Protein AF-A0A944C3Y8-F1 (afdb_monomer_lite)

Secondary structure (DSSP, 8-state):
---GGG-BGGGG-----GGGB-SS--SSGGGSEEEEEETTEEEEEEGGGHHHHSPTT-EEEEE-EEE---EEEEE-TTS-EEEEEEEEEEES-SHHHHHH-BSEEEEEEEEETGGG-SSS-EEEEEEETTEEEEEEEEEEEEETTEEEEEEEES-TTSBHHHHHHHHPBPP--GGG-S---TTHHHHTS-TT--EEEESS--GGGGG--HHHHHHHHHHT-EEEEEEEE--GGGGPPP-SSBGGGPPPPPEEEEEEHHHHHHHHHTTT-EEEESHHHHHHHHHHHHHHHHHHH-TT--GGG-EE-TTGGG---SSPPPPPHHHHHHHHHHHHHHTT-SEEEEEE-PPP-TT---SSEEEEEEE---TT-HHHHHHHHHHTTHHHHHHHHHHHTT--BSTTS-EEEEEPPP-EEEEE-TT--EEEEEEHHHHHTT----EEEEEEEEE-TTSPEEEEEPPTT-SSSTT-EE-SEEEEPPTT--HHHHHHHHHHHHH---S--PEEEEEEEEE-SS-EEEEEEEEEE-SSPP---TTSS-EEEE-HHHHHHHTTTT-B-HHHHHHHHHHHTT--

Radius of gyration: 27.76 Å; chains: 1; bounding box: 70×54×82 Å

pLDDT: mean 90.46, std 9.23, range [38.78, 98.75]

Foldseek 3Di:
DQQLQFDFLVVLDDDDDLVLADLAFDPQLQQFKAWEAAANDTDIDTNLCVLVVDAAPFEEEEAQADAFLQWFWFADPVRDIKIKGFFAWDVVRDPVCQQQFFFKTKGFTAIPPVVVPPDDKTWDWFAFPNDTKIKIWHFDAHDDPGTIIMIGIDDRVDGNSSVRVRGGHQDDACSSVDGGDPCCSPQQEAPNHDHYAASHYLLLRSSDDPSSVVSNVVSNHHYDYKHKHHGPQVNDFDPDRGPSPDFFDKIKIKDFLVVLVSCLVNQLAHEYRHPRSQQVSQLLLVLLVVCVVPVPQDLANAEADASVQPDDDPPAFRDASSNSSVSSSVSCVVVVHRMRIYMYRYQQAAVGDRRYYQKYKYFADHRSHSRLRNVCNNAPPCSVVSVVVCVVVSWRGDRNTHIYIHGHDQQKFFQADLVRDGPGIDGPSCQQRQVQREGEKEFEWEAEPVRFTKWFAQDQSDPPLHRATEGQFIGGAGDVRDRVRGVQVRQCQAFVDDDWDKAWQDWDWDDDSGHIYTYTYIYTYDPDGTDGDPNTPGMDTHDPVRCVVCQPVSRHDPVRSVVCCVRPVPPD

Sequence (572 aa):
MKSPQHIRIADYAYPLPDERIAKYPLAQRDRSKLLVYRQGKISEDAFFHLPDYVAKGELMVFNNTRVIRARLHFRKTTGALIEIFCLEPLEPADYQLNFAATGSVAWTCLVGNLKKWKEGELSQTVNVGGRQLTLTARREGVHATGHVIRFGWNDSTISFSEVLEAIGELPIPPYLNRATEEADLTTYQTVYSKVKGSVAAPTAGLHFTPEVLQALDEKGVERNEVTLHVGAGTFRPVKSEEIGGHAMHSEWISVNRTTLERLLAHGGRCVAVGTTSVRTLESLYYLGIIVHRTPETAPEELHVPQWMPYEEEDSTPEPAATEALQWLLNYMLAHEMDVLHADTQIIIAPGYNYHIVRAIVTNFHQPQSTLLLLVSALVGEDWRRIYDYALSHDFRFLSYGDSSFLEPSPELLPLVDEDGNVIGSATRRECHSGSKLLHPVVHLHVFNPAGELYLQRRPLWKDIQPGKWDTAVGGHVDFGEEILSALLRETREELGLTDFEPEFMQKYVFESEREKELVHVFRIVTTKTPHPTDELDGGRFFSEEEIRQRLQTNFFTPNFEQEWKRLFGANS

Structure (mmCIF, N/CA/C/O backbone):
data_AF-A0A944C3Y8-F1
#
_entry.id   AF-A0A944C3Y8-F1
#
loop_
_atom_site.group_PDB
_atom_site.id
_atom_site.type_symbol
_atom_site.label_atom_id
_atom_site.label_alt_id
_atom_site.label_comp_id
_atom_site.label_asym_id
_atom_site.label_entity_id
_atom_site.label_seq_id
_atom_site.pdbx_PDB_ins_code
_atom_site.Cartn_x
_atom_site.Cartn_y
_atom_site.Cartn_z
_atom_site.occupancy
_atom_site.B_iso_or_equiv
_atom_site.auth_seq_id
_atom_site.auth_comp_id
_atom_site.auth_asym_id
_atom_site.auth_atom_id
_atom_site.pdbx_PDB_model_num
ATOM 1 N N . MET A 1 1 ? 12.720 12.368 -11.989 1.00 47.31 1 MET A N 1
ATOM 2 C CA . MET A 1 1 ? 11.280 12.264 -12.404 1.00 47.31 1 MET A CA 1
ATOM 3 C C . MET A 1 1 ? 10.599 13.609 -12.130 1.00 47.31 1 MET A C 1
ATOM 5 O O . MET A 1 1 ? 11.241 14.439 -11.508 1.00 47.31 1 MET A O 1
ATOM 9 N N . LYS A 1 2 ? 9.355 13.905 -12.558 1.00 53.03 2 LYS A N 1
ATOM 10 C CA . LYS A 1 2 ? 8.627 15.024 -11.902 1.00 53.03 2 LYS A CA 1
ATOM 11 C C . LYS A 1 2 ? 8.500 14.653 -10.425 1.00 53.03 2 LYS A C 1
ATOM 13 O O . LYS A 1 2 ? 8.105 13.524 -10.145 1.00 53.03 2 LYS A O 1
ATOM 18 N N . SER A 1 3 ? 8.849 15.559 -9.508 1.00 80.50 3 SER A N 1
ATOM 19 C CA . SER A 1 3 ? 8.605 15.328 -8.080 1.00 80.50 3 SER A CA 1
ATOM 20 C C . SER A 1 3 ? 7.150 14.873 -7.898 1.00 80.50 3 SER A C 1
ATOM 22 O O . SER A 1 3 ? 6.257 15.545 -8.432 1.00 80.50 3 SER A O 1
ATOM 24 N N . PRO A 1 4 ? 6.875 13.773 -7.172 1.00 85.12 4 PRO A N 1
ATOM 25 C CA . PRO A 1 4 ? 5.511 13.277 -6.977 1.00 85.12 4 PRO A CA 1
ATOM 26 C C . PRO A 1 4 ? 4.572 14.313 -6.354 1.00 85.12 4 PRO A C 1
ATOM 28 O O . PRO A 1 4 ? 3.353 14.218 -6.484 1.00 85.12 4 PRO A O 1
ATOM 31 N N . GLN A 1 5 ? 5.134 15.344 -5.718 1.00 89.56 5 GLN A N 1
ATOM 32 C CA . GLN A 1 5 ? 4.395 16.492 -5.209 1.00 89.56 5 GLN A CA 1
ATOM 33 C C . GLN A 1 5 ? 3.620 17.233 -6.312 1.00 89.56 5 GLN A C 1
ATOM 35 O O . GLN A 1 5 ? 2.537 17.738 -6.036 1.00 89.56 5 GLN A O 1
ATOM 40 N N . HIS A 1 6 ? 4.108 17.247 -7.555 1.00 89.94 6 HIS A N 1
ATOM 41 C CA . HIS A 1 6 ? 3.464 17.923 -8.690 1.00 89.94 6 HIS A CA 1
ATOM 42 C C . HIS A 1 6 ? 2.480 17.043 -9.466 1.00 89.94 6 HIS A C 1
ATOM 44 O O . HIS A 1 6 ? 1.952 17.460 -10.498 1.00 89.94 6 HIS A O 1
ATOM 50 N N . ILE A 1 7 ? 2.224 15.816 -9.003 1.00 89.12 7 ILE A N 1
ATOM 51 C CA . ILE A 1 7 ? 1.209 14.960 -9.617 1.00 89.12 7 ILE A CA 1
ATOM 52 C C . ILE A 1 7 ? -0.149 15.645 -9.476 1.00 89.12 7 ILE A C 1
ATOM 54 O O . ILE A 1 7 ? -0.594 15.933 -8.361 1.00 89.12 7 ILE A O 1
ATOM 58 N N . ARG A 1 8 ? -0.827 15.871 -10.605 1.00 91.12 8 ARG A N 1
ATOM 59 C CA . ARG A 1 8 ? -2.197 16.383 -10.618 1.00 91.12 8 ARG A CA 1
ATOM 60 C C . ARG A 1 8 ? -3.146 15.226 -10.381 1.00 91.12 8 ARG A C 1
ATOM 62 O O . ARG A 1 8 ? -3.186 14.259 -11.139 1.00 91.12 8 ARG A O 1
ATOM 69 N N . ILE A 1 9 ? -3.961 15.325 -9.338 1.00 91.00 9 ILE A N 1
ATOM 70 C CA . ILE A 1 9 ? -4.838 14.212 -8.962 1.00 91.00 9 ILE A CA 1
ATOM 71 C C . ILE A 1 9 ? -5.922 13.932 -10.015 1.00 91.00 9 ILE A C 1
ATOM 73 O O . ILE A 1 9 ? -6.419 12.813 -10.116 1.00 91.00 9 ILE A O 1
ATOM 77 N N . ALA A 1 10 ? -6.242 14.930 -10.845 1.00 90.56 10 ALA A N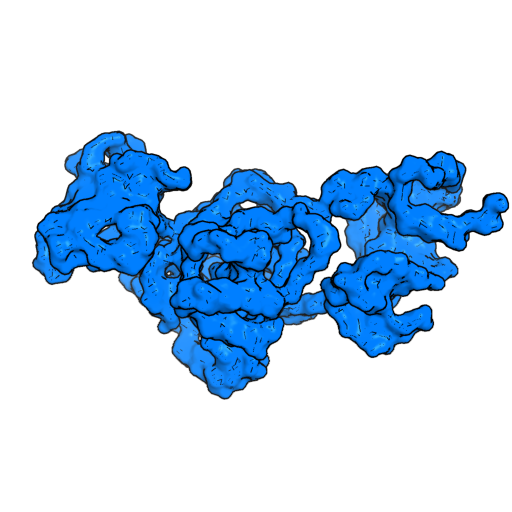 1
ATOM 78 C CA . ALA A 1 10 ? -7.161 14.803 -11.972 1.00 90.56 10 ALA A CA 1
ATOM 79 C C . ALA A 1 10 ? -6.688 13.793 -13.035 1.00 90.56 10 ALA A C 1
ATOM 81 O O . ALA A 1 10 ? -7.534 13.171 -13.677 1.00 90.56 10 ALA A O 1
ATOM 82 N N . ASP A 1 11 ? -5.377 13.564 -13.172 1.00 90.69 11 ASP A N 1
ATOM 83 C CA . ASP A 1 11 ? -4.817 12.602 -14.137 1.00 90.69 11 ASP A CA 1
ATOM 84 C C . ASP A 1 11 ? -5.132 11.147 -13.743 1.00 90.69 11 ASP A C 1
ATOM 86 O O . ASP A 1 11 ? -5.100 10.236 -14.576 1.00 90.69 11 ASP A O 1
ATOM 90 N N . TYR A 1 12 ? -5.514 10.953 -12.478 1.00 93.12 12 TYR A N 1
ATOM 91 C CA . TYR A 1 12 ? -5.937 9.700 -11.854 1.00 93.12 12 TYR A CA 1
ATOM 92 C C . TYR A 1 12 ? -7.464 9.603 -11.727 1.00 93.12 12 TYR A C 1
ATOM 94 O O . TYR A 1 12 ? -8.005 8.965 -10.818 1.00 93.12 12 TYR A O 1
ATOM 102 N N . ALA A 1 13 ? -8.184 10.268 -12.628 1.00 92.62 13 ALA A N 1
ATOM 103 C CA . ALA A 1 13 ? -9.623 10.131 -12.772 1.00 92.62 13 ALA A CA 1
ATOM 104 C C . ALA A 1 13 ? -9.980 8.975 -13.716 1.00 92.62 13 ALA A C 1
ATOM 106 O O . ALA A 1 13 ? -9.327 8.751 -14.732 1.00 92.62 13 ALA A O 1
ATOM 107 N N . TYR A 1 14 ? -11.069 8.283 -13.399 1.00 94.31 14 TYR A N 1
ATOM 108 C CA . TYR A 1 14 ? -11.725 7.320 -14.276 1.00 94.31 14 TYR A CA 1
ATOM 109 C C . TYR A 1 14 ? -13.229 7.302 -13.940 1.00 94.31 14 TYR A C 1
ATOM 111 O O . TYR A 1 14 ? -13.610 7.682 -12.823 1.00 94.31 14 TYR A O 1
ATOM 119 N N . PRO A 1 15 ? -14.113 6.916 -14.876 1.00 93.81 15 PRO A N 1
ATOM 120 C CA . PRO A 1 15 ? -15.544 6.876 -14.608 1.00 93.81 15 PRO A CA 1
ATOM 121 C C . PRO A 1 15 ? -15.868 5.722 -13.653 1.00 93.81 15 PRO A C 1
ATOM 123 O O . PRO A 1 15 ? -15.703 4.558 -14.004 1.00 93.81 15 PRO A O 1
ATOM 126 N N . LEU A 1 16 ? -16.369 6.041 -12.457 1.00 95.00 16 LEU A N 1
ATOM 127 C CA . LEU A 1 16 ? -16.874 5.056 -11.499 1.00 95.00 16 LEU A CA 1
ATOM 128 C C . LEU A 1 16 ? -18.390 5.233 -11.313 1.00 95.00 16 LEU A C 1
ATOM 130 O O . LEU A 1 16 ? -18.806 6.071 -10.513 1.00 95.00 16 LEU A O 1
ATOM 134 N N . PRO A 1 17 ? -19.229 4.479 -12.047 1.00 94.38 17 PRO A N 1
ATOM 135 C CA . PRO A 1 17 ? -20.675 4.501 -11.857 1.00 94.38 17 PRO A CA 1
ATOM 136 C C . PRO A 1 17 ? -21.080 3.960 -10.479 1.00 94.38 17 PRO A C 1
ATOM 138 O O . PRO A 1 17 ? -20.536 2.953 -10.025 1.00 94.38 17 PRO A O 1
ATOM 141 N N . ASP A 1 18 ? -22.100 4.554 -9.853 1.00 92.44 18 ASP A N 1
ATOM 142 C CA . ASP A 1 18 ? -22.623 4.107 -8.548 1.00 92.44 18 ASP A CA 1
ATOM 143 C C . ASP A 1 18 ? -23.057 2.630 -8.548 1.00 92.44 18 ASP A C 1
ATOM 145 O O . ASP A 1 18 ? -22.924 1.938 -7.541 1.00 92.44 18 ASP A O 1
ATOM 149 N N . GLU A 1 19 ? -23.538 2.118 -9.684 1.00 94.31 19 GLU A N 1
ATOM 150 C CA . GLU A 1 19 ? -23.922 0.710 -9.864 1.00 94.31 19 GLU A CA 1
ATOM 151 C C . GLU A 1 19 ? -22.745 -0.273 -9.776 1.00 94.31 19 GLU A C 1
ATOM 153 O O . GLU A 1 19 ? -22.952 -1.452 -9.492 1.00 94.31 19 GLU A O 1
ATOM 158 N N . ARG A 1 20 ? -21.508 0.200 -9.980 1.00 95.94 20 ARG A N 1
ATOM 159 C CA . ARG A 1 20 ? -20.291 -0.602 -9.807 1.00 95.94 20 ARG A CA 1
ATOM 160 C C . ARG A 1 20 ? -19.830 -0.646 -8.349 1.00 95.94 20 ARG A C 1
ATOM 162 O O . ARG A 1 20 ? -18.982 -1.469 -8.013 1.00 95.94 20 ARG A O 1
ATOM 169 N N . ILE A 1 21 ? -20.374 0.189 -7.461 1.00 95.00 21 ILE A N 1
ATOM 170 C CA . ILE A 1 21 ? -20.001 0.219 -6.041 1.00 95.00 21 ILE A CA 1
ATOM 171 C C . ILE A 1 21 ? -20.815 -0.826 -5.267 1.00 95.00 21 ILE A C 1
ATOM 173 O O . ILE A 1 21 ? -22.024 -0.690 -5.068 1.00 95.00 21 ILE A O 1
ATOM 177 N N . ALA A 1 22 ? -20.146 -1.866 -4.764 1.00 92.94 22 ALA A N 1
ATOM 178 C CA . ALA A 1 22 ? -20.804 -2.883 -3.948 1.00 92.94 22 ALA A CA 1
ATOM 179 C C . ALA A 1 22 ? -21.151 -2.343 -2.550 1.00 92.94 22 ALA A C 1
ATOM 181 O O . ALA A 1 22 ? -20.272 -2.008 -1.757 1.00 92.94 22 ALA A O 1
ATOM 182 N N . LYS A 1 23 ? -22.449 -2.310 -2.224 1.00 93.88 23 LYS A N 1
ATOM 183 C CA . LYS A 1 23 ? -22.954 -1.875 -0.904 1.00 93.88 23 LYS A CA 1
ATOM 184 C C . LYS A 1 23 ? -22.874 -2.951 0.182 1.00 93.88 23 LYS A C 1
ATOM 186 O O . LYS A 1 23 ? -22.852 -2.629 1.373 1.00 93.88 23 LYS A O 1
ATOM 191 N N . TYR A 1 24 ? -22.843 -4.212 -0.237 1.00 95.31 24 TYR A N 1
ATOM 192 C CA . TYR A 1 24 ? -22.757 -5.397 0.612 1.00 95.31 24 TYR A CA 1
ATOM 193 C C . TYR A 1 24 ? -21.792 -6.402 -0.027 1.00 95.31 24 TYR A C 1
ATOM 195 O O . TYR A 1 24 ? -21.681 -6.431 -1.260 1.00 95.31 24 TYR A O 1
ATOM 203 N N . PRO A 1 25 ? -21.096 -7.224 0.774 1.00 94.56 25 PRO A N 1
ATOM 204 C CA . PRO A 1 25 ? -20.274 -8.297 0.237 1.00 94.56 25 PRO A CA 1
ATOM 205 C C . PRO A 1 25 ? -21.148 -9.426 -0.314 1.00 94.56 25 PRO A C 1
ATOM 207 O O . PRO A 1 25 ? -22.341 -9.521 -0.021 1.00 94.56 25 PRO A O 1
ATOM 210 N N . LEU A 1 26 ? -20.533 -10.323 -1.082 1.00 94.81 26 LEU A N 1
ATOM 211 C CA . LEU A 1 26 ? -21.163 -11.595 -1.427 1.00 94.81 26 LEU A CA 1
ATOM 212 C C . LEU A 1 26 ? -21.345 -12.460 -0.172 1.00 94.81 26 LEU A C 1
ATOM 214 O O . LEU A 1 26 ? -20.551 -12.383 0.766 1.00 94.81 26 LEU A O 1
ATOM 218 N N . ALA A 1 27 ? -22.369 -13.319 -0.183 1.00 92.69 27 ALA A N 1
ATOM 219 C CA . ALA A 1 27 ? -22.628 -14.258 0.911 1.00 92.69 27 ALA A CA 1
ATOM 220 C C . ALA A 1 27 ? -21.437 -15.207 1.148 1.00 92.69 27 ALA A C 1
ATOM 222 O O . ALA A 1 27 ? -21.053 -15.444 2.289 1.00 92.69 27 ALA A O 1
ATOM 223 N N . GLN A 1 28 ? -20.830 -15.698 0.063 1.00 93.69 28 GLN A N 1
ATOM 224 C CA . GLN A 1 28 ? -19.521 -16.354 0.069 1.00 93.69 28 GLN A CA 1
ATOM 225 C C . GLN A 1 28 ? -18.502 -15.367 -0.495 1.00 93.69 28 GLN A C 1
ATOM 227 O O . GLN A 1 28 ? -18.531 -15.057 -1.686 1.00 93.69 28 GLN A O 1
ATOM 232 N N . ARG A 1 29 ? -17.659 -14.808 0.374 1.00 94.00 29 ARG A N 1
ATOM 233 C CA . ARG A 1 29 ? -16.794 -13.674 0.015 1.00 94.00 29 ARG A CA 1
ATOM 234 C C . ARG A 1 29 ? -15.693 -14.052 -0.969 1.00 94.00 29 ARG A C 1
ATOM 236 O O . ARG A 1 29 ? -15.365 -13.250 -1.829 1.00 94.00 29 ARG A O 1
ATOM 243 N N . ASP A 1 30 ? -15.196 -15.278 -0.882 1.00 96.75 30 ASP A N 1
ATOM 244 C CA . ASP A 1 30 ? -14.179 -15.850 -1.767 1.00 96.75 30 ASP A CA 1
ATOM 245 C C . ASP A 1 30 ? -14.706 -16.215 -3.167 1.00 96.75 30 ASP A C 1
ATOM 247 O O . ASP A 1 30 ? -13.928 -16.555 -4.055 1.00 96.75 30 ASP A O 1
ATOM 251 N N . ARG A 1 31 ? -16.020 -16.101 -3.403 1.00 97.50 31 ARG A N 1
ATOM 252 C CA . ARG A 1 31 ? -16.627 -16.163 -4.743 1.00 97.50 31 ARG A CA 1
ATOM 253 C C . ARG A 1 31 ? -16.572 -14.828 -5.490 1.00 97.50 31 ARG A C 1
ATOM 255 O O . ARG A 1 31 ? -17.096 -14.752 -6.599 1.00 97.50 31 ARG A O 1
ATOM 262 N N . SER A 1 32 ? -16.000 -13.781 -4.890 1.00 97.75 32 SER A N 1
ATOM 263 C CA . SER A 1 32 ? -15.753 -12.512 -5.579 1.00 97.75 32 SER A CA 1
ATOM 264 C C . SER A 1 32 ? -14.787 -12.712 -6.746 1.00 97.75 32 SER A C 1
ATOM 266 O O . SER A 1 32 ? -14.023 -13.683 -6.785 1.00 97.75 32 SER A O 1
ATOM 268 N N . LYS A 1 33 ? -14.834 -11.803 -7.723 1.00 98.50 33 LYS A N 1
ATOM 269 C CA . LYS A 1 33 ? -13.888 -11.847 -8.839 1.00 98.50 33 LYS A CA 1
ATOM 270 C C . LYS A 1 33 ? -12.482 -11.479 -8.360 1.00 98.50 33 LYS A C 1
ATOM 272 O O . LYS A 1 33 ? -12.296 -10.656 -7.454 1.00 98.50 33 LYS A O 1
ATOM 277 N N . LEU A 1 34 ? -11.495 -12.063 -9.022 1.00 98.75 34 LEU A N 1
ATOM 278 C CA . LEU A 1 34 ? -10.082 -11.759 -8.888 1.00 98.75 34 LEU A CA 1
ATOM 279 C C . LEU A 1 34 ? -9.548 -11.329 -10.255 1.00 98.75 34 LEU A C 1
ATOM 281 O O . LEU A 1 34 ? -9.463 -12.133 -11.178 1.00 98.75 34 LEU A O 1
ATOM 285 N N . LEU A 1 35 ? -9.171 -10.061 -10.387 1.00 98.69 35 LEU A N 1
ATOM 286 C CA . LEU A 1 35 ? -8.376 -9.610 -11.523 1.00 98.69 35 LEU A CA 1
ATOM 287 C C . LEU A 1 35 ? -6.924 -10.008 -11.281 1.00 98.69 35 LEU A C 1
ATOM 289 O O . LEU A 1 35 ? -6.351 -9.679 -10.247 1.00 98.69 35 LEU A O 1
ATOM 293 N N . VAL A 1 36 ? -6.306 -10.680 -12.240 1.00 98.56 36 VAL A N 1
ATOM 294 C CA . VAL A 1 36 ? -4.904 -11.082 -12.155 1.00 98.56 36 VAL A CA 1
ATOM 295 C C . VAL A 1 36 ? -4.115 -10.266 -13.160 1.00 98.56 36 VAL A C 1
ATOM 297 O O . VAL A 1 36 ? -4.237 -10.475 -14.368 1.00 98.56 36 VAL A O 1
ATOM 300 N N . TYR A 1 37 ? -3.305 -9.344 -12.648 1.00 97.75 37 TYR A N 1
ATOM 301 C CA . TYR A 1 37 ? -2.282 -8.646 -13.411 1.00 97.75 37 TYR A CA 1
ATOM 302 C C . TYR A 1 37 ? -0.932 -9.282 -13.096 1.00 97.75 37 TYR A C 1
ATOM 304 O O . TYR A 1 37 ? -0.438 -9.171 -11.975 1.00 97.75 37 TYR A O 1
ATOM 312 N N . ARG A 1 38 ? -0.352 -9.976 -14.073 1.00 92.31 38 ARG A N 1
ATOM 313 C CA . ARG A 1 38 ? 0.924 -10.679 -13.930 1.00 92.31 38 ARG A CA 1
ATOM 314 C C . ARG A 1 38 ? 1.786 -10.391 -15.144 1.00 92.31 38 ARG A C 1
ATOM 316 O O . ARG A 1 38 ? 1.421 -10.771 -16.256 1.00 92.31 38 ARG A O 1
ATOM 323 N N . GLN A 1 39 ? 2.925 -9.738 -14.921 1.00 82.62 39 GLN A N 1
ATOM 324 C CA . GLN A 1 39 ? 3.918 -9.464 -15.966 1.00 82.62 39 GLN A CA 1
ATOM 325 C C . GLN A 1 39 ? 3.300 -8.793 -17.216 1.00 82.62 39 GLN A C 1
ATOM 327 O O . GLN A 1 39 ? 3.441 -9.282 -18.336 1.00 82.62 39 GLN A O 1
ATOM 332 N N . GLY A 1 40 ? 2.521 -7.722 -17.018 1.00 83.69 40 GLY A N 1
ATOM 333 C CA . GLY A 1 40 ? 1.876 -6.965 -18.106 1.00 83.69 40 GLY A CA 1
ATOM 334 C C . GLY A 1 40 ? 0.604 -7.598 -18.696 1.00 83.69 40 GLY A C 1
ATOM 335 O O . GLY A 1 40 ? -0.075 -6.980 -19.527 1.00 83.69 40 GLY A O 1
ATOM 336 N N . LYS A 1 41 ? 0.245 -8.824 -18.283 1.00 89.00 41 LYS A N 1
ATOM 337 C CA . LYS A 1 41 ? -0.958 -9.536 -18.743 1.00 89.00 41 LYS A CA 1
ATOM 338 C C . LYS A 1 41 ? -2.084 -9.421 -17.726 1.00 89.00 41 LYS A C 1
ATOM 340 O O . LYS A 1 41 ? -1.870 -9.658 -16.541 1.00 89.00 41 LYS A O 1
ATOM 345 N N . ILE A 1 42 ? -3.285 -9.114 -18.214 1.00 96.56 42 ILE A N 1
ATOM 346 C CA . ILE A 1 42 ? -4.518 -9.048 -17.422 1.00 96.56 42 ILE A CA 1
ATOM 347 C C . ILE A 1 42 ? -5.361 -10.290 -17.723 1.00 96.56 42 ILE A C 1
ATOM 349 O O . ILE A 1 42 ? -5.547 -10.651 -18.885 1.00 96.56 42 ILE A O 1
ATOM 353 N N . SER A 1 43 ? -5.864 -10.935 -16.677 1.00 96.44 43 SER A N 1
ATOM 354 C CA . SER A 1 43 ? -6.824 -12.040 -16.749 1.00 96.44 43 SER A CA 1
ATOM 355 C C . SER A 1 43 ? -7.808 -11.975 -15.577 1.00 96.44 43 SER A C 1
ATOM 357 O O . SER A 1 43 ? -7.659 -11.146 -14.678 1.00 96.44 43 SER A O 1
ATOM 359 N N . GLU A 1 44 ? -8.831 -12.823 -15.603 1.00 97.44 44 GLU A N 1
ATOM 360 C CA . GLU A 1 44 ? -9.870 -12.909 -14.576 1.00 97.44 44 GLU A CA 1
ATOM 361 C C . GLU A 1 44 ? -9.940 -14.335 -14.028 1.00 97.44 44 GLU A C 1
ATOM 363 O O . GLU A 1 44 ? -9.866 -15.301 -14.788 1.00 97.44 44 GLU A O 1
ATOM 368 N N . ASP A 1 45 ? -10.119 -14.442 -12.716 1.00 98.19 45 ASP A N 1
ATOM 369 C CA . ASP A 1 45 ? -10.427 -15.677 -12.005 1.00 98.19 45 ASP A CA 1
ATOM 370 C C . ASP A 1 45 ? -11.384 -15.378 -10.829 1.00 98.19 45 ASP A C 1
ATOM 372 O O . ASP A 1 45 ? -11.893 -14.263 -10.680 1.00 98.19 45 ASP A O 1
ATOM 376 N N . ALA A 1 46 ? -11.651 -16.360 -9.976 1.00 98.19 46 ALA A N 1
ATOM 377 C CA . ALA A 1 46 ? -12.340 -16.187 -8.707 1.00 98.19 46 ALA A CA 1
ATOM 378 C C . ALA A 1 46 ? -11.345 -16.120 -7.542 1.00 98.19 46 ALA A C 1
ATOM 380 O O . ALA A 1 46 ? -10.292 -16.755 -7.557 1.00 98.19 46 ALA A O 1
ATOM 381 N N . PHE A 1 47 ? -11.697 -15.383 -6.487 1.00 98.62 47 PHE A N 1
ATOM 382 C CA . PHE A 1 47 ? -10.795 -15.156 -5.360 1.00 98.62 47 PHE A CA 1
ATOM 383 C C . PHE A 1 47 ? -10.355 -16.442 -4.649 1.00 98.62 47 PHE A C 1
ATOM 385 O O . PHE A 1 47 ? -9.222 -16.524 -4.180 1.00 98.62 47 PHE A O 1
ATOM 392 N N . PHE A 1 48 ? -11.196 -17.478 -4.610 1.00 98.25 48 PHE A N 1
ATOM 393 C CA . PHE A 1 48 ? -10.813 -18.765 -4.025 1.00 98.25 48 PHE A CA 1
ATOM 394 C C . PHE A 1 48 ? -9.654 -19.473 -4.760 1.00 98.25 48 PHE A C 1
ATOM 396 O O . PHE A 1 48 ? -9.030 -20.348 -4.164 1.00 98.25 48 PHE A O 1
ATOM 403 N N . HIS A 1 49 ? -9.321 -19.076 -5.997 1.00 98.44 49 HIS A N 1
ATOM 404 C CA . HIS A 1 49 ? -8.121 -19.519 -6.722 1.00 98.44 49 HIS A CA 1
ATOM 405 C C . HIS A 1 49 ? -6.885 -18.636 -6.471 1.00 98.44 49 HIS A C 1
ATOM 407 O O . HIS A 1 49 ? -5.813 -18.927 -6.992 1.00 98.44 49 HIS A O 1
ATOM 413 N N . LEU A 1 50 ? -6.963 -17.596 -5.626 1.00 98.44 50 LEU A N 1
ATOM 414 C CA . LEU A 1 50 ? -5.795 -16.791 -5.234 1.00 98.44 50 LEU A CA 1
ATOM 415 C C . LEU A 1 50 ? -4.564 -17.640 -4.844 1.00 98.44 50 LEU A C 1
ATOM 417 O O . LEU A 1 50 ? -3.463 -17.278 -5.272 1.00 98.44 50 LEU A O 1
ATOM 421 N N . PRO A 1 51 ? -4.696 -18.757 -4.090 1.00 98.00 51 PRO A N 1
ATOM 422 C CA . PRO A 1 51 ? -3.552 -19.596 -3.757 1.00 98.00 51 PRO A CA 1
ATOM 423 C C . PRO A 1 51 ? -2.754 -20.052 -4.977 1.00 98.00 51 PRO A C 1
ATOM 425 O O . PRO A 1 51 ? -1.539 -20.166 -4.866 1.00 98.00 51 PRO A O 1
ATOM 428 N N . ASP A 1 52 ? -3.370 -20.248 -6.147 1.00 96.88 52 ASP A N 1
ATOM 429 C CA . ASP A 1 52 ? -2.699 -20.695 -7.375 1.00 96.88 52 ASP A CA 1
ATOM 430 C C . ASP A 1 52 ? -1.672 -19.687 -7.899 1.00 96.88 52 ASP A C 1
ATOM 432 O O . ASP A 1 52 ? -0.656 -20.079 -8.481 1.00 96.88 52 ASP A O 1
ATOM 436 N N . TYR A 1 53 ? -1.862 -18.407 -7.583 1.00 95.75 53 TYR A N 1
ATOM 437 C CA . TYR A 1 53 ? -0.983 -17.318 -7.993 1.00 95.75 53 TYR A CA 1
ATOM 438 C C . TYR A 1 53 ? 0.170 -17.057 -7.019 1.00 95.75 53 TYR A C 1
ATOM 440 O O . TYR A 1 53 ? 1.124 -16.386 -7.398 1.00 95.75 53 TYR A O 1
ATOM 448 N N . VAL A 1 54 ? 0.148 -17.619 -5.811 1.00 95.19 54 VAL A N 1
ATOM 449 C CA . VAL A 1 54 ? 1.242 -17.475 -4.837 1.00 95.19 54 VAL A CA 1
ATOM 450 C C . VAL A 1 54 ? 2.087 -18.745 -4.838 1.00 95.19 54 VAL A C 1
ATOM 452 O O . VAL A 1 54 ? 1.555 -19.856 -4.753 1.00 95.19 54 VAL A O 1
ATOM 455 N N . ALA A 1 55 ? 3.401 -18.617 -5.003 1.00 90.62 55 ALA A N 1
ATOM 456 C CA . ALA A 1 55 ? 4.289 -19.768 -5.068 1.00 90.62 55 ALA A CA 1
ATOM 457 C C . ALA A 1 55 ? 4.518 -20.377 -3.675 1.00 90.62 55 ALA A C 1
ATOM 459 O O . ALA A 1 55 ? 4.406 -19.725 -2.637 1.00 90.62 55 ALA A O 1
ATOM 460 N N . LYS A 1 56 ? 4.837 -21.674 -3.651 1.00 93.81 56 LYS A N 1
ATOM 461 C CA . LYS A 1 56 ? 5.187 -22.377 -2.414 1.00 93.81 56 LYS A CA 1
ATOM 462 C C . LYS A 1 56 ? 6.430 -21.743 -1.785 1.00 93.81 56 LYS A C 1
ATOM 464 O O . LYS A 1 56 ? 7.411 -21.508 -2.485 1.00 93.81 56 LYS A O 1
ATOM 469 N N . GLY A 1 57 ? 6.403 -21.563 -0.468 1.00 93.19 57 GLY A N 1
ATOM 470 C CA . GLY A 1 57 ? 7.493 -20.967 0.298 1.00 93.19 57 GLY A CA 1
ATOM 471 C C . GLY A 1 57 ? 7.552 -19.447 0.208 1.00 93.19 57 GLY A C 1
ATOM 472 O O . GLY A 1 57 ? 8.511 -18.875 0.698 1.00 93.19 57 GLY A O 1
ATOM 473 N N . GLU A 1 58 ? 6.572 -18.784 -0.408 1.00 96.06 58 GLU A N 1
ATOM 474 C CA . GLU A 1 58 ? 6.497 -17.325 -0.374 1.00 96.06 58 GLU A CA 1
ATOM 475 C C . GLU A 1 58 ? 5.817 -16.815 0.890 1.00 96.06 58 GLU A C 1
ATOM 477 O O . GLU A 1 58 ? 4.940 -17.472 1.452 1.00 96.06 58 GLU A O 1
ATOM 482 N N . LEU A 1 59 ? 6.189 -15.602 1.294 1.00 98.50 59 LEU A N 1
ATOM 483 C CA . LEU A 1 59 ? 5.599 -14.900 2.422 1.00 98.50 59 LEU A CA 1
ATOM 484 C C . LEU A 1 59 ? 4.444 -13.992 1.984 1.00 98.50 59 LEU A C 1
ATOM 486 O O . LEU A 1 59 ? 4.626 -13.075 1.181 1.00 98.50 59 LEU A O 1
ATOM 490 N N . MET A 1 60 ? 3.272 -14.193 2.585 1.00 98.62 60 MET A N 1
ATOM 491 C CA . MET A 1 60 ? 2.133 -13.277 2.529 1.00 98.62 60 MET A CA 1
ATOM 492 C C . MET A 1 60 ? 1.958 -12.547 3.861 1.00 98.62 60 MET A C 1
ATOM 494 O O . MET A 1 60 ? 1.922 -13.171 4.926 1.00 98.62 60 MET A O 1
ATOM 498 N N . VAL A 1 61 ? 1.791 -11.225 3.805 1.00 98.69 61 VAL A N 1
ATOM 499 C CA . VAL A 1 61 ? 1.646 -10.382 4.997 1.00 98.69 61 VAL A CA 1
ATOM 500 C C . VAL A 1 61 ? 0.278 -9.711 5.043 1.00 98.69 61 VAL A C 1
ATOM 502 O O . VAL A 1 61 ? -0.137 -9.040 4.099 1.00 98.69 61 VAL A O 1
ATOM 505 N N . PHE A 1 62 ? -0.402 -9.862 6.179 1.00 98.38 62 PHE A N 1
ATOM 506 C CA . PHE A 1 62 ? -1.780 -9.432 6.401 1.00 98.38 62 PHE A CA 1
ATOM 507 C C . PHE A 1 62 ? -1.860 -8.357 7.490 1.00 98.38 62 PHE A C 1
ATOM 509 O O . PHE A 1 62 ? -1.195 -8.471 8.517 1.00 98.38 62 PHE A O 1
ATOM 516 N N . ASN A 1 63 ? -2.720 -7.347 7.320 1.00 97.25 63 ASN A N 1
ATOM 517 C CA . ASN A 1 63 ? -3.060 -6.427 8.411 1.00 97.25 63 ASN A CA 1
ATOM 518 C C . ASN A 1 63 ? -4.144 -7.040 9.310 1.00 97.25 63 ASN A C 1
ATOM 520 O O . ASN A 1 63 ? -5.295 -7.163 8.888 1.00 97.25 63 ASN A O 1
ATOM 524 N N . ASN A 1 64 ? -3.802 -7.400 10.547 1.00 96.69 64 ASN A N 1
ATOM 525 C CA . ASN A 1 64 ? -4.717 -8.054 11.490 1.00 96.69 64 ASN A CA 1
ATOM 526 C C . ASN A 1 64 ? -5.516 -7.070 12.367 1.00 96.69 64 ASN A C 1
ATOM 528 O O . ASN A 1 64 ? -6.129 -7.481 13.363 1.00 96.69 64 ASN A O 1
ATOM 532 N N . THR A 1 65 ? -5.530 -5.783 12.010 1.00 94.12 65 THR A N 1
ATOM 533 C CA . THR A 1 65 ? -6.318 -4.790 12.736 1.00 94.12 65 THR A CA 1
ATOM 534 C C . THR A 1 65 ? -7.817 -5.096 12.682 1.00 94.12 65 THR A C 1
ATOM 536 O O . THR A 1 65 ? -8.342 -5.627 11.700 1.00 94.12 65 THR A O 1
ATOM 539 N N . ARG A 1 66 ? -8.519 -4.747 13.758 1.00 93.62 66 ARG A N 1
ATOM 540 C CA . ARG A 1 66 ? -9.955 -4.935 13.932 1.00 93.62 66 ARG A CA 1
ATOM 541 C C . ARG A 1 66 ? -10.632 -3.587 14.126 1.00 93.62 66 ARG A C 1
ATOM 543 O O . ARG A 1 66 ? -10.205 -2.787 14.966 1.00 93.62 66 ARG A O 1
ATOM 550 N N . VAL A 1 67 ? -11.709 -3.368 13.373 1.00 93.38 67 VAL A N 1
ATOM 551 C CA . VAL A 1 67 ? -12.456 -2.107 13.420 1.00 93.38 67 VAL A CA 1
ATOM 552 C C . VAL A 1 67 ? -13.189 -1.980 14.750 1.00 93.38 67 VAL A C 1
ATOM 554 O O . VAL A 1 67 ? -13.867 -2.921 15.174 1.00 93.38 67 VAL A O 1
ATOM 557 N N . ILE A 1 68 ? -13.062 -0.827 15.397 1.00 92.88 68 ILE A N 1
ATOM 558 C CA . ILE A 1 68 ? -13.757 -0.495 16.642 1.00 92.88 68 ILE A CA 1
ATOM 559 C C . ILE A 1 68 ? -15.036 0.303 16.378 1.00 92.88 68 ILE A C 1
ATOM 561 O O . ILE A 1 68 ? -15.190 0.966 15.353 1.00 92.88 68 ILE A O 1
ATOM 565 N N . ARG A 1 69 ? -15.966 0.268 17.337 1.00 94.69 69 ARG A N 1
ATOM 566 C CA . ARG A 1 69 ? -17.206 1.056 17.311 1.00 94.69 69 ARG A CA 1
ATOM 567 C C . ARG A 1 69 ? -16.926 2.519 17.682 1.00 94.69 69 ARG A C 1
ATOM 569 O O . ARG A 1 69 ? -17.231 2.971 18.778 1.00 94.69 69 ARG A O 1
ATOM 576 N N . ALA A 1 70 ? -16.261 3.233 16.780 1.00 92.19 70 ALA A N 1
ATOM 577 C CA . ALA A 1 70 ? -15.667 4.546 17.035 1.00 92.19 70 ALA A CA 1
ATOM 578 C C . ALA A 1 70 ? -16.613 5.748 16.846 1.00 92.19 70 ALA A C 1
ATOM 580 O O . ALA A 1 70 ? -16.211 6.878 17.121 1.00 92.19 70 ALA A O 1
ATOM 581 N N . ARG A 1 71 ? -17.846 5.558 16.352 1.00 93.00 71 ARG A N 1
ATOM 582 C CA . ARG A 1 71 ? -18.801 6.662 16.152 1.00 93.00 71 ARG A CA 1
ATOM 583 C C . ARG A 1 71 ? -19.790 6.733 17.313 1.00 93.00 71 ARG A C 1
ATOM 585 O O . ARG A 1 71 ? -20.618 5.847 17.487 1.00 93.00 71 ARG A O 1
ATOM 592 N N . LEU A 1 72 ? -19.734 7.809 18.088 1.00 94.81 72 LEU A N 1
ATOM 593 C CA . LEU A 1 72 ? -20.580 8.047 19.254 1.00 94.81 72 LEU A CA 1
ATOM 594 C C . LEU A 1 72 ? -21.597 9.150 18.961 1.00 94.81 72 LEU A C 1
ATOM 596 O O . LEU A 1 72 ? -21.287 10.166 18.339 1.00 94.81 72 LEU A O 1
ATOM 600 N N . HIS A 1 73 ? -22.811 8.977 19.470 1.00 94.44 73 HIS A N 1
ATOM 601 C CA . HIS A 1 73 ? -23.905 9.923 19.294 1.00 94.44 73 HIS A CA 1
ATOM 602 C C . HIS A 1 73 ? -24.323 10.512 20.633 1.00 94.44 73 HIS A C 1
ATOM 604 O O . HIS A 1 73 ? -24.626 9.773 21.562 1.00 94.44 73 HIS A O 1
ATOM 610 N N . PHE A 1 74 ? -24.392 11.839 20.717 1.00 94.94 74 PHE A N 1
ATOM 611 C CA . PHE A 1 74 ? -24.891 12.558 21.887 1.00 94.94 74 PHE A CA 1
ATOM 612 C C . PHE A 1 74 ? -26.062 13.448 21.489 1.00 94.94 74 PHE A C 1
ATOM 614 O O . PHE A 1 74 ? -25.990 14.208 20.520 1.00 94.94 74 PHE A O 1
ATOM 621 N N . ARG A 1 75 ? -27.147 13.402 22.263 1.00 91.75 75 ARG A N 1
ATOM 622 C CA . ARG A 1 75 ? -28.304 14.279 22.062 1.00 91.75 75 ARG A CA 1
ATOM 623 C C . ARG A 1 75 ? -28.326 15.360 23.134 1.00 91.75 75 ARG A C 1
ATOM 625 O O . ARG A 1 75 ? -28.416 15.067 24.319 1.00 91.75 75 ARG A O 1
ATOM 632 N N . LYS A 1 76 ? -28.267 16.626 22.718 1.00 88.62 76 LYS A N 1
ATOM 633 C CA . LYS A 1 76 ? -28.409 17.767 23.634 1.00 88.62 76 LYS A CA 1
ATOM 634 C C . LYS A 1 76 ? -29.844 17.869 24.152 1.00 88.62 76 LYS A C 1
ATOM 636 O O . LYS A 1 76 ? -30.781 17.448 23.476 1.00 88.62 76 LYS A O 1
ATOM 641 N N . THR A 1 77 ? -30.030 18.567 25.272 1.00 84.06 77 THR A N 1
ATOM 642 C CA . THR A 1 77 ? -31.356 18.953 25.798 1.00 84.06 77 THR A CA 1
ATOM 643 C C . THR A 1 77 ? -32.199 19.734 24.785 1.00 84.06 77 THR A C 1
ATOM 645 O O . THR A 1 77 ? -33.418 19.635 24.783 1.00 84.06 77 THR A O 1
ATOM 648 N N . THR A 1 78 ? -31.555 20.456 23.863 1.00 83.75 78 THR A N 1
ATOM 649 C CA . THR A 1 78 ? -32.211 21.151 22.744 1.00 83.75 78 THR A CA 1
ATOM 650 C C . THR A 1 78 ? -32.703 20.217 21.628 1.00 83.75 78 THR A C 1
ATOM 652 O O . THR A 1 78 ? -33.225 20.691 20.623 1.00 83.75 78 THR A O 1
ATOM 655 N N . GLY A 1 79 ? -32.478 18.905 21.741 1.00 86.12 79 GLY A N 1
ATOM 656 C CA . GLY A 1 79 ? -32.809 17.890 20.736 1.00 86.12 79 GLY A CA 1
ATOM 657 C C . GLY A 1 79 ? -31.756 17.700 19.638 1.00 86.12 79 GLY A C 1
ATOM 658 O O . GLY A 1 79 ? -31.841 16.734 18.878 1.00 86.12 79 GLY A O 1
ATOM 659 N N . ALA A 1 80 ? -30.749 18.579 19.558 1.00 89.44 80 ALA A N 1
ATOM 660 C CA . ALA A 1 80 ? -29.685 18.500 18.559 1.00 89.44 80 ALA A CA 1
ATOM 661 C C . ALA A 1 80 ? -28.798 17.258 18.755 1.00 89.44 80 ALA A C 1
ATOM 663 O O . ALA A 1 80 ? -28.316 17.014 19.860 1.00 89.44 80 ALA A O 1
ATOM 664 N N . LEU A 1 81 ? -28.551 16.525 17.666 1.00 93.12 81 LEU A N 1
ATOM 665 C CA . LEU A 1 81 ? -27.629 15.390 17.616 1.00 93.12 81 LEU A CA 1
ATOM 666 C C . LEU A 1 81 ? -26.211 15.871 17.285 1.00 93.12 81 LEU A C 1
ATOM 668 O O . LEU A 1 81 ? -26.011 16.550 16.271 1.00 93.12 81 LEU A O 1
ATOM 672 N N . ILE A 1 82 ? -25.256 15.510 18.135 1.00 95.25 82 ILE A N 1
ATOM 673 C CA . ILE A 1 82 ? -23.820 15.695 17.937 1.00 95.25 82 ILE A CA 1
ATOM 674 C C . ILE A 1 82 ? -23.208 14.316 17.705 1.00 95.25 82 ILE A C 1
ATOM 676 O O . ILE A 1 82 ? -23.402 13.411 18.515 1.00 95.25 82 ILE A O 1
ATOM 680 N N . GLU A 1 83 ? -22.496 14.168 16.595 1.00 93.81 83 GLU A N 1
ATOM 681 C CA . GLU A 1 83 ? -21.738 12.958 16.274 1.00 93.81 83 GLU A CA 1
ATOM 682 C C . GLU A 1 83 ? -20.278 13.197 16.653 1.00 93.81 83 GLU A C 1
ATOM 684 O O . GLU A 1 83 ? -19.717 14.238 16.308 1.00 93.81 83 GLU A O 1
ATOM 689 N N . ILE A 1 84 ? -19.670 12.256 17.367 1.00 94.31 84 ILE A N 1
ATOM 690 C CA . ILE A 1 84 ? -18.251 12.268 17.711 1.00 94.31 84 ILE A CA 1
ATOM 691 C C . ILE A 1 84 ? -17.635 11.001 17.134 1.00 94.31 84 ILE A C 1
ATOM 693 O O . ILE A 1 84 ? -17.982 9.900 17.546 1.00 94.31 84 ILE A O 1
ATOM 697 N N . PHE A 1 85 ? -16.735 11.157 16.174 1.00 91.75 85 PHE A N 1
ATOM 698 C CA . PHE A 1 85 ? -16.025 10.058 15.541 1.00 91.75 85 PHE A CA 1
ATOM 699 C C . PHE A 1 85 ? -14.593 10.007 16.075 1.00 91.75 85 PHE A C 1
ATOM 701 O O . PHE A 1 85 ? -13.780 10.867 15.733 1.00 91.75 85 PHE A O 1
ATOM 708 N N . CYS A 1 86 ? -14.319 9.035 16.945 1.00 91.25 86 CYS A N 1
ATOM 709 C CA . CYS A 1 86 ? -13.003 8.770 17.521 1.00 91.25 86 CYS A CA 1
ATOM 710 C C . CYS A 1 86 ? -12.021 8.378 16.415 1.00 91.25 86 CYS A C 1
ATOM 712 O O . CYS A 1 86 ? -12.349 7.520 15.601 1.00 91.25 86 CYS A O 1
ATOM 714 N N . LEU A 1 87 ? -10.848 9.015 16.370 1.00 85.06 87 LEU A N 1
ATOM 715 C CA . LEU A 1 87 ? -9.831 8.756 15.348 1.00 85.06 87 LEU A CA 1
ATOM 716 C C . LEU A 1 87 ? -8.639 8.006 15.927 1.00 85.06 87 LEU A C 1
ATOM 718 O O . LEU A 1 87 ? -8.282 6.954 15.416 1.00 85.06 87 LEU A O 1
ATOM 722 N N . GLU A 1 88 ? -8.060 8.554 16.990 1.00 87.06 88 GLU A N 1
ATOM 723 C CA . GLU A 1 88 ? -6.878 8.018 17.659 1.00 87.06 88 GLU A CA 1
ATOM 724 C C . GLU A 1 88 ? -6.865 8.450 19.138 1.00 87.06 88 GLU A C 1
ATOM 726 O O . GLU A 1 88 ? -7.372 9.536 19.471 1.00 87.06 88 GLU A O 1
ATOM 731 N N . PRO A 1 89 ? -6.329 7.606 20.031 1.00 90.38 89 PRO A N 1
ATOM 732 C CA . PRO A 1 89 ? -6.147 7.926 21.435 1.00 90.38 89 PRO A CA 1
ATOM 733 C C . PRO A 1 89 ? -5.086 9.018 21.611 1.00 90.38 89 PRO A C 1
ATOM 735 O O . PRO A 1 89 ? -4.110 9.087 20.873 1.00 90.38 89 PRO A O 1
ATOM 738 N N . LEU A 1 90 ? -5.288 9.879 22.606 1.00 89.62 90 LEU A N 1
ATOM 739 C CA . LEU A 1 90 ? -4.342 10.933 22.982 1.00 89.62 90 LEU A CA 1
ATOM 740 C C . LEU A 1 90 ? -3.845 10.741 24.417 1.00 89.62 90 LEU A C 1
ATOM 742 O O . LEU A 1 90 ? -2.655 10.856 24.683 1.00 89.62 90 LEU A O 1
ATOM 746 N N . GLU A 1 91 ? -4.749 10.421 25.349 1.00 93.50 91 GLU A N 1
ATOM 747 C CA . GLU A 1 91 ? -4.392 10.175 26.750 1.00 93.50 91 GLU A CA 1
ATOM 748 C C . GLU A 1 91 ? -5.212 9.019 27.343 1.00 93.50 91 GLU A C 1
ATOM 750 O O . GLU A 1 91 ? -6.431 9.164 27.510 1.00 93.50 91 GLU A O 1
ATOM 755 N N . PRO A 1 92 ? -4.564 7.897 27.709 1.00 92.88 92 PRO A N 1
ATOM 756 C CA . PRO A 1 92 ? -3.214 7.483 27.291 1.00 92.88 92 PRO A CA 1
ATOM 757 C C . PRO A 1 92 ? -3.066 7.437 25.759 1.00 92.88 92 PRO A C 1
ATOM 759 O O . PRO A 1 92 ? -4.054 7.174 25.083 1.00 92.88 92 PRO A O 1
ATOM 762 N N . ALA A 1 93 ? -1.869 7.687 25.219 1.00 85.50 93 ALA A N 1
ATOM 763 C CA . ALA A 1 93 ? -1.613 7.595 23.773 1.00 85.50 93 ALA A CA 1
ATOM 764 C C . ALA A 1 93 ? -1.522 6.137 23.285 1.00 85.50 93 ALA A C 1
ATOM 766 O O . ALA A 1 93 ? -1.909 5.823 22.165 1.00 85.50 93 ALA A O 1
ATOM 767 N N . ASP A 1 94 ? -1.060 5.224 24.142 1.00 86.31 94 ASP A N 1
ATOM 768 C CA . ASP A 1 94 ? -1.043 3.796 23.832 1.00 86.31 94 ASP A CA 1
ATOM 769 C C . ASP A 1 94 ? -2.474 3.238 23.747 1.00 86.31 94 ASP A C 1
ATOM 771 O O . ASP A 1 94 ? -3.275 3.403 24.671 1.00 86.31 94 ASP A O 1
ATOM 775 N N . TYR A 1 95 ? -2.792 2.550 22.648 1.00 87.50 95 TYR A N 1
ATOM 776 C CA . TYR A 1 95 ? -4.127 2.003 22.392 1.00 87.50 95 TYR A CA 1
ATOM 777 C C . TYR A 1 95 ? -4.574 0.989 23.451 1.00 87.50 95 TYR A C 1
ATOM 779 O O . TYR A 1 95 ? -5.743 0.994 23.840 1.00 87.50 95 TYR A O 1
ATOM 787 N N . GLN A 1 96 ? -3.679 0.120 23.928 1.00 87.25 96 GLN A N 1
ATOM 788 C CA . GLN A 1 96 ? -4.035 -0.907 24.910 1.00 87.25 96 GLN A CA 1
ATOM 789 C C . GLN A 1 96 ? -4.325 -0.270 26.268 1.00 87.25 96 GLN A C 1
ATOM 791 O O . GLN A 1 96 ? -5.364 -0.551 26.870 1.00 87.25 96 GLN A O 1
ATOM 796 N N . LEU A 1 97 ? -3.452 0.636 26.717 1.00 90.81 97 LEU A N 1
ATOM 797 C CA . LEU A 1 97 ? -3.648 1.401 27.946 1.00 90.81 97 LEU A CA 1
ATOM 798 C C . LEU A 1 97 ? -4.902 2.271 27.866 1.00 90.81 97 LEU A C 1
ATOM 800 O O . LEU A 1 97 ? -5.656 2.338 28.834 1.00 90.81 97 LEU A O 1
ATOM 804 N N . ASN A 1 98 ? -5.162 2.901 26.719 1.00 94.69 98 ASN A N 1
ATOM 805 C CA . ASN A 1 98 ? -6.344 3.732 26.524 1.00 94.69 98 ASN A CA 1
ATOM 806 C C . ASN A 1 98 ? -7.635 2.913 26.578 1.00 94.69 98 ASN A C 1
ATOM 808 O O . ASN A 1 98 ? -8.561 3.258 27.308 1.00 94.69 98 ASN A O 1
ATOM 812 N N . PHE A 1 99 ? -7.690 1.786 25.869 1.00 93.38 99 PHE A N 1
ATOM 813 C CA . PHE A 1 99 ? -8.866 0.922 25.891 1.00 93.38 99 PHE A CA 1
ATOM 814 C C . PHE A 1 99 ? -9.119 0.272 27.249 1.00 93.38 99 PHE A C 1
ATOM 816 O O . PHE A 1 99 ? -10.284 0.062 27.587 1.00 93.38 99 PHE A O 1
ATOM 823 N N . ALA A 1 100 ? -8.066 -0.014 28.019 1.00 95.06 100 ALA A N 1
ATOM 824 C CA . ALA A 1 100 ? -8.163 -0.543 29.377 1.00 95.06 100 ALA A CA 1
ATOM 825 C C . ALA A 1 100 ? -8.443 0.536 30.439 1.00 95.06 100 ALA A C 1
ATOM 827 O O . ALA A 1 100 ? -8.828 0.198 31.559 1.00 95.06 100 ALA A O 1
ATOM 828 N N . ALA A 1 101 ? -8.261 1.821 30.114 1.00 96.25 101 ALA A N 1
ATOM 829 C CA . ALA A 1 101 ? -8.449 2.910 31.060 1.00 96.25 101 ALA A CA 1
ATOM 830 C C . ALA A 1 101 ? -9.901 2.988 31.549 1.00 96.25 101 ALA A C 1
ATOM 832 O O . ALA A 1 101 ? -10.856 2.761 30.802 1.00 96.25 101 ALA A O 1
ATOM 833 N N . THR A 1 102 ? -10.048 3.351 32.822 1.00 95.31 102 THR A N 1
ATOM 834 C CA . THR A 1 102 ? -11.331 3.506 33.512 1.00 95.31 102 THR A CA 1
ATOM 835 C C . THR A 1 102 ? -11.534 4.956 33.938 1.00 95.31 102 THR A C 1
ATOM 837 O O . THR A 1 102 ? -10.587 5.622 34.355 1.00 95.31 102 THR A O 1
ATOM 840 N N . GLY A 1 103 ? -12.771 5.442 33.902 1.00 94.50 103 GLY A N 1
ATOM 841 C CA . GLY A 1 103 ? -13.153 6.767 34.392 1.00 94.50 103 GLY A CA 1
ATOM 842 C C . GLY A 1 103 ? -12.938 7.916 33.402 1.00 94.50 103 GLY A C 1
ATOM 843 O O . GLY A 1 103 ? -13.831 8.754 33.287 1.00 94.50 103 GLY A O 1
ATOM 844 N N . SER A 1 104 ? -11.810 7.987 32.682 1.00 96.56 104 SER A N 1
ATOM 845 C CA . SER A 1 104 ? -11.605 9.003 31.635 1.00 96.56 104 SER A CA 1
ATOM 846 C C . SER A 1 104 ? -10.512 8.649 30.625 1.00 96.56 104 SER A C 1
ATOM 848 O O . SER A 1 104 ? -9.513 8.033 30.984 1.00 96.56 104 SER A O 1
ATOM 850 N N . VAL A 1 105 ? -10.689 9.109 29.382 1.00 97.62 105 VAL A N 1
ATOM 851 C CA . VAL A 1 105 ? -9.685 9.085 28.303 1.00 97.62 105 VAL A CA 1
ATOM 852 C C . VAL A 1 105 ? -9.797 10.340 27.439 1.00 97.62 105 VAL A C 1
ATOM 854 O O . VAL A 1 105 ? -10.871 10.943 27.365 1.00 97.62 105 VAL A O 1
ATOM 857 N N . ALA A 1 106 ? -8.726 10.715 26.741 1.00 96.56 106 ALA A N 1
ATOM 858 C CA . ALA A 1 106 ? -8.758 11.733 25.690 1.00 96.56 106 ALA A CA 1
ATOM 859 C C . ALA A 1 106 ? -8.468 11.122 24.317 1.00 96.56 106 ALA A C 1
ATOM 861 O O . ALA A 1 106 ? -7.613 10.246 24.193 1.00 96.56 106 ALA A O 1
ATOM 862 N N . TRP A 1 107 ? -9.188 11.595 23.299 1.00 93.69 107 TRP A N 1
ATOM 863 C CA . TRP A 1 107 ? -9.074 11.151 21.908 1.00 93.69 107 TRP A CA 1
ATOM 864 C C . TRP A 1 107 ? -9.094 12.338 20.950 1.00 93.69 107 TRP A C 1
ATOM 866 O O . TRP A 1 107 ? -9.866 13.287 21.136 1.00 93.69 107 TRP A O 1
ATOM 876 N N . THR A 1 108 ? -8.332 12.241 19.863 1.00 90.44 108 THR A N 1
ATOM 877 C CA . THR A 1 108 ? -8.542 13.087 18.686 1.00 90.44 108 THR A CA 1
ATOM 878 C C . THR A 1 108 ? -9.790 12.585 17.955 1.00 90.44 108 THR A C 1
ATOM 880 O O . THR A 1 108 ? -9.895 11.406 17.621 1.00 90.44 108 THR A O 1
ATOM 883 N N . CYS A 1 109 ? -10.765 13.464 17.714 1.00 90.88 109 CYS A N 1
ATOM 884 C CA . CYS A 1 109 ? -12.056 13.112 17.116 1.00 90.88 109 CYS A CA 1
ATOM 885 C C . CYS A 1 109 ? -12.468 14.071 15.988 1.00 90.88 109 CYS A C 1
ATOM 887 O O . CYS A 1 109 ? -12.157 15.264 16.021 1.00 90.88 109 CYS A O 1
ATOM 889 N N . LEU A 1 110 ? -13.274 13.596 15.034 1.00 89.69 110 LEU A N 1
ATOM 890 C CA . LEU A 1 110 ? -14.095 14.472 14.187 1.00 89.69 110 LEU A CA 1
ATOM 891 C C . LEU A 1 110 ? -15.456 14.686 14.833 1.00 89.69 110 LEU A C 1
ATOM 893 O O . LEU A 1 110 ? -16.026 13.769 15.414 1.00 89.69 110 LEU A O 1
ATOM 897 N N . VAL A 1 111 ? -15.988 15.902 14.722 1.00 91.12 111 VAL A N 1
ATOM 898 C CA . VAL A 1 111 ? -17.256 16.261 15.360 1.00 91.12 111 VAL A CA 1
ATOM 899 C C . VAL A 1 111 ? -18.268 16.710 14.313 1.00 91.12 111 VAL A C 1
ATOM 901 O O . VAL A 1 111 ? -18.169 17.800 13.741 1.00 91.12 111 VAL A O 1
ATOM 904 N N . GLY A 1 112 ? -19.278 15.876 14.086 1.00 90.38 112 GLY A N 1
ATOM 905 C CA . GLY A 1 112 ? -20.442 16.206 13.275 1.00 90.38 112 GLY A CA 1
ATOM 906 C C . GLY A 1 112 ? -21.343 17.218 13.983 1.00 90.38 112 GLY A C 1
ATOM 907 O O . GLY A 1 112 ? -21.505 17.204 15.203 1.00 90.38 112 GLY A O 1
ATOM 908 N N . ASN A 1 113 ? -21.951 18.129 13.215 1.00 90.25 113 ASN A N 1
ATOM 909 C CA . ASN A 1 113 ? -22.795 19.214 13.737 1.00 90.25 113 ASN A CA 1
ATOM 910 C C . ASN A 1 113 ? -22.110 20.125 14.776 1.00 90.25 113 ASN A C 1
ATOM 912 O O . ASN A 1 113 ? -22.793 20.742 15.598 1.00 90.25 113 ASN A O 1
ATOM 916 N N . LEU A 1 114 ? -20.786 20.300 14.693 1.00 89.75 114 LEU A N 1
ATOM 917 C CA . LEU A 1 114 ? -19.989 21.122 15.615 1.00 89.75 114 LEU A CA 1
ATOM 918 C C . LEU A 1 114 ? -20.574 22.520 15.886 1.00 89.75 114 LEU A C 1
ATOM 920 O O . LEU A 1 114 ? -20.550 22.996 17.017 1.00 89.75 114 LEU A O 1
ATOM 924 N N . LYS A 1 115 ? -21.183 23.171 14.883 1.00 89.94 115 LYS A N 1
ATOM 925 C CA . LYS A 1 115 ? -21.834 24.491 15.036 1.00 89.94 115 LYS A CA 1
ATOM 926 C C . LYS A 1 115 ? -22.926 24.516 16.126 1.00 89.94 115 LYS A C 1
ATOM 928 O O . LYS A 1 115 ? -23.246 25.586 16.643 1.00 89.94 115 LYS A O 1
ATOM 933 N N . LYS A 1 116 ? -23.502 23.356 16.475 1.00 90.25 116 LYS A N 1
ATOM 934 C CA . LYS A 1 116 ? -24.523 23.174 17.524 1.00 90.25 116 LYS A CA 1
ATOM 935 C C . LYS A 1 116 ? -23.924 22.831 18.903 1.00 90.25 116 LYS A C 1
ATOM 937 O O . LYS A 1 116 ? -24.645 22.848 19.908 1.00 90.25 116 LYS A O 1
ATOM 942 N N . TRP A 1 117 ? -22.616 22.588 18.980 1.00 91.19 117 TRP A N 1
ATOM 943 C CA . TRP A 1 117 ? -21.856 22.359 20.210 1.00 91.19 117 TRP A CA 1
ATOM 944 C C . TRP A 1 117 ? -20.779 23.439 20.383 1.00 91.19 117 TRP A C 1
ATOM 946 O O . TRP A 1 117 ? -19.606 23.252 20.076 1.00 91.19 117 TRP A O 1
ATOM 956 N N . LYS A 1 118 ? -21.219 24.621 20.831 1.00 82.44 118 LYS A N 1
ATOM 957 C CA . LYS A 1 118 ? -20.334 25.775 21.044 1.00 82.44 118 LYS A CA 1
ATOM 958 C C . LYS A 1 118 ? -19.520 25.636 22.331 1.00 82.44 118 LYS A C 1
ATOM 960 O O . LYS A 1 118 ? -18.304 25.774 22.289 1.00 82.44 118 LYS A O 1
ATOM 965 N N . GLU A 1 119 ? -20.205 25.332 23.431 1.00 78.44 119 GLU A N 1
ATOM 966 C CA . GLU A 1 119 ? -19.655 25.202 24.784 1.00 78.44 119 GLU A CA 1
ATOM 967 C C . GLU A 1 119 ? -20.464 24.172 25.589 1.00 78.44 119 GLU A C 1
ATOM 969 O O . GLU A 1 119 ? -21.562 23.769 25.175 1.00 78.44 119 GLU A O 1
ATOM 974 N N . GLY A 1 120 ? -19.918 23.783 26.743 1.00 84.44 120 GLY A N 1
ATOM 975 C CA . GLY A 1 120 ? -20.529 22.855 27.691 1.00 84.44 120 GLY A CA 1
ATOM 976 C C . GLY A 1 120 ? -20.160 21.394 27.449 1.00 84.44 120 GLY A C 1
ATOM 977 O O . GLY A 1 120 ? -19.720 21.002 26.368 1.00 84.44 120 GLY A O 1
ATOM 978 N N . GLU A 1 121 ? -20.348 20.589 28.485 1.00 92.62 121 GLU A N 1
ATOM 979 C CA . GLU A 1 121 ? -20.172 19.142 28.441 1.00 92.62 121 GLU A CA 1
ATOM 980 C C . GLU A 1 121 ? -21.417 18.473 27.837 1.00 92.62 121 GLU A C 1
ATOM 982 O O . GLU A 1 121 ? -22.553 18.883 28.097 1.00 92.62 121 GLU A O 1
ATOM 987 N N . LEU A 1 122 ? -21.210 17.459 26.998 1.00 95.19 122 LEU A N 1
ATOM 988 C CA . LEU A 1 122 ? -22.279 16.564 26.565 1.00 95.19 122 LEU A CA 1
ATOM 989 C C . LEU A 1 122 ? -22.385 15.425 27.569 1.00 95.19 122 LEU A C 1
ATOM 991 O O . LEU A 1 122 ? -21.366 14.914 28.015 1.00 95.19 122 LEU A O 1
ATOM 995 N N . SER A 1 123 ? -23.603 15.010 27.898 1.00 94.38 123 SER A N 1
ATOM 996 C CA . SER A 1 123 ? -23.848 13.922 28.839 1.00 94.38 123 SER A CA 1
ATOM 997 C C . SER A 1 123 ? -25.011 13.066 28.357 1.00 94.38 123 SER A C 1
ATOM 999 O O . SER A 1 123 ? -25.981 13.592 27.805 1.00 94.38 123 SER A O 1
ATOM 1001 N N . GLN A 1 124 ? -24.907 11.754 28.545 1.00 93.94 124 GLN A N 1
ATOM 1002 C CA . GLN A 1 124 ? -25.995 10.811 28.312 1.00 93.94 124 GLN A CA 1
ATOM 1003 C C . GLN A 1 124 ? -25.896 9.611 29.253 1.00 93.94 124 GLN A C 1
ATOM 1005 O O . GLN A 1 124 ? -24.803 9.162 29.600 1.00 93.94 124 GLN A O 1
ATOM 1010 N N . THR A 1 125 ? -27.050 9.076 29.643 1.00 93.12 125 THR A N 1
ATOM 1011 C CA . THR A 1 125 ? -27.130 7.807 30.368 1.00 93.12 125 THR A CA 1
ATOM 1012 C C . THR A 1 125 ? -27.039 6.660 29.376 1.00 93.12 125 THR A C 1
ATOM 1014 O O . THR A 1 125 ? -27.794 6.618 28.404 1.00 93.12 125 THR A O 1
ATOM 1017 N N . VAL A 1 126 ? -26.133 5.725 29.631 1.00 92.56 126 VAL A N 1
ATOM 1018 C CA . VAL A 1 126 ? -25.895 4.562 28.778 1.00 92.56 126 VAL A CA 1
ATOM 1019 C C . VAL A 1 126 ? -25.896 3.287 29.606 1.00 92.56 126 VAL A C 1
ATOM 1021 O O . VAL A 1 126 ? -25.675 3.319 30.816 1.00 92.56 126 VAL A O 1
ATOM 1024 N N . ASN A 1 127 ? -26.182 2.164 28.952 1.00 92.81 127 ASN A N 1
ATOM 1025 C CA . ASN A 1 127 ? -26.191 0.852 29.579 1.00 92.81 127 ASN A CA 1
ATOM 1026 C C . ASN A 1 127 ? -25.011 0.029 29.054 1.00 92.81 127 ASN A C 1
ATOM 1028 O O . ASN A 1 127 ? -24.968 -0.278 27.866 1.00 92.81 127 ASN A O 1
ATOM 1032 N N . VAL A 1 128 ? -24.083 -0.328 29.939 1.00 91.69 128 VAL A N 1
ATOM 1033 C CA . VAL A 1 128 ? -22.917 -1.164 29.630 1.00 91.69 128 VAL A CA 1
ATOM 1034 C C . VAL A 1 128 ? -22.999 -2.417 30.491 1.00 91.69 128 VAL A C 1
ATOM 1036 O O . VAL A 1 128 ? -22.973 -2.335 31.717 1.00 91.69 128 VAL A O 1
ATOM 1039 N N . GLY A 1 129 ? -23.180 -3.585 29.870 1.00 84.25 129 GLY A N 1
ATOM 1040 C CA . GLY A 1 129 ? -23.253 -4.858 30.600 1.00 84.25 129 GLY A CA 1
ATOM 1041 C C . GLY A 1 129 ? -24.362 -4.928 31.663 1.00 84.25 129 GLY A C 1
ATOM 1042 O O . GLY A 1 129 ? -24.193 -5.588 32.685 1.00 84.25 129 GLY A O 1
ATOM 1043 N N . GLY A 1 130 ? -25.481 -4.219 31.469 1.00 85.38 130 GLY A N 1
ATOM 1044 C CA . GLY A 1 130 ? -26.586 -4.152 32.434 1.00 85.38 130 GLY A CA 1
ATOM 1045 C C . GLY A 1 130 ? -26.433 -3.070 33.509 1.00 85.38 130 GLY A C 1
ATOM 1046 O O . GLY A 1 130 ? -27.331 -2.912 34.337 1.00 85.38 130 GLY A O 1
ATOM 1047 N N . ARG A 1 131 ? -25.331 -2.311 33.507 1.00 88.44 131 ARG A N 1
ATOM 1048 C CA . ARG A 1 131 ? -25.083 -1.201 34.434 1.00 88.44 131 ARG A CA 1
ATOM 1049 C C . ARG A 1 131 ? -25.393 0.127 33.761 1.00 88.44 131 ARG A C 1
ATOM 1051 O O . ARG A 1 131 ? -24.930 0.391 32.654 1.00 88.44 131 ARG A O 1
ATOM 1058 N N . GLN A 1 132 ? -26.159 0.975 34.443 1.00 92.56 132 GLN A N 1
ATOM 1059 C CA . GLN A 1 132 ? -26.366 2.349 33.997 1.00 92.56 132 GLN A CA 1
ATOM 1060 C C . GLN A 1 132 ? -25.213 3.231 34.459 1.00 92.56 132 GLN A C 1
ATOM 1062 O O . GLN A 1 132 ? -24.943 3.319 35.655 1.00 92.56 132 GLN A O 1
ATOM 1067 N N . LEU A 1 133 ? -24.590 3.921 33.510 1.00 94.25 133 LEU A N 1
ATOM 1068 C CA . LEU A 1 133 ? -23.576 4.932 33.775 1.00 94.25 133 LEU A CA 1
ATOM 1069 C C . LEU A 1 133 ? -23.876 6.211 32.993 1.00 94.25 133 LEU A C 1
ATOM 1071 O O . LEU A 1 133 ? -24.595 6.208 31.991 1.00 94.25 133 LEU A O 1
ATOM 1075 N N . THR A 1 134 ? -23.323 7.317 33.467 1.00 95.62 134 THR A N 1
ATOM 1076 C CA . THR A 1 134 ? -23.366 8.617 32.807 1.00 95.62 134 THR A CA 1
ATOM 1077 C C . THR A 1 134 ? -22.067 8.797 32.044 1.00 95.62 134 THR A C 1
ATOM 1079 O O . THR A 1 134 ? -21.018 8.998 32.652 1.00 95.62 134 THR A O 1
ATOM 1082 N N . LEU A 1 135 ? -22.146 8.741 30.716 1.00 96.75 135 LEU A N 1
ATOM 1083 C CA . LEU A 1 135 ? -21.032 9.065 29.838 1.00 96.75 135 LEU A CA 1
ATOM 1084 C C . LEU A 1 135 ? -21.050 10.561 29.536 1.00 96.75 135 LEU A C 1
ATOM 1086 O O . LEU A 1 135 ? -22.078 11.104 29.118 1.00 96.75 135 LEU A O 1
ATOM 1090 N N . THR A 1 136 ? -19.903 11.208 29.693 1.00 97.06 136 THR A N 1
ATOM 1091 C CA . THR A 1 136 ? -19.687 12.605 29.344 1.00 97.06 136 THR A CA 1
ATOM 1092 C C . THR A 1 136 ? -18.650 12.759 28.240 1.00 97.06 136 THR A C 1
ATOM 1094 O O . THR A 1 136 ? -17.771 11.917 28.065 1.00 97.06 136 THR A O 1
ATOM 1097 N N . ALA A 1 137 ? -18.772 13.838 27.469 1.00 97.38 137 ALA A N 1
ATOM 1098 C CA . ALA A 1 137 ? -17.793 14.253 26.476 1.00 97.38 137 ALA A CA 1
ATOM 1099 C C . ALA A 1 137 ? -17.557 15.764 26.579 1.00 97.38 137 ALA A C 1
ATOM 1101 O O . ALA A 1 137 ? -18.487 16.569 26.441 1.00 97.38 137 ALA A O 1
ATOM 1102 N N . ARG A 1 138 ? -16.299 16.153 26.792 1.00 95.94 138 ARG A N 1
ATOM 1103 C CA . ARG A 1 138 ? -15.843 17.542 26.879 1.00 95.94 138 ARG A CA 1
ATOM 1104 C C . ARG A 1 138 ? -14.849 17.833 25.766 1.00 95.94 138 ARG A C 1
ATOM 1106 O O . ARG A 1 138 ? -13.877 17.109 25.593 1.00 95.94 138 ARG A O 1
ATOM 1113 N N . ARG A 1 139 ? -15.061 18.925 25.033 1.00 95.12 139 ARG A N 1
ATOM 1114 C CA . ARG A 1 139 ? -14.095 19.410 24.043 1.00 95.12 139 ARG A CA 1
ATOM 1115 C C . ARG A 1 139 ? -13.019 20.245 24.734 1.00 95.12 139 ARG A C 1
ATOM 1117 O O . ARG A 1 139 ? -13.355 21.238 25.374 1.00 95.12 139 ARG A O 1
ATOM 1124 N N . GLU A 1 140 ? -11.756 19.869 24.569 1.00 93.75 140 GLU A N 1
ATOM 1125 C CA . GLU A 1 140 ? -10.610 20.521 25.230 1.00 93.75 140 GLU A CA 1
ATOM 1126 C C . GLU A 1 140 ? -9.779 21.386 24.281 1.00 93.75 140 GLU A C 1
ATOM 1128 O O . GLU A 1 140 ? -9.091 22.299 24.723 1.00 93.75 140 GLU A O 1
ATOM 1133 N N . GLY A 1 141 ? -9.880 21.156 22.970 1.00 90.00 141 GLY A N 1
ATOM 1134 C CA . GLY A 1 141 ? -9.128 21.929 21.990 1.00 90.00 141 GLY A CA 1
ATOM 1135 C C . GLY A 1 141 ? -9.195 21.356 20.580 1.00 90.00 141 GLY A C 1
ATOM 1136 O O . GLY A 1 141 ? -10.129 20.632 20.216 1.00 90.00 141 GLY A O 1
ATOM 1137 N N . VAL A 1 142 ? -8.191 21.712 19.786 1.00 86.00 142 VAL A N 1
ATOM 1138 C CA . VAL A 1 142 ? -7.940 21.206 18.432 1.00 86.00 142 VAL A CA 1
ATOM 1139 C C . VAL A 1 142 ? -6.567 20.541 18.453 1.00 86.00 142 VAL A C 1
ATOM 1141 O O . VAL A 1 142 ? -5.635 21.104 19.019 1.00 86.00 142 VAL A O 1
ATOM 1144 N N . HIS A 1 143 ? -6.458 19.359 17.856 1.00 80.00 143 HIS A N 1
ATOM 1145 C CA . HIS A 1 143 ? -5.204 18.623 17.708 1.00 80.00 143 HIS A CA 1
ATOM 1146 C C . HIS A 1 143 ? -5.143 18.040 16.296 1.00 80.00 143 HIS A C 1
ATOM 1148 O O . HIS A 1 143 ? -6.123 17.455 15.823 1.00 80.00 143 HIS A O 1
ATOM 1154 N N . ALA A 1 144 ? -4.019 18.257 15.607 1.00 71.94 144 ALA A N 1
ATOM 1155 C CA . ALA A 1 144 ? -3.844 17.944 14.191 1.00 71.94 144 ALA A CA 1
ATOM 1156 C C . ALA A 1 144 ? -5.041 18.423 13.337 1.00 71.94 144 ALA A C 1
ATOM 1158 O O . ALA A 1 144 ? -5.307 19.619 13.227 1.00 71.94 144 ALA A O 1
ATOM 1159 N N . THR A 1 145 ? -5.796 17.492 12.749 1.00 69.88 145 THR A N 1
ATOM 1160 C CA . THR A 1 145 ? -6.949 17.786 11.877 1.00 69.88 145 THR A CA 1
ATOM 1161 C C . THR A 1 145 ? -8.313 17.584 12.554 1.00 69.88 145 THR A C 1
ATOM 1163 O O . THR A 1 145 ? -9.343 17.568 11.865 1.00 69.88 145 THR A O 1
ATOM 1166 N N . GLY A 1 146 ? -8.334 17.404 13.879 1.00 84.50 146 GLY A N 1
ATOM 1167 C CA . GLY A 1 146 ? -9.521 17.074 14.668 1.00 84.50 146 GLY A CA 1
ATOM 1168 C C . GLY A 1 146 ? -9.638 17.856 15.980 1.00 84.50 146 GLY A C 1
ATOM 1169 O O . GLY A 1 146 ? -8.930 18.827 16.236 1.00 84.50 146 GLY A O 1
ATOM 1170 N N . HIS A 1 147 ? -10.581 17.439 16.819 1.00 90.88 147 HIS A N 1
ATOM 1171 C CA . HIS A 1 147 ? -10.842 18.011 18.137 1.00 90.88 147 HIS A CA 1
ATOM 1172 C C . HIS A 1 147 ? -10.402 17.056 19.235 1.00 90.88 147 HIS A C 1
ATOM 1174 O O . HIS A 1 147 ? -10.703 15.868 19.164 1.00 90.88 147 HIS A O 1
ATOM 1180 N N . VAL A 1 148 ? -9.774 17.590 20.281 1.00 94.75 148 VAL A N 1
ATOM 1181 C CA . VAL A 1 148 ? -9.494 16.812 21.491 1.00 94.75 148 VAL A CA 1
ATOM 1182 C C . VAL A 1 148 ? -10.783 16.691 22.286 1.00 94.75 148 VAL A C 1
ATOM 1184 O O . VAL A 1 148 ? -11.329 17.704 22.743 1.00 94.75 148 VAL A O 1
ATOM 1187 N N . ILE A 1 149 ? -11.279 15.465 22.426 1.00 96.44 149 ILE A N 1
ATOM 1188 C CA . ILE A 1 149 ? -12.458 15.141 23.222 1.00 96.44 149 ILE A CA 1
ATOM 1189 C C . ILE A 1 149 ? -12.023 14.290 24.407 1.00 96.44 149 ILE A C 1
ATOM 1191 O O . ILE A 1 149 ? -11.492 13.195 24.229 1.00 96.44 149 ILE A O 1
ATOM 1195 N N . ARG A 1 150 ? -12.288 14.787 25.615 1.00 97.56 150 ARG A N 1
ATOM 1196 C CA . ARG A 1 150 ? -12.170 14.009 26.843 1.00 97.56 150 ARG A CA 1
ATOM 1197 C C . ARG A 1 150 ? -13.496 13.339 27.144 1.00 97.56 150 ARG A C 1
ATOM 1199 O O . ARG A 1 150 ? -14.505 14.018 27.344 1.00 97.56 150 ARG A O 1
ATOM 1206 N N . PHE A 1 151 ? -13.476 12.017 27.179 1.00 97.62 151 PHE A N 1
ATOM 1207 C CA . PHE A 1 151 ? -14.585 11.207 27.651 1.00 97.62 151 PHE A CA 1
ATOM 1208 C C . PHE A 1 151 ? -14.435 10.960 29.147 1.00 97.62 151 PHE A C 1
ATOM 1210 O O . PHE A 1 151 ? -13.319 10.774 29.638 1.00 97.62 151 PHE A O 1
ATOM 1217 N N . GLY A 1 152 ? -15.550 10.961 29.869 1.00 97.06 152 GLY A N 1
ATOM 1218 C CA . GLY A 1 152 ? -15.597 10.653 31.294 1.00 97.06 152 GLY A CA 1
ATOM 1219 C C . GLY A 1 152 ? -16.797 9.778 31.628 1.00 97.06 152 GLY A C 1
ATOM 1220 O O . GLY A 1 152 ? -17.845 9.905 31.002 1.00 97.06 152 GLY A O 1
ATOM 1221 N N . TRP A 1 153 ? -16.661 8.871 32.589 1.00 96.31 153 TRP A N 1
ATOM 1222 C CA . TRP A 1 153 ? -17.787 8.080 33.079 1.00 96.31 153 TRP A CA 1
ATOM 1223 C C . TRP A 1 153 ? -17.667 7.740 34.559 1.00 96.31 153 TRP A C 1
ATOM 1225 O O . TRP A 1 153 ? -16.581 7.664 35.126 1.00 96.31 153 TRP A O 1
ATOM 1235 N N . ASN A 1 154 ? -18.817 7.548 35.202 1.00 91.94 154 ASN A N 1
ATOM 1236 C CA . ASN A 1 154 ? -18.944 7.402 36.651 1.00 91.94 154 ASN A CA 1
ATOM 1237 C C . ASN A 1 154 ? -18.942 5.939 37.138 1.00 91.94 154 ASN A C 1
ATOM 1239 O O . ASN A 1 154 ? -19.621 5.621 38.112 1.00 91.94 154 ASN A O 1
ATOM 1243 N N . ASP A 1 155 ? -18.174 5.063 36.485 1.00 88.62 155 ASP A N 1
ATOM 1244 C CA . ASP A 1 155 ? -17.944 3.684 36.932 1.00 88.62 155 ASP A CA 1
ATOM 1245 C C . ASP A 1 155 ? -16.482 3.289 36.672 1.00 88.62 155 ASP A C 1
ATOM 1247 O O . ASP A 1 155 ? -16.059 3.118 35.530 1.00 88.62 155 ASP A O 1
ATOM 1251 N N . SER A 1 156 ? -15.700 3.147 37.745 1.00 88.12 156 SER A N 1
ATOM 1252 C CA . SER A 1 156 ? -14.272 2.812 37.680 1.00 88.12 156 SER A CA 1
ATOM 1253 C C . SER A 1 156 ? -13.995 1.336 37.382 1.00 88.12 156 SER A C 1
ATOM 1255 O O . SER A 1 156 ? -12.839 0.932 37.368 1.00 88.12 156 SER A O 1
ATOM 1257 N N . THR A 1 157 ? -15.028 0.510 37.210 1.00 91.44 157 THR A N 1
ATOM 1258 C CA . THR A 1 157 ? -14.888 -0.913 36.864 1.00 91.44 157 THR A CA 1
ATOM 1259 C C . THR A 1 157 ? -15.124 -1.192 35.383 1.00 91.44 157 THR A C 1
ATOM 1261 O O . THR A 1 157 ? -14.887 -2.313 34.946 1.00 91.44 157 THR A O 1
ATOM 1264 N N . ILE A 1 158 ? -15.585 -0.191 34.629 1.00 93.94 158 ILE A N 1
ATOM 1265 C CA . ILE A 1 158 ? -15.855 -0.281 33.194 1.00 93.94 158 ILE A CA 1
ATOM 1266 C C . ILE A 1 158 ? -14.713 0.386 32.432 1.00 93.94 158 ILE A C 1
ATOM 1268 O O . ILE A 1 158 ? -14.369 1.541 32.698 1.00 93.94 158 ILE A O 1
ATOM 1272 N N . SER A 1 159 ? -14.145 -0.338 31.476 1.00 95.81 159 SER A N 1
ATOM 1273 C CA . SER A 1 159 ? -13.094 0.146 30.582 1.00 95.81 159 SER A CA 1
ATOM 1274 C C . SER A 1 159 ? -13.656 0.966 29.414 1.00 95.81 159 SER A C 1
ATOM 1276 O O . SER A 1 159 ? -14.826 0.831 29.040 1.00 95.81 159 SER A O 1
ATOM 1278 N N . PHE A 1 160 ? -12.826 1.799 28.780 1.00 95.44 160 PHE A N 1
ATOM 1279 C CA . PHE A 1 160 ? -13.260 2.557 27.602 1.00 95.44 160 PHE A CA 1
ATOM 1280 C C . PHE A 1 160 ? -13.659 1.648 26.428 1.00 95.44 160 PHE A C 1
ATOM 1282 O O . PHE A 1 160 ? -14.609 1.956 25.706 1.00 95.44 160 PHE A O 1
ATOM 1289 N N . SER A 1 161 ? -12.993 0.496 26.260 1.00 94.06 161 SER A N 1
ATOM 1290 C CA . SER A 1 161 ? -13.384 -0.495 25.247 1.00 94.06 161 SER A CA 1
ATOM 1291 C C . SER A 1 161 ? -14.824 -0.969 25.440 1.00 94.06 161 SER A C 1
ATOM 1293 O O . SER A 1 161 ? -15.554 -1.096 24.460 1.00 94.06 161 SER A O 1
ATOM 1295 N N . GLU A 1 162 ? -15.246 -1.225 26.680 1.00 94.56 162 GLU A N 1
ATOM 1296 C CA . GLU A 1 162 ? -16.617 -1.653 26.982 1.00 94.56 162 GLU A CA 1
ATOM 1297 C C . GLU A 1 162 ? -17.633 -0.537 26.712 1.00 94.56 162 GLU A C 1
ATOM 1299 O O . GLU A 1 162 ? -18.728 -0.804 26.212 1.00 94.56 162 GLU A O 1
ATOM 1304 N N . VAL A 1 163 ? -17.262 0.723 26.973 1.00 94.94 163 VAL A N 1
ATOM 1305 C CA . VAL A 1 163 ? -18.085 1.887 26.607 1.00 94.94 163 VAL A CA 1
ATOM 1306 C C . VAL A 1 163 ? -18.287 1.944 25.091 1.00 94.94 163 VAL A C 1
ATOM 1308 O O . VAL A 1 163 ? -19.429 2.011 24.631 1.00 94.94 163 VAL A O 1
ATOM 1311 N N . LEU A 1 164 ? -17.204 1.879 24.307 1.00 94.12 164 LEU A N 1
ATOM 1312 C CA . LEU A 1 164 ? -17.280 1.896 22.842 1.00 94.12 164 LEU A CA 1
ATOM 1313 C C . LEU A 1 164 ? -18.112 0.727 22.305 1.00 94.12 164 LEU A C 1
ATOM 1315 O O . LEU A 1 164 ? -18.948 0.919 21.426 1.00 94.12 164 LEU A O 1
ATOM 1319 N N . GLU A 1 165 ? -17.934 -0.478 22.844 1.00 92.62 165 GLU A N 1
ATOM 1320 C CA . GLU A 1 165 ? -18.715 -1.646 22.433 1.00 92.62 165 GLU A CA 1
ATOM 1321 C C . GLU A 1 165 ? -20.209 -1.479 22.702 1.00 92.62 165 GLU A C 1
ATOM 1323 O O . GLU A 1 165 ? -21.024 -1.843 21.855 1.00 92.62 165 GLU A O 1
ATOM 1328 N N . ALA A 1 166 ? -20.581 -0.912 23.845 1.00 92.31 166 ALA A N 1
ATOM 1329 C CA . ALA A 1 166 ? -21.979 -0.777 24.223 1.00 92.31 166 ALA A CA 1
ATOM 1330 C C . ALA A 1 166 ? -22.726 0.303 23.427 1.00 92.31 166 ALA A C 1
ATOM 1332 O O . ALA A 1 166 ? -23.898 0.112 23.104 1.00 92.31 166 ALA A O 1
ATOM 1333 N N . ILE A 1 167 ? -22.076 1.434 23.133 1.00 92.56 167 ILE A N 1
ATOM 1334 C CA . ILE A 1 167 ? -22.777 2.631 22.630 1.00 92.56 167 ILE A CA 1
ATOM 1335 C C . ILE A 1 167 ? -22.273 3.155 21.293 1.00 92.56 167 ILE A C 1
ATOM 1337 O O . ILE A 1 167 ? -22.930 3.993 20.672 1.00 92.56 167 ILE A O 1
ATOM 1341 N N . GLY A 1 168 ? -21.094 2.715 20.874 1.00 92.38 168 GLY A N 1
ATOM 1342 C CA . GLY A 1 168 ? -20.520 3.111 19.609 1.00 92.38 168 GLY A CA 1
ATOM 1343 C C . GLY A 1 168 ? -21.234 2.440 18.445 1.00 92.38 168 GLY A C 1
ATOM 1344 O O . GLY A 1 168 ? -21.691 1.299 18.524 1.00 92.38 168 GLY A O 1
ATOM 1345 N N . GLU A 1 169 ? -21.266 3.139 17.324 1.00 93.50 169 GLU A N 1
ATOM 1346 C CA . GLU A 1 169 ? -21.603 2.587 16.025 1.00 93.50 169 GLU A CA 1
ATOM 1347 C C . GLU A 1 169 ? -20.309 2.224 15.284 1.00 93.50 169 GLU A C 1
ATOM 1349 O O . GLU A 1 169 ? -19.300 2.936 15.370 1.00 93.50 169 GLU A O 1
ATOM 1354 N N . LEU A 1 170 ? -20.328 1.098 14.565 1.00 92.94 170 LEU A N 1
ATOM 1355 C CA . LEU A 1 170 ? -19.233 0.715 13.681 1.00 92.94 170 LEU A CA 1
ATOM 1356 C C . LEU A 1 170 ? -19.187 1.692 12.495 1.00 92.94 170 LEU A C 1
ATOM 1358 O O . LEU A 1 170 ? -20.149 1.758 11.738 1.00 92.94 170 LEU A O 1
ATOM 1362 N N . PRO A 1 171 ? -18.106 2.457 12.297 1.00 90.50 171 PRO A N 1
ATOM 1363 C CA . PRO A 1 171 ? -17.996 3.333 11.142 1.00 90.50 171 PRO A CA 1
ATOM 1364 C C . PRO A 1 171 ? -17.860 2.502 9.858 1.00 90.50 171 PRO A C 1
ATOM 1366 O O . PRO A 1 171 ? -16.951 1.684 9.725 1.00 90.50 171 PRO A O 1
ATOM 1369 N N . ILE A 1 172 ? -18.741 2.752 8.891 1.00 90.12 172 ILE A N 1
ATOM 1370 C CA . ILE A 1 172 ? -18.609 2.239 7.524 1.00 90.12 172 ILE A CA 1
ATOM 1371 C C . ILE A 1 172 ? -18.312 3.382 6.538 1.00 90.12 172 ILE A C 1
ATOM 1373 O O . ILE A 1 172 ? -18.671 4.536 6.812 1.00 90.12 172 ILE A O 1
ATOM 1377 N N . PRO A 1 173 ? -17.657 3.101 5.394 1.00 88.44 173 PRO A N 1
ATOM 1378 C CA . PRO A 1 173 ? -17.306 4.128 4.427 1.00 88.44 173 PRO A CA 1
ATOM 1379 C C . PRO A 1 173 ? -18.525 4.888 3.891 1.00 88.44 173 PRO A C 1
ATOM 1381 O O . PRO A 1 173 ? -19.533 4.265 3.545 1.00 88.44 173 PRO A O 1
ATOM 1384 N N . PRO A 1 174 ? -18.430 6.222 3.730 1.00 86.00 174 PRO A N 1
ATOM 1385 C CA . PRO A 1 174 ? -19.565 7.048 3.323 1.00 86.00 174 PRO A CA 1
ATOM 1386 C C . PRO A 1 174 ? -20.096 6.694 1.928 1.00 86.00 174 PRO A C 1
ATOM 1388 O O . PRO A 1 174 ? -21.296 6.787 1.695 1.00 86.00 174 PRO A O 1
ATOM 1391 N N . TYR A 1 175 ? -19.238 6.217 1.019 1.00 86.69 175 TYR A N 1
ATOM 1392 C CA . TYR A 1 175 ? -19.638 5.824 -0.336 1.00 86.69 175 TYR A CA 1
ATOM 1393 C C . TYR A 1 175 ? -20.564 4.599 -0.391 1.00 86.69 175 TYR A C 1
ATOM 1395 O O . TYR A 1 175 ? -21.162 4.344 -1.433 1.00 86.69 175 TYR A O 1
ATOM 1403 N N . LEU A 1 176 ? -20.720 3.836 0.701 1.00 89.69 176 LEU A N 1
ATOM 1404 C CA . LEU A 1 176 ? -21.716 2.759 0.750 1.00 89.69 176 LEU A CA 1
ATOM 1405 C C . LEU A 1 176 ? -23.152 3.308 0.740 1.00 89.69 176 LEU A C 1
ATOM 1407 O O . LEU A 1 176 ? -24.081 2.579 0.383 1.00 89.69 176 LEU A O 1
ATOM 1411 N N . ASN A 1 177 ? -23.337 4.592 1.082 1.00 89.75 177 ASN A N 1
ATOM 1412 C CA . ASN A 1 177 ? -24.616 5.301 1.028 1.00 89.75 177 ASN A CA 1
ATOM 1413 C C . ASN A 1 177 ? -25.749 4.567 1.773 1.00 89.75 177 ASN A C 1
ATOM 1415 O O . ASN A 1 177 ? -26.883 4.492 1.295 1.00 89.75 177 ASN A O 1
ATOM 1419 N N . ARG A 1 178 ? -25.429 4.002 2.942 1.00 93.44 178 ARG A N 1
ATOM 1420 C CA . ARG A 1 178 ? -26.373 3.366 3.870 1.00 93.44 178 ARG A CA 1
ATOM 1421 C C . ARG A 1 178 ? -25.889 3.510 5.312 1.00 93.44 178 ARG A C 1
ATOM 1423 O O . ARG A 1 178 ? -24.730 3.845 5.542 1.00 93.44 178 ARG A O 1
ATOM 1430 N N . ALA A 1 179 ? -26.787 3.272 6.264 1.00 91.69 179 ALA A N 1
ATOM 1431 C CA . ALA A 1 179 ? -26.430 3.178 7.674 1.00 91.69 179 ALA A CA 1
ATOM 1432 C C . ALA A 1 179 ? -25.743 1.837 7.979 1.00 91.69 179 ALA A C 1
ATOM 1434 O O . ALA A 1 179 ? -25.859 0.875 7.214 1.00 91.69 179 ALA A O 1
ATOM 1435 N N . THR A 1 180 ? -25.044 1.796 9.109 1.00 93.56 180 THR A N 1
ATOM 1436 C CA . THR A 1 180 ? -24.463 0.574 9.665 1.00 93.56 180 THR A CA 1
ATOM 1437 C C . THR A 1 180 ? -25.566 -0.391 10.081 1.00 93.56 180 THR A C 1
ATOM 1439 O O . THR A 1 180 ? -26.543 0.007 10.717 1.00 93.56 180 THR A O 1
ATOM 1442 N N . GLU A 1 181 ? -25.392 -1.665 9.753 1.00 95.06 181 GLU A N 1
ATOM 1443 C CA . GLU A 1 181 ? -26.306 -2.745 10.114 1.00 95.06 181 GLU A CA 1
ATOM 1444 C C . GLU A 1 181 ? -25.623 -3.740 11.055 1.00 95.06 181 GLU A C 1
ATOM 1446 O O . GLU A 1 181 ? -24.398 -3.815 11.135 1.00 95.06 181 GLU A O 1
ATOM 1451 N N . GLU A 1 182 ? -26.410 -4.552 11.764 1.00 93.88 182 GLU A N 1
ATOM 1452 C CA . GLU A 1 182 ? -25.871 -5.552 12.695 1.00 93.88 182 GLU A CA 1
ATOM 1453 C C . GLU A 1 182 ? -24.935 -6.550 11.993 1.00 93.88 182 GLU A C 1
ATOM 1455 O O . GLU A 1 182 ? -23.896 -6.919 12.541 1.00 93.88 182 GLU A O 1
ATOM 1460 N N . ALA A 1 183 ? -25.241 -6.905 10.740 1.00 94.75 183 ALA A N 1
ATOM 1461 C CA . ALA A 1 183 ? -24.395 -7.764 9.921 1.00 94.75 183 ALA A CA 1
ATOM 1462 C C . ALA A 1 183 ? -22.984 -7.183 9.702 1.00 94.75 183 ALA A C 1
ATOM 1464 O O . ALA A 1 183 ? -22.029 -7.958 9.648 1.00 94.75 183 ALA A O 1
ATOM 1465 N N . ASP A 1 184 ? -22.814 -5.851 9.659 1.00 95.00 184 ASP A N 1
ATOM 1466 C CA . ASP A 1 184 ? -21.510 -5.199 9.446 1.00 95.00 184 ASP A CA 1
ATOM 1467 C C . ASP A 1 184 ? -20.514 -5.471 10.574 1.00 95.00 184 ASP A C 1
ATOM 1469 O O . ASP A 1 184 ? -19.309 -5.512 10.328 1.00 95.00 184 ASP A O 1
ATOM 1473 N N . LEU A 1 185 ? -20.994 -5.766 11.788 1.00 93.00 185 LEU A N 1
ATOM 1474 C CA . LEU A 1 185 ? -20.143 -6.185 12.907 1.00 93.00 185 LEU A CA 1
ATOM 1475 C C . LEU A 1 185 ? -19.339 -7.455 12.590 1.00 93.00 185 LEU A C 1
ATOM 1477 O O . LEU A 1 185 ? -18.293 -7.697 13.198 1.00 93.00 185 LEU A O 1
ATOM 1481 N N . THR A 1 186 ? -19.824 -8.256 11.639 1.00 93.50 186 THR A N 1
ATOM 1482 C CA . THR A 1 186 ? -19.152 -9.444 11.107 1.00 93.50 186 THR A CA 1
ATOM 1483 C C . THR A 1 186 ? -18.660 -9.228 9.674 1.00 93.50 186 THR A C 1
ATOM 1485 O O . THR A 1 186 ? -17.558 -9.665 9.332 1.00 93.50 186 THR A O 1
ATOM 1488 N N . THR A 1 187 ? -19.446 -8.573 8.813 1.00 94.12 187 THR A N 1
ATOM 1489 C CA . THR A 1 187 ? -19.120 -8.420 7.389 1.00 94.12 187 THR A CA 1
ATOM 1490 C C . THR A 1 187 ? -18.020 -7.416 7.111 1.00 94.12 187 THR A C 1
ATOM 1492 O O . THR A 1 187 ? -17.225 -7.637 6.200 1.00 94.12 187 THR A O 1
ATOM 1495 N N . TYR A 1 188 ? -17.902 -6.382 7.940 1.00 94.75 188 TYR A N 1
ATOM 1496 C CA . TYR A 1 188 ? -16.868 -5.358 7.840 1.00 94.75 188 TYR A CA 1
ATOM 1497 C C . TYR A 1 188 ? -15.657 -5.670 8.734 1.00 94.75 188 TYR A C 1
ATOM 1499 O O . TYR A 1 188 ? -15.068 -4.795 9.363 1.00 94.75 188 TYR A O 1
ATOM 1507 N N . GLN A 1 189 ? -15.309 -6.954 8.826 1.00 95.56 189 GLN A N 1
ATOM 1508 C CA . GLN A 1 189 ? -14.143 -7.463 9.545 1.00 95.56 189 GLN A CA 1
ATOM 1509 C C . GLN A 1 189 ? -13.513 -8.611 8.753 1.00 95.56 189 GLN A C 1
ATOM 1511 O O . GLN A 1 189 ? -14.217 -9.410 8.117 1.00 95.56 189 GLN A O 1
ATOM 1516 N N . THR A 1 190 ? -12.185 -8.713 8.804 1.00 96.00 190 THR A N 1
ATOM 1517 C CA . THR A 1 190 ? -11.464 -9.868 8.255 1.00 96.00 190 THR A CA 1
ATOM 1518 C C . THR A 1 190 ? -11.555 -11.044 9.224 1.00 96.00 190 THR A C 1
ATOM 1520 O O . THR A 1 190 ? -11.639 -10.856 10.444 1.00 96.00 190 THR A O 1
ATOM 1523 N N . VAL A 1 191 ? -11.509 -12.269 8.696 1.00 96.44 191 VAL A N 1
ATOM 1524 C CA . VAL A 1 191 ? -11.612 -13.505 9.500 1.00 96.44 191 VAL A CA 1
ATOM 1525 C C . VAL A 1 191 ? -10.416 -13.724 10.434 1.00 96.44 191 VAL A C 1
ATOM 1527 O O . VAL A 1 191 ? -10.496 -14.519 11.363 1.00 96.44 191 VAL A O 1
ATOM 1530 N N . TYR A 1 192 ? -9.323 -12.995 10.208 1.00 95.25 192 TYR A N 1
ATOM 1531 C CA . TYR A 1 192 ? -8.086 -13.041 10.988 1.00 95.25 192 TYR A CA 1
ATOM 1532 C C . TYR A 1 192 ? -7.840 -11.758 11.808 1.00 95.25 192 TYR A C 1
ATOM 1534 O O . TYR A 1 192 ? -6.775 -11.609 12.402 1.00 95.25 192 TYR A O 1
ATOM 1542 N N . SER A 1 193 ? -8.800 -10.824 11.852 1.00 94.06 193 SER A N 1
ATOM 1543 C CA . SER A 1 193 ? -8.685 -9.592 12.645 1.00 94.06 193 SER A CA 1
ATOM 1544 C C . SER A 1 193 ? -8.679 -9.883 14.151 1.00 94.06 193 SER A C 1
ATOM 1546 O O . SER A 1 193 ? -9.570 -10.559 14.671 1.00 94.06 193 SER A O 1
ATOM 1548 N N . LYS A 1 194 ? -7.688 -9.344 14.869 1.00 93.75 194 LYS A N 1
ATOM 1549 C CA . LYS A 1 194 ? -7.461 -9.600 16.305 1.00 93.75 194 LYS A CA 1
ATOM 1550 C C . LYS A 1 194 ? -7.266 -8.311 17.098 1.00 93.75 194 LYS A C 1
ATOM 1552 O O . LYS A 1 194 ? -7.862 -8.154 18.161 1.00 93.75 194 LYS A O 1
ATOM 1557 N N . VAL A 1 195 ? -6.463 -7.381 16.577 1.00 91.56 195 VAL A N 1
ATOM 1558 C CA . VAL A 1 195 ? -6.008 -6.204 17.332 1.00 91.56 195 VAL A CA 1
ATOM 1559 C C . VAL A 1 195 ? -6.978 -5.040 17.142 1.00 91.56 195 VAL A C 1
ATOM 1561 O O . VAL A 1 195 ? -7.037 -4.434 16.071 1.00 91.56 195 VAL A O 1
ATOM 1564 N N . LYS A 1 196 ? -7.759 -4.728 18.181 1.00 90.38 196 LYS A N 1
ATOM 1565 C CA . LYS A 1 196 ? -8.694 -3.593 18.183 1.00 90.38 196 LYS A CA 1
ATOM 1566 C C . LYS A 1 196 ? -7.926 -2.275 18.100 1.00 90.38 196 LYS A C 1
ATOM 1568 O O . LYS A 1 196 ? -6.974 -2.092 18.844 1.00 90.38 196 LYS A O 1
ATOM 1573 N N . GLY A 1 197 ? -8.384 -1.360 17.250 1.00 87.25 197 GLY A N 1
ATOM 1574 C CA . GLY A 1 197 ? -7.890 0.023 17.243 1.00 87.25 197 GLY A CA 1
ATOM 1575 C C . GLY A 1 197 ? -8.186 0.799 15.967 1.00 87.25 197 GLY A C 1
ATOM 1576 O O . GLY A 1 197 ? -8.180 2.021 15.982 1.00 87.25 197 GLY A O 1
ATOM 1577 N N . SER A 1 198 ? -8.521 0.120 14.870 1.00 88.12 198 SER A N 1
ATOM 1578 C CA . SER A 1 198 ? -8.764 0.811 13.607 1.00 88.12 198 SER A CA 1
ATOM 1579 C C . SER A 1 198 ? -10.190 1.352 13.476 1.00 88.12 198 SER A C 1
ATOM 1581 O O . SER A 1 198 ? -11.141 0.777 14.004 1.00 88.12 198 SER A O 1
ATOM 1583 N N . VAL A 1 199 ? -10.353 2.436 12.714 1.00 86.81 199 VAL A N 1
ATOM 1584 C CA . VAL A 1 199 ? -11.665 3.005 12.366 1.00 86.81 199 VAL A CA 1
ATOM 1585 C C . VAL A 1 199 ? -12.148 2.605 10.968 1.00 86.81 199 VAL A C 1
ATOM 1587 O O . VAL A 1 199 ? -13.222 3.026 10.547 1.00 86.81 199 VAL A O 1
ATOM 1590 N N . ALA A 1 200 ? -11.374 1.799 10.236 1.00 87.00 200 ALA A N 1
ATOM 1591 C CA . ALA A 1 200 ? -11.735 1.280 8.920 1.00 87.00 200 ALA A CA 1
ATOM 1592 C C . ALA A 1 200 ? -11.167 -0.131 8.722 1.00 87.00 200 ALA A C 1
ATOM 1594 O O . ALA A 1 200 ? -10.097 -0.458 9.227 1.00 87.00 200 ALA A O 1
ATOM 1595 N N . ALA A 1 201 ? -11.873 -0.987 7.985 1.00 89.06 201 ALA A N 1
ATOM 1596 C CA . ALA A 1 201 ? -11.396 -2.349 7.758 1.00 89.06 201 ALA A CA 1
ATOM 1597 C C . ALA A 1 201 ? -10.249 -2.368 6.727 1.00 89.06 201 ALA A C 1
ATOM 1599 O O . ALA A 1 201 ? -10.285 -1.593 5.769 1.00 89.06 201 ALA A O 1
ATOM 1600 N N . PRO A 1 202 ? -9.273 -3.290 6.837 1.00 90.25 202 PRO A N 1
ATOM 1601 C CA . PRO A 1 202 ? -8.352 -3.590 5.743 1.00 90.25 202 PRO A CA 1
ATOM 1602 C C . PRO A 1 202 ? -9.103 -4.395 4.671 1.00 90.25 202 PRO A C 1
ATOM 1604 O O . PRO A 1 202 ? -9.134 -5.625 4.689 1.00 90.25 202 PRO A O 1
ATOM 1607 N N . THR A 1 203 ? -9.774 -3.693 3.758 1.00 91.06 203 THR A N 1
ATOM 1608 C CA . THR A 1 203 ? -10.858 -4.258 2.935 1.00 91.06 203 THR A CA 1
ATOM 1609 C C . THR A 1 203 ? -10.423 -5.352 1.967 1.00 91.06 203 THR A C 1
ATOM 1611 O O . THR A 1 203 ? -11.206 -6.257 1.690 1.00 91.06 203 THR A O 1
ATOM 1614 N N . ALA A 1 204 ? -9.164 -5.343 1.524 1.00 93.62 204 ALA A N 1
ATOM 1615 C CA . ALA A 1 204 ? -8.603 -6.420 0.707 1.00 93.62 204 ALA A CA 1
ATOM 1616 C C . ALA A 1 204 ? -8.605 -7.764 1.456 1.00 93.62 204 ALA A C 1
ATOM 1618 O O . ALA A 1 204 ? -8.758 -8.827 0.863 1.00 93.62 204 ALA A O 1
ATOM 1619 N N . GLY A 1 205 ? -8.498 -7.710 2.784 1.00 96.19 205 GLY A N 1
ATOM 1620 C CA . GLY A 1 205 ? -8.576 -8.869 3.657 1.00 96.19 205 GLY A CA 1
ATOM 1621 C C . GLY A 1 205 ? -9.976 -9.465 3.800 1.00 96.19 205 GLY A C 1
ATOM 1622 O O . GLY A 1 205 ? -10.113 -10.576 4.307 1.00 96.19 205 GLY A O 1
ATOM 1623 N N . LEU A 1 206 ? -11.029 -8.745 3.388 1.00 96.69 206 LEU A N 1
ATOM 1624 C CA . LEU A 1 206 ? -12.412 -9.201 3.558 1.00 96.69 206 LEU A CA 1
ATOM 1625 C C . LEU A 1 206 ? -12.753 -10.387 2.659 1.00 96.69 206 LEU A C 1
ATOM 1627 O O . LEU A 1 206 ? -13.685 -11.111 2.995 1.00 96.69 206 LEU A O 1
ATOM 1631 N N . HIS A 1 207 ? -12.023 -10.588 1.561 1.00 97.75 207 HIS A N 1
ATOM 1632 C CA . HIS A 1 207 ? -12.244 -11.688 0.615 1.00 97.75 207 HIS A CA 1
ATOM 1633 C C . HIS A 1 207 ? -11.773 -13.044 1.146 1.00 97.75 207 HIS A C 1
ATOM 1635 O O . HIS A 1 207 ? -12.265 -14.079 0.707 1.00 97.75 207 HIS A O 1
ATOM 1641 N N . PHE A 1 208 ? -10.850 -13.049 2.113 1.00 98.12 208 PHE A N 1
ATOM 1642 C CA . PHE A 1 208 ? -10.314 -14.276 2.693 1.00 98.12 208 PHE A CA 1
ATOM 1643 C C . PHE A 1 208 ? -11.344 -14.966 3.582 1.00 98.12 208 PHE A C 1
ATOM 1645 O O . PHE A 1 208 ? -11.864 -14.392 4.543 1.00 98.12 208 PHE A O 1
ATOM 1652 N N . THR A 1 209 ? -11.577 -16.235 3.277 1.00 97.88 209 THR A N 1
ATOM 1653 C CA . THR A 1 209 ? -12.328 -17.189 4.088 1.00 97.88 209 THR A CA 1
ATOM 1654 C C . THR A 1 209 ? -11.357 -18.136 4.806 1.00 97.88 209 THR A C 1
ATOM 1656 O O . THR A 1 209 ? -10.185 -18.224 4.416 1.00 97.88 209 THR A O 1
ATOM 1659 N N . PRO A 1 210 ? -11.792 -18.837 5.870 1.00 97.75 210 PRO A N 1
ATOM 1660 C CA . PRO A 1 210 ? -10.984 -19.885 6.495 1.00 97.75 210 PRO A CA 1
ATOM 1661 C C . PRO A 1 210 ? -10.466 -20.918 5.486 1.00 97.75 210 PRO A C 1
ATOM 1663 O O . PRO A 1 210 ? -9.318 -21.339 5.584 1.00 97.75 210 PRO A O 1
ATOM 1666 N N . GLU A 1 211 ? -11.275 -21.256 4.482 1.00 98.31 211 GLU A N 1
ATOM 1667 C CA . GLU A 1 211 ? -10.953 -22.212 3.426 1.00 98.31 211 GLU A CA 1
ATOM 1668 C C . GLU A 1 211 ? -9.806 -21.718 2.533 1.00 98.31 211 GLU A C 1
ATOM 1670 O O . GLU A 1 211 ? -8.868 -22.468 2.270 1.00 98.31 211 GLU A O 1
ATOM 1675 N N . VAL A 1 212 ? -9.820 -20.445 2.115 1.00 98.44 212 VAL A N 1
ATOM 1676 C CA . VAL A 1 212 ? -8.719 -19.865 1.323 1.00 98.44 212 VAL A CA 1
ATOM 1677 C C . VAL A 1 212 ? -7.427 -19.790 2.136 1.00 98.44 212 VAL A C 1
ATOM 1679 O O . VAL A 1 212 ? -6.353 -20.094 1.619 1.00 98.44 212 VAL A O 1
ATOM 1682 N N . LEU A 1 213 ? -7.509 -19.412 3.417 1.00 98.38 213 LEU A N 1
ATOM 1683 C CA . LEU A 1 213 ? -6.334 -19.384 4.295 1.00 98.38 213 LEU A CA 1
ATOM 1684 C C . LEU A 1 213 ? -5.746 -20.784 4.497 1.00 98.38 213 LEU A C 1
ATOM 1686 O O . LEU A 1 213 ? -4.528 -20.936 4.464 1.00 98.38 213 LEU A O 1
ATOM 1690 N N . GLN A 1 214 ? -6.599 -21.797 4.650 1.00 98.25 214 GLN A N 1
ATOM 1691 C CA . GLN A 1 214 ? -6.168 -23.187 4.737 1.00 98.25 214 GLN A CA 1
ATOM 1692 C C . GLN A 1 214 ? -5.518 -23.660 3.430 1.00 98.25 214 GLN A C 1
ATOM 1694 O O . GLN A 1 214 ? -4.473 -24.299 3.476 1.00 98.25 214 GLN A O 1
ATOM 1699 N N . ALA A 1 215 ? -6.075 -23.309 2.268 1.00 98.44 215 ALA A N 1
ATOM 1700 C CA . ALA A 1 215 ? -5.491 -23.664 0.974 1.00 98.44 215 ALA A CA 1
ATOM 1701 C C . ALA A 1 215 ? -4.091 -23.050 0.768 1.00 98.44 215 ALA A C 1
ATOM 1703 O O . ALA A 1 215 ? -3.205 -23.699 0.209 1.00 98.44 215 ALA A O 1
ATOM 1704 N N . LEU A 1 216 ? -3.861 -21.824 1.257 1.00 98.38 216 LEU A N 1
ATOM 1705 C CA . LEU A 1 216 ? -2.525 -21.214 1.295 1.00 98.38 216 LEU A CA 1
ATOM 1706 C C . LEU A 1 216 ? -1.563 -22.021 2.179 1.00 98.38 216 LEU A C 1
ATOM 1708 O O . LEU A 1 216 ? -0.459 -22.349 1.736 1.00 98.38 216 LEU A O 1
ATOM 1712 N N . ASP A 1 217 ? -1.994 -22.380 3.391 1.00 97.81 217 ASP A N 1
ATOM 1713 C CA . ASP A 1 217 ? -1.187 -23.165 4.332 1.00 97.81 217 ASP A CA 1
ATOM 1714 C C . ASP A 1 217 ? -0.833 -24.550 3.750 1.00 97.81 217 ASP A C 1
ATOM 1716 O O . ASP A 1 217 ? 0.321 -24.975 3.801 1.00 97.81 217 ASP A O 1
ATOM 1720 N N . GLU A 1 218 ? -1.798 -25.237 3.130 1.00 98.00 218 GLU A N 1
ATOM 1721 C CA . GLU A 1 218 ? -1.615 -26.551 2.495 1.00 98.00 218 GLU A CA 1
ATOM 1722 C C . GLU A 1 218 ? -0.676 -26.499 1.281 1.00 98.00 218 GLU A C 1
ATOM 1724 O O . GLU A 1 218 ? 0.118 -27.420 1.064 1.00 98.00 218 GLU A O 1
ATOM 1729 N N . LYS A 1 219 ? -0.707 -25.402 0.514 1.00 97.62 219 LYS A N 1
ATOM 1730 C CA . LYS A 1 219 ? 0.249 -25.153 -0.576 1.00 97.62 219 LYS A CA 1
ATOM 1731 C C . LYS A 1 219 ? 1.670 -24.888 -0.058 1.00 97.62 219 LYS A C 1
ATOM 1733 O O . LYS A 1 219 ? 2.640 -25.030 -0.809 1.00 97.62 219 LYS A O 1
ATOM 1738 N N . GLY A 1 220 ? 1.809 -24.548 1.224 1.00 97.62 220 GLY A N 1
ATOM 1739 C CA . GLY A 1 220 ? 3.068 -24.177 1.860 1.00 97.62 220 GLY A CA 1
ATOM 1740 C C . GLY A 1 220 ? 3.429 -22.709 1.653 1.00 97.62 220 GLY A C 1
ATOM 1741 O O . GLY A 1 220 ? 4.612 -22.392 1.567 1.00 97.62 220 GLY A O 1
ATOM 1742 N N . VAL A 1 221 ? 2.433 -21.833 1.509 1.00 97.94 221 VAL A N 1
ATOM 1743 C CA . VAL A 1 221 ? 2.618 -20.378 1.578 1.00 97.94 221 VAL A CA 1
ATOM 1744 C C . VAL A 1 221 ? 2.748 -19.981 3.047 1.00 97.94 221 VAL A C 1
ATOM 1746 O O . VAL A 1 221 ? 1.949 -20.394 3.885 1.00 97.94 221 VAL A O 1
ATOM 1749 N N . GLU A 1 222 ? 3.749 -19.171 3.376 1.00 97.88 222 GLU A N 1
ATOM 1750 C CA . GLU A 1 222 ? 3.939 -18.669 4.732 1.00 97.88 222 GLU A CA 1
ATOM 1751 C C . GLU A 1 222 ? 3.084 -17.427 4.972 1.00 97.88 222 GLU A C 1
ATOM 1753 O O . GLU A 1 222 ? 3.022 -16.517 4.146 1.00 97.88 222 GLU A O 1
ATOM 1758 N N . ARG A 1 223 ? 2.433 -17.357 6.138 1.00 97.44 223 ARG A N 1
ATOM 1759 C CA . ARG A 1 223 ? 1.605 -16.211 6.528 1.00 97.44 223 ARG A CA 1
ATOM 1760 C C . ARG A 1 223 ? 2.193 -15.488 7.729 1.00 97.44 223 ARG A C 1
ATOM 1762 O O . ARG A 1 223 ? 2.577 -16.104 8.730 1.00 97.44 223 ARG A O 1
ATOM 1769 N N . ASN A 1 224 ? 2.209 -14.163 7.653 1.00 97.69 224 ASN A N 1
ATOM 1770 C CA . ASN A 1 224 ? 2.590 -13.291 8.754 1.00 97.69 224 ASN A CA 1
ATOM 1771 C C . ASN A 1 224 ? 1.596 -12.138 8.923 1.00 97.69 224 ASN A C 1
ATOM 1773 O O . ASN A 1 224 ? 0.929 -11.730 7.976 1.00 97.69 224 ASN A O 1
ATOM 1777 N N . GLU A 1 225 ? 1.491 -11.607 10.136 1.00 97.12 225 GLU A N 1
ATOM 1778 C CA . GLU A 1 225 ? 0.554 -10.536 10.464 1.00 97.12 225 GLU A CA 1
ATOM 1779 C C . GLU A 1 225 ? 1.304 -9.301 10.968 1.00 97.12 225 GLU A C 1
ATOM 1781 O O . GLU A 1 225 ? 2.217 -9.405 11.787 1.00 97.12 225 GLU A O 1
ATOM 1786 N N . VAL A 1 226 ? 0.876 -8.134 10.498 1.00 97.38 226 VAL A N 1
ATOM 1787 C CA . VAL A 1 226 ? 1.261 -6.815 11.013 1.00 97.38 226 VAL A CA 1
ATOM 1788 C C . VAL A 1 226 ? 0.010 -6.085 11.489 1.00 97.38 226 VAL A C 1
ATOM 1790 O O . VAL A 1 226 ? -1.097 -6.416 11.059 1.00 97.38 226 VAL A O 1
ATOM 1793 N N . THR A 1 227 ? 0.172 -5.082 12.346 1.00 95.31 227 THR A N 1
ATOM 1794 C CA . THR A 1 227 ? -0.929 -4.194 12.729 1.00 95.31 227 THR A CA 1
ATOM 1795 C C . THR A 1 227 ? -0.666 -2.802 12.184 1.00 95.31 227 THR A C 1
ATOM 1797 O O . THR A 1 227 ? 0.393 -2.235 12.427 1.00 95.31 227 THR A O 1
ATOM 1800 N N . LEU A 1 228 ? -1.653 -2.231 11.503 1.00 92.19 228 LEU A N 1
ATOM 1801 C CA . LEU A 1 228 ? -1.733 -0.792 11.268 1.00 92.19 228 LEU A CA 1
ATOM 1802 C C . LEU A 1 228 ? -3.149 -0.335 11.589 1.00 92.19 228 LEU A C 1
ATOM 1804 O O . LEU A 1 228 ? -4.121 -0.837 11.007 1.00 92.19 228 LEU A O 1
ATOM 1808 N N . HIS A 1 229 ? -3.263 0.607 12.520 1.0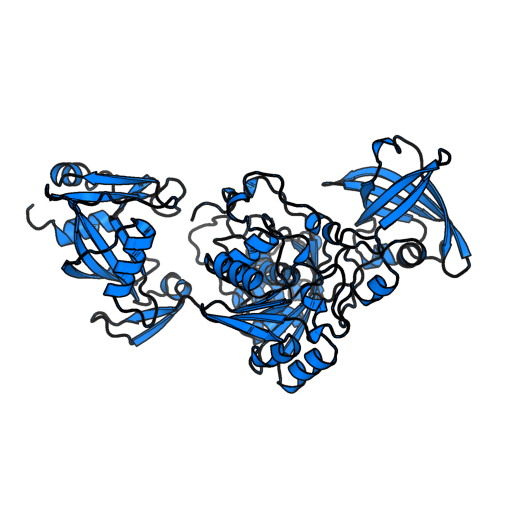0 86.31 229 HIS A N 1
ATOM 1809 C CA . HIS A 1 229 ? -4.538 1.215 12.866 1.00 86.31 229 HIS A CA 1
ATOM 1810 C C . HIS A 1 229 ? -4.874 2.292 11.848 1.00 86.31 229 HIS A C 1
ATOM 1812 O O . HIS A 1 229 ? -4.363 3.406 11.889 1.00 86.31 229 HIS A O 1
ATOM 1818 N N . VAL A 1 230 ? -5.741 1.933 10.898 1.00 76.00 230 VAL A N 1
ATOM 1819 C CA . VAL A 1 230 ? -6.209 2.878 9.884 1.00 76.00 230 VAL A CA 1
ATOM 1820 C C . VAL A 1 230 ? -6.952 4.012 10.582 1.00 76.00 230 VAL A C 1
ATOM 1822 O O . VAL A 1 230 ? -7.948 3.744 11.262 1.00 76.00 230 VAL A O 1
ATOM 1825 N N . GLY A 1 231 ? -6.453 5.236 10.411 1.00 68.88 231 GLY A N 1
ATOM 1826 C CA . GLY A 1 231 ? -7.001 6.460 10.990 1.00 68.88 231 GLY A CA 1
ATOM 1827 C C . GLY A 1 231 ? -8.005 7.184 10.082 1.00 68.88 231 GLY A C 1
ATOM 1828 O O . GLY A 1 231 ? -8.434 6.694 9.035 1.00 68.88 231 GLY A O 1
ATOM 1829 N N . ALA A 1 232 ? -8.367 8.409 10.477 1.00 59.09 232 ALA A N 1
ATOM 1830 C CA . ALA A 1 232 ? -9.395 9.241 9.831 1.00 59.09 232 ALA A CA 1
ATOM 1831 C C . ALA A 1 232 ? -9.151 9.565 8.348 1.00 59.09 232 ALA A C 1
ATOM 1833 O O . ALA A 1 232 ? -10.098 9.877 7.617 1.00 59.09 232 ALA A O 1
ATOM 1834 N N . GLY A 1 233 ? -7.881 9.571 7.932 1.00 58.59 233 GLY A N 1
ATOM 1835 C CA . GLY A 1 233 ? -7.452 10.004 6.604 1.00 58.59 233 GLY A CA 1
ATOM 1836 C C . GLY A 1 233 ? -8.003 9.166 5.467 1.00 58.59 233 GLY A C 1
ATOM 1837 O O . GLY A 1 233 ? -8.293 9.698 4.401 1.00 58.59 233 GLY A O 1
ATOM 1838 N N . THR A 1 234 ? -8.264 7.889 5.725 1.00 60.59 234 THR A N 1
ATOM 1839 C CA . THR A 1 234 ? -8.744 6.927 4.724 1.00 60.59 234 THR A CA 1
ATOM 1840 C C . THR A 1 234 ? -10.125 7.267 4.162 1.00 60.59 234 THR A C 1
ATOM 1842 O O . THR A 1 234 ? -10.476 6.828 3.070 1.00 60.59 234 THR A O 1
ATOM 1845 N N . PHE A 1 235 ? -10.915 8.086 4.862 1.00 56.16 235 PHE A N 1
ATOM 1846 C CA . PHE A 1 235 ? -12.225 8.534 4.378 1.00 56.16 235 PHE A CA 1
ATOM 1847 C C . PHE A 1 235 ? -12.194 9.886 3.661 1.00 56.16 235 PHE A C 1
ATOM 1849 O O . PHE A 1 235 ? -13.244 10.363 3.223 1.00 56.16 235 PHE A O 1
ATOM 1856 N N . ARG A 1 236 ? -11.034 10.547 3.573 1.00 60.84 236 ARG A N 1
ATOM 1857 C CA . ARG A 1 236 ? -10.936 11.891 3.002 1.00 60.84 236 ARG A CA 1
ATOM 1858 C C . ARG A 1 236 ? -10.411 11.822 1.567 1.00 60.84 236 ARG A C 1
ATOM 1860 O O . ARG A 1 236 ? -9.283 11.384 1.369 1.00 60.84 236 ARG A O 1
ATOM 1867 N N . PRO A 1 237 ? -11.179 12.295 0.570 1.00 64.75 237 PRO A N 1
ATOM 1868 C CA . PRO A 1 237 ? -10.643 12.458 -0.772 1.00 64.75 237 PRO A CA 1
ATOM 1869 C C . PRO A 1 237 ? -9.550 13.530 -0.773 1.00 64.75 237 PRO A C 1
ATOM 1871 O O . PRO A 1 237 ? -9.567 14.461 0.047 1.00 64.75 237 PRO A O 1
ATOM 1874 N N . VAL A 1 238 ? -8.626 13.422 -1.724 1.00 78.00 238 VAL A N 1
ATOM 1875 C CA . VAL A 1 238 ? -7.659 14.481 -2.007 1.00 78.00 238 VAL A CA 1
ATOM 1876 C C . VAL A 1 238 ? -8.432 15.694 -2.527 1.00 78.00 238 VAL A C 1
ATOM 1878 O O . VAL A 1 238 ? -9.197 15.591 -3.480 1.00 78.00 238 VAL A O 1
ATOM 1881 N N . LYS A 1 239 ? -8.289 16.841 -1.856 1.00 78.81 239 LYS A N 1
ATOM 1882 C CA . LYS A 1 239 ? -8.984 18.089 -2.227 1.00 78.81 239 LYS A CA 1
ATOM 1883 C C . LYS A 1 239 ? -8.090 19.086 -2.956 1.00 78.81 239 LYS A C 1
ATOM 1885 O O . LYS A 1 239 ? -8.605 20.048 -3.517 1.00 78.81 239 LYS A O 1
ATOM 1890 N N . SER A 1 240 ? -6.777 18.908 -2.866 1.00 84.44 240 SER A N 1
ATOM 1891 C CA . SER A 1 240 ? -5.797 19.733 -3.560 1.00 84.44 240 SER A CA 1
ATOM 1892 C C . SER A 1 240 ? -5.725 19.342 -5.035 1.00 84.44 240 SER A C 1
ATOM 1894 O O . SER A 1 240 ? -6.020 18.205 -5.395 1.00 84.44 240 SER A O 1
ATOM 1896 N N . GLU A 1 241 ? -5.339 20.292 -5.887 1.00 89.06 241 GLU A N 1
ATOM 1897 C CA . GLU A 1 241 ? -5.094 20.024 -7.309 1.00 89.06 241 GLU A CA 1
ATOM 1898 C C . GLU A 1 241 ? -3.876 19.109 -7.497 1.00 89.06 241 GLU A C 1
ATOM 1900 O O . GLU A 1 241 ? -3.938 18.127 -8.239 1.00 89.06 241 GLU A O 1
ATOM 1905 N N . GLU A 1 242 ? -2.802 19.412 -6.769 1.00 92.25 242 GLU A N 1
ATOM 1906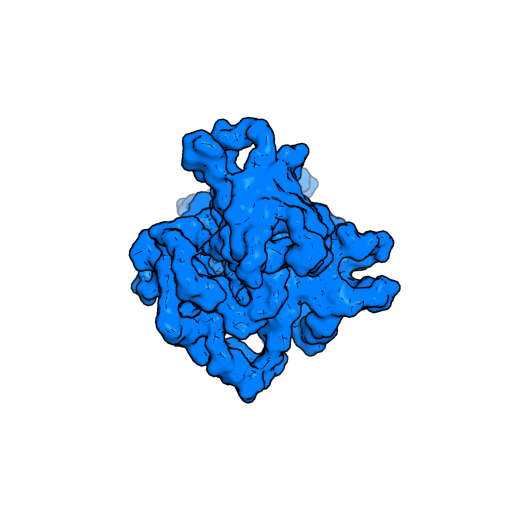 C CA . GLU A 1 242 ? -1.565 18.638 -6.734 1.00 92.25 242 GLU A CA 1
ATOM 1907 C C . GLU A 1 242 ? -1.427 17.852 -5.424 1.00 92.25 242 GLU A C 1
ATOM 1909 O O . GLU A 1 242 ? -1.935 18.253 -4.367 1.00 92.25 242 GLU A O 1
ATOM 1914 N N . ILE A 1 243 ? -0.702 16.736 -5.480 1.00 90.00 243 ILE A N 1
ATOM 1915 C CA . ILE A 1 243 ? -0.490 15.838 -4.337 1.00 90.00 243 ILE A CA 1
ATOM 1916 C C . ILE A 1 243 ? 0.401 16.449 -3.253 1.00 90.00 243 ILE A C 1
ATOM 1918 O O . ILE A 1 243 ? 0.189 16.173 -2.074 1.00 90.00 243 ILE A O 1
ATOM 1922 N N . GLY A 1 244 ? 1.284 17.385 -3.601 1.00 88.75 244 GLY A N 1
ATOM 1923 C CA . GLY A 1 244 ? 2.069 18.177 -2.650 1.00 88.75 244 GLY A CA 1
ATOM 1924 C C . GLY A 1 244 ? 1.212 18.955 -1.644 1.00 88.75 244 GLY A C 1
ATOM 1925 O O . GLY A 1 244 ? 1.626 19.178 -0.511 1.00 88.75 244 GLY A O 1
ATOM 1926 N N . GLY A 1 245 ? -0.020 19.321 -2.022 1.00 87.50 245 GLY A N 1
ATOM 1927 C CA . GLY A 1 245 ? -0.978 19.995 -1.140 1.00 87.50 245 GLY A CA 1
ATOM 1928 C C . GLY A 1 245 ? -1.770 19.062 -0.214 1.00 87.50 245 GLY A C 1
ATOM 1929 O O . GLY A 1 245 ? -2.571 19.544 0.592 1.00 87.50 245 GLY A O 1
ATOM 1930 N N . HIS A 1 246 ? -1.596 17.743 -0.331 1.00 87.31 246 HIS A N 1
ATOM 1931 C CA . HIS A 1 246 ? -2.287 16.757 0.490 1.00 87.31 246 HIS A CA 1
ATOM 1932 C C . HIS A 1 246 ? -1.405 16.305 1.653 1.00 87.31 246 HIS A C 1
ATOM 1934 O O . HIS A 1 246 ? -0.366 15.686 1.449 1.00 87.31 246 HIS A O 1
ATOM 1940 N N . ALA A 1 247 ? -1.850 16.565 2.881 1.00 85.56 247 ALA A N 1
ATOM 1941 C CA . ALA A 1 247 ? -1.220 16.015 4.074 1.00 85.56 247 ALA A CA 1
ATOM 1942 C C . ALA A 1 247 ? -1.777 14.615 4.369 1.00 85.56 247 ALA A C 1
ATOM 1944 O O . ALA A 1 247 ? -2.974 14.463 4.642 1.00 85.56 247 ALA A O 1
ATOM 1945 N N . MET A 1 248 ? -0.902 13.612 4.344 1.00 84.81 248 MET A N 1
ATOM 1946 C CA . MET A 1 248 ? -1.196 12.263 4.806 1.00 84.81 248 MET A CA 1
ATOM 1947 C C . MET A 1 248 ? -1.407 12.273 6.316 1.00 84.81 248 MET A C 1
ATOM 1949 O O . MET A 1 248 ? -0.702 12.932 7.085 1.00 84.81 248 MET A O 1
ATOM 1953 N N . HIS A 1 249 ? -2.406 11.522 6.755 1.00 79.62 249 HIS A N 1
ATOM 1954 C CA . HIS A 1 249 ? -2.617 11.303 8.175 1.00 79.62 249 HIS A CA 1
ATOM 1955 C C . HIS A 1 249 ? -1.568 10.329 8.702 1.00 79.62 249 HIS A C 1
ATOM 1957 O O . HIS A 1 249 ? -1.265 9.348 8.026 1.00 79.62 249 HIS A O 1
ATOM 1963 N N . SER A 1 250 ? -1.051 10.611 9.898 1.00 83.81 250 SER A N 1
ATOM 1964 C CA . SER A 1 250 ? -0.189 9.668 10.602 1.00 83.81 250 SER A CA 1
ATOM 1965 C C . SER A 1 250 ? -0.993 8.440 11.000 1.00 83.81 250 SER A C 1
ATOM 1967 O O . SER A 1 250 ? -2.149 8.552 11.416 1.00 83.81 250 SER A O 1
ATOM 1969 N N . GLU A 1 251 ? -0.396 7.274 10.821 1.00 86.94 251 GLU A N 1
ATOM 1970 C CA . GLU A 1 251 ? -0.976 5.996 11.191 1.00 86.94 251 GLU A CA 1
ATOM 1971 C C . GLU A 1 251 ? 0.005 5.213 12.046 1.00 86.94 251 GLU A C 1
ATOM 1973 O O . GLU A 1 251 ? 1.172 5.050 11.692 1.00 86.94 251 GLU A O 1
ATOM 1978 N N . TRP A 1 252 ? -0.514 4.674 13.140 1.00 89.31 252 TRP A N 1
ATOM 1979 C CA . TRP A 1 252 ? 0.257 3.867 14.066 1.00 89.31 252 TRP A CA 1
ATOM 1980 C C . TRP A 1 252 ? 0.411 2.435 13.546 1.00 89.31 252 TRP A C 1
ATOM 1982 O O . TRP A 1 252 ? -0.577 1.794 13.151 1.00 89.31 252 TRP A O 1
ATOM 1992 N N . ILE A 1 253 ? 1.639 1.919 13.584 1.00 94.38 253 ILE A N 1
ATOM 1993 C CA . ILE A 1 253 ? 1.983 0.540 13.233 1.00 94.38 253 ILE A CA 1
ATOM 1994 C C . ILE A 1 253 ? 2.554 -0.227 14.425 1.00 94.38 253 ILE A C 1
ATOM 1996 O O . ILE A 1 253 ? 3.260 0.320 15.268 1.00 94.38 253 ILE A O 1
ATOM 2000 N N . SER A 1 254 ? 2.272 -1.530 14.454 1.00 94.25 254 SER A N 1
ATOM 2001 C CA . SER A 1 254 ? 2.848 -2.481 15.402 1.00 94.25 254 SER A CA 1
ATOM 2002 C C . SER A 1 254 ? 3.277 -3.758 14.695 1.00 94.25 254 SER A C 1
ATOM 2004 O O . SER A 1 254 ? 2.478 -4.422 14.021 1.00 94.25 254 SER A O 1
ATOM 2006 N N . VAL A 1 255 ? 4.563 -4.084 14.823 1.00 97.56 255 VAL A N 1
ATOM 2007 C CA . VAL A 1 255 ? 5.210 -5.175 14.089 1.00 97.56 255 VAL A CA 1
ATOM 2008 C C . VAL A 1 255 ? 6.081 -5.994 15.035 1.00 97.56 255 VAL A C 1
ATOM 2010 O O . VAL A 1 255 ? 7.018 -5.485 15.639 1.00 97.56 255 VAL A O 1
ATOM 2013 N N . ASN A 1 256 ? 5.790 -7.290 15.157 1.00 97.19 256 ASN A N 1
ATOM 2014 C CA . ASN A 1 256 ? 6.626 -8.200 15.945 1.00 97.19 256 ASN A CA 1
ATOM 2015 C C . ASN A 1 256 ? 8.009 -8.350 15.306 1.00 97.19 256 ASN A C 1
ATOM 2017 O O . ASN A 1 256 ? 8.097 -8.484 14.084 1.00 97.19 256 ASN A O 1
ATOM 2021 N N . ARG A 1 257 ? 9.059 -8.462 16.125 1.00 97.31 257 ARG A N 1
ATOM 2022 C CA . ARG A 1 257 ? 10.442 -8.726 15.691 1.00 97.31 257 ARG A CA 1
ATOM 2023 C C . ARG A 1 257 ? 10.549 -9.908 14.721 1.00 97.31 257 ARG A C 1
ATOM 2025 O O . ARG A 1 257 ? 11.237 -9.825 13.708 1.00 97.31 257 ARG A O 1
ATOM 2032 N N . THR A 1 258 ? 9.781 -10.968 14.975 1.00 97.31 258 THR A N 1
ATOM 2033 C CA . THR A 1 258 ? 9.702 -12.170 14.125 1.00 97.31 258 THR A CA 1
ATOM 2034 C C . THR A 1 258 ? 9.238 -11.883 12.695 1.00 97.31 258 THR A C 1
ATOM 2036 O O . THR A 1 258 ? 9.536 -12.649 11.782 1.00 97.31 258 THR A O 1
ATOM 2039 N N . THR A 1 259 ? 8.544 -10.766 12.464 1.00 98.06 259 THR A N 1
ATOM 2040 C CA . THR A 1 259 ? 8.192 -10.300 11.117 1.00 98.06 259 THR A CA 1
ATOM 2041 C C . THR A 1 259 ? 9.434 -9.891 10.337 1.00 98.06 259 THR A C 1
ATOM 2043 O O . THR A 1 259 ? 9.547 -10.256 9.172 1.00 98.06 259 THR A O 1
ATOM 2046 N N . LEU A 1 260 ? 10.376 -9.176 10.964 1.00 98.44 260 LEU A N 1
ATOM 2047 C CA . LEU A 1 260 ? 11.626 -8.781 10.312 1.00 98.44 260 LEU A CA 1
ATOM 2048 C C . LEU A 1 260 ? 12.495 -10.001 10.020 1.00 98.44 260 LEU A C 1
ATOM 2050 O O . LEU A 1 260 ? 13.017 -10.125 8.919 1.00 98.44 260 LEU A O 1
ATOM 2054 N N . GLU A 1 261 ? 12.587 -10.936 10.967 1.00 98.25 261 GLU A N 1
ATOM 2055 C CA . GLU A 1 261 ? 13.306 -12.205 10.785 1.00 98.25 261 GLU A CA 1
ATOM 2056 C C . GLU A 1 261 ? 12.748 -13.006 9.601 1.00 98.25 261 GLU A C 1
ATOM 2058 O O . GLU A 1 261 ? 13.506 -13.494 8.764 1.00 98.25 261 GLU A O 1
ATOM 2063 N N . ARG A 1 262 ? 11.416 -13.095 9.487 1.00 98.12 262 ARG A N 1
ATOM 2064 C CA . ARG A 1 262 ? 10.748 -13.736 8.347 1.00 98.12 262 ARG A CA 1
ATOM 2065 C C . ARG A 1 262 ? 11.006 -12.980 7.051 1.00 98.12 262 ARG A C 1
ATOM 2067 O O . ARG A 1 262 ? 11.383 -13.599 6.069 1.00 98.12 262 ARG A O 1
ATOM 2074 N N . LEU A 1 263 ? 10.868 -11.656 7.030 1.00 98.31 263 LEU A N 1
ATOM 2075 C CA . LEU A 1 263 ? 11.178 -10.874 5.830 1.00 98.31 263 LEU A CA 1
ATOM 2076 C C . LEU A 1 263 ? 12.625 -11.104 5.375 1.00 98.31 263 LEU A C 1
ATOM 2078 O O . LEU A 1 263 ? 12.850 -11.357 4.197 1.00 98.31 263 LEU A O 1
ATOM 2082 N N . LEU A 1 264 ? 13.593 -11.102 6.295 1.00 97.62 264 LEU A N 1
ATOM 2083 C CA . LEU A 1 264 ? 15.002 -11.393 6.006 1.00 97.62 264 LEU A CA 1
ATOM 2084 C C . LEU A 1 264 ? 15.203 -12.809 5.452 1.00 97.62 264 LEU A C 1
ATOM 2086 O O . LEU A 1 264 ? 15.894 -12.975 4.447 1.00 97.62 264 LEU A O 1
ATOM 2090 N N . ALA A 1 265 ? 14.560 -13.818 6.048 1.00 96.69 265 ALA A N 1
ATOM 2091 C CA . ALA A 1 265 ? 14.601 -15.199 5.560 1.00 96.69 265 ALA A CA 1
ATOM 2092 C C . ALA A 1 265 ? 14.018 -15.352 4.141 1.00 96.69 265 ALA A C 1
ATOM 2094 O O . ALA A 1 265 ? 14.410 -16.258 3.407 1.00 96.69 265 ALA A O 1
ATOM 2095 N N . HIS A 1 266 ? 13.135 -14.435 3.739 1.00 95.19 266 HIS A N 1
ATOM 2096 C CA . HIS A 1 266 ? 12.516 -14.359 2.413 1.00 95.19 266 HIS A CA 1
ATOM 2097 C C . HIS A 1 266 ? 13.188 -13.312 1.502 1.00 95.19 266 HIS A C 1
ATOM 2099 O O . HIS A 1 266 ? 12.584 -12.809 0.554 1.00 95.19 266 HIS A O 1
ATOM 2105 N N . GLY A 1 267 ? 14.448 -12.954 1.777 1.00 90.19 267 GLY A N 1
ATOM 2106 C CA . GLY A 1 267 ? 15.234 -12.042 0.934 1.00 90.19 267 GLY A CA 1
ATOM 2107 C C . GLY A 1 267 ? 14.715 -10.602 0.924 1.00 90.19 267 GLY A C 1
ATOM 2108 O O . GLY A 1 267 ? 14.908 -9.881 -0.052 1.00 90.19 267 GLY A O 1
ATOM 2109 N N . GLY A 1 268 ? 14.022 -10.196 1.988 1.00 93.44 268 GLY A N 1
ATOM 2110 C CA . GLY A 1 268 ? 13.392 -8.887 2.113 1.00 93.44 268 GLY A CA 1
ATOM 2111 C C . GLY A 1 268 ? 12.198 -8.703 1.183 1.00 93.44 268 GLY A C 1
ATOM 2112 O O . GLY A 1 268 ? 11.897 -7.568 0.848 1.00 93.44 268 GLY A O 1
ATOM 2113 N N . ARG A 1 269 ? 11.542 -9.783 0.730 1.00 94.44 269 ARG A N 1
ATOM 2114 C CA . ARG A 1 269 ? 10.438 -9.725 -0.239 1.00 94.44 269 ARG A CA 1
ATOM 2115 C C . ARG A 1 269 ? 9.185 -10.436 0.257 1.00 94.44 269 ARG A C 1
ATOM 2117 O O . ARG A 1 269 ? 9.267 -11.497 0.867 1.00 94.44 269 ARG A O 1
ATOM 2124 N N . CYS A 1 270 ? 8.010 -9.882 -0.042 1.00 97.88 270 CYS A N 1
ATOM 2125 C CA . CYS A 1 270 ? 6.731 -10.529 0.273 1.00 97.88 270 CYS A CA 1
ATOM 2126 C C . CYS A 1 270 ? 5.566 -10.069 -0.621 1.00 97.88 270 CYS A C 1
ATOM 2128 O O . CYS A 1 270 ? 5.655 -9.072 -1.344 1.00 97.88 270 CYS A O 1
ATOM 2130 N N . VAL A 1 271 ? 4.453 -10.801 -0.541 1.00 98.56 271 VAL A N 1
ATOM 2131 C CA . VAL A 1 271 ? 3.147 -10.390 -1.068 1.00 98.56 271 VAL A CA 1
ATOM 2132 C C . VAL A 1 271 ? 2.378 -9.663 0.034 1.00 98.56 271 VAL A C 1
ATOM 2134 O O . VAL A 1 271 ? 2.118 -10.228 1.100 1.00 98.56 271 VAL A O 1
ATOM 2137 N N . ALA A 1 272 ? 1.970 -8.423 -0.217 1.00 98.56 272 ALA A N 1
ATOM 2138 C CA . ALA A 1 272 ? 1.174 -7.649 0.729 1.00 98.56 272 ALA A CA 1
ATOM 2139 C C . ALA A 1 272 ? -0.328 -7.844 0.488 1.00 98.56 272 ALA A C 1
ATOM 2141 O O . ALA A 1 272 ? -0.810 -7.757 -0.643 1.00 98.56 272 ALA A O 1
ATOM 2142 N N . VAL A 1 273 ? -1.093 -8.044 1.562 1.00 98.50 273 VAL A N 1
ATOM 2143 C CA . VAL A 1 273 ? -2.557 -8.106 1.511 1.00 98.50 273 VAL A CA 1
ATOM 2144 C C . VAL A 1 273 ? -3.151 -6.775 1.961 1.00 98.50 273 VAL A C 1
ATOM 2146 O O . VAL A 1 273 ? -3.370 -6.519 3.145 1.00 98.50 273 VAL A O 1
ATOM 2149 N N . GLY A 1 274 ? -3.451 -5.935 0.975 1.00 96.88 274 GLY A N 1
ATOM 2150 C CA . GLY A 1 274 ? -4.021 -4.605 1.128 1.00 96.88 274 GLY A CA 1
ATOM 2151 C C . GLY A 1 274 ? -2.972 -3.497 1.176 1.00 96.88 274 GLY A C 1
ATOM 2152 O O . GLY A 1 274 ? -1.867 -3.661 1.688 1.00 96.88 274 GLY A O 1
ATOM 2153 N N . THR A 1 275 ? -3.361 -2.320 0.690 1.00 94.94 275 THR A N 1
ATOM 2154 C CA . THR A 1 275 ? -2.535 -1.099 0.663 1.00 94.94 275 THR A CA 1
ATOM 2155 C C . THR A 1 275 ? -2.051 -0.658 2.044 1.00 94.94 275 THR A C 1
ATOM 2157 O O . THR A 1 275 ? -0.989 -0.058 2.185 1.00 94.94 275 THR A O 1
ATOM 2160 N N . THR A 1 276 ? -2.803 -0.980 3.092 1.00 93.56 276 THR A N 1
ATOM 2161 C CA . THR A 1 276 ? -2.389 -0.728 4.469 1.00 93.56 276 THR A CA 1
ATOM 2162 C C . THR A 1 276 ? -1.161 -1.557 4.854 1.00 93.56 276 THR A C 1
ATOM 2164 O O . THR A 1 276 ? -0.212 -1.002 5.395 1.00 93.56 276 THR A O 1
ATOM 2167 N N . SER A 1 277 ? -1.138 -2.853 4.518 1.00 97.31 277 SER A N 1
ATOM 2168 C CA . SER A 1 277 ? 0.039 -3.702 4.732 1.00 97.31 277 SER A CA 1
ATOM 2169 C C . SER A 1 277 ? 1.231 -3.226 3.911 1.00 97.31 277 SER A C 1
ATOM 2171 O O . SER A 1 277 ? 2.343 -3.241 4.422 1.00 97.31 277 SER A O 1
ATOM 2173 N N . VAL A 1 278 ? 0.996 -2.750 2.682 1.00 97.94 278 VAL A N 1
ATOM 2174 C CA . VAL A 1 278 ? 2.044 -2.160 1.834 1.00 97.94 278 VAL A CA 1
ATOM 2175 C C . VAL A 1 278 ? 2.731 -1.001 2.545 1.00 97.94 278 VAL A C 1
ATOM 2177 O O . VAL A 1 278 ? 3.943 -1.030 2.712 1.00 97.94 278 VAL A O 1
ATOM 2180 N N . ARG A 1 279 ? 1.963 -0.018 3.033 1.00 96.50 279 ARG A N 1
ATOM 2181 C CA . ARG A 1 279 ? 2.530 1.134 3.749 1.00 96.50 279 ARG A CA 1
ATOM 2182 C C . ARG A 1 279 ? 3.308 0.712 4.989 1.00 96.50 279 ARG A C 1
ATOM 2184 O O . ARG A 1 279 ? 4.389 1.244 5.206 1.00 96.50 279 ARG A O 1
ATOM 2191 N N . THR A 1 280 ? 2.812 -0.251 5.771 1.00 97.69 280 THR A N 1
ATOM 2192 C CA . THR A 1 280 ? 3.561 -0.784 6.921 1.00 97.69 280 THR A CA 1
ATOM 2193 C C . THR A 1 280 ? 4.890 -1.389 6.490 1.00 97.69 280 THR A C 1
ATOM 2195 O O . THR A 1 280 ? 5.917 -1.038 7.053 1.00 97.69 280 THR A O 1
ATOM 2198 N N . LEU A 1 281 ? 4.871 -2.283 5.501 1.00 98.56 281 LEU A N 1
ATOM 2199 C CA . LEU A 1 281 ? 6.051 -3.015 5.049 1.00 98.56 281 LEU A CA 1
ATOM 2200 C C . LEU A 1 281 ? 7.106 -2.079 4.479 1.00 98.56 281 LEU A C 1
ATOM 2202 O O . LEU A 1 281 ? 8.241 -2.112 4.932 1.00 98.56 281 LEU A O 1
ATOM 2206 N N . GLU A 1 282 ? 6.719 -1.198 3.564 1.00 98.25 282 GLU A N 1
ATOM 2207 C CA . GLU A 1 282 ? 7.628 -0.207 2.995 1.00 98.25 282 GLU A CA 1
ATOM 2208 C C . GLU A 1 282 ? 8.133 0.792 4.053 1.00 98.25 282 GLU A C 1
ATOM 2210 O O . GLU A 1 282 ? 9.286 1.209 4.013 1.00 98.25 282 GLU A O 1
ATOM 2215 N N . SER A 1 283 ? 7.336 1.105 5.083 1.00 98.25 283 SER A N 1
ATOM 2216 C CA . SER A 1 283 ? 7.820 1.901 6.223 1.00 98.25 283 SER A CA 1
ATOM 2217 C C . SER A 1 283 ? 8.914 1.187 7.020 1.00 98.25 283 SER A C 1
ATOM 2219 O O . SER A 1 283 ? 9.792 1.862 7.541 1.00 98.25 283 SER A O 1
ATOM 2221 N N . LEU A 1 284 ? 8.919 -0.153 7.105 1.00 98.62 284 LEU A N 1
ATOM 2222 C CA . LEU A 1 284 ? 9.992 -0.887 7.797 1.00 98.62 284 LEU A CA 1
ATOM 2223 C C . LEU A 1 284 ? 11.352 -0.670 7.128 1.00 98.62 284 LEU A C 1
ATOM 2225 O O . LEU A 1 284 ? 12.361 -0.576 7.822 1.00 98.62 284 LEU A O 1
ATOM 2229 N N . TYR A 1 285 ? 11.381 -0.560 5.797 1.00 98.31 285 TYR A N 1
ATOM 2230 C CA . TYR A 1 285 ? 12.603 -0.229 5.068 1.00 98.31 285 TYR A CA 1
ATOM 2231 C C . TYR A 1 285 ? 13.138 1.149 5.489 1.00 98.31 285 TYR A C 1
ATOM 2233 O O . TYR A 1 285 ? 14.292 1.268 5.900 1.00 98.31 285 TYR A O 1
ATOM 2241 N N . TYR A 1 286 ? 12.285 2.176 5.484 1.00 97.31 286 TYR A N 1
ATOM 2242 C CA . TYR A 1 286 ? 12.699 3.528 5.870 1.00 97.31 286 TYR A CA 1
ATOM 2243 C C . TYR A 1 286 ? 13.008 3.673 7.357 1.00 97.31 286 TYR A C 1
ATOM 2245 O O . TYR A 1 286 ? 13.956 4.368 7.701 1.00 97.31 286 TYR A O 1
ATOM 2253 N N . LEU A 1 287 ? 12.289 2.980 8.241 1.00 98.06 287 LEU A N 1
ATOM 2254 C CA . LEU A 1 287 ? 12.641 2.918 9.662 1.00 98.06 287 LEU A CA 1
ATOM 2255 C C . LEU A 1 287 ? 14.037 2.320 9.855 1.00 98.06 287 LEU A C 1
ATOM 2257 O O . LEU A 1 287 ? 14.807 2.838 10.655 1.00 98.06 287 LEU A O 1
ATOM 2261 N N . GLY A 1 288 ? 14.393 1.293 9.076 1.00 97.50 288 GLY A N 1
ATOM 2262 C CA . GLY A 1 288 ? 15.752 0.756 9.024 1.00 97.50 288 GLY A CA 1
ATOM 2263 C C . GLY A 1 288 ? 16.796 1.794 8.618 1.00 97.50 288 GLY A C 1
ATOM 2264 O O . GLY A 1 288 ? 17.853 1.874 9.240 1.00 97.50 288 GLY A O 1
ATOM 2265 N N . ILE A 1 289 ? 16.489 2.625 7.619 1.00 95.38 289 ILE A N 1
ATOM 2266 C CA . ILE A 1 289 ? 17.350 3.744 7.212 1.00 95.38 289 ILE A CA 1
ATOM 2267 C C . ILE A 1 289 ? 17.472 4.784 8.335 1.00 95.38 289 ILE A C 1
ATOM 2269 O O . ILE A 1 289 ? 18.586 5.205 8.641 1.00 95.38 289 ILE A O 1
ATOM 2273 N N . ILE A 1 290 ? 16.360 5.170 8.969 1.00 95.56 290 ILE A N 1
ATOM 2274 C CA . ILE A 1 290 ? 16.330 6.162 10.056 1.00 95.56 290 ILE A CA 1
ATOM 2275 C C . ILE A 1 290 ? 17.231 5.714 11.203 1.00 95.56 290 ILE A C 1
ATOM 2277 O O . ILE A 1 290 ? 18.153 6.436 11.565 1.00 95.56 290 ILE A O 1
ATOM 2281 N N . VAL A 1 291 ? 17.035 4.500 11.726 1.00 96.56 291 VAL A N 1
ATOM 2282 C CA . VAL A 1 291 ? 17.829 4.012 12.867 1.00 96.56 291 VAL A CA 1
ATOM 2283 C C . VAL A 1 291 ? 19.288 3.745 12.505 1.00 96.56 291 VAL A C 1
ATOM 2285 O O . VAL A 1 291 ? 20.147 3.708 13.380 1.00 96.56 291 VAL A O 1
ATOM 2288 N N . HIS A 1 292 ? 19.595 3.546 11.223 1.00 94.69 292 HIS A N 1
ATOM 2289 C CA . HIS A 1 292 ? 20.975 3.439 10.766 1.00 94.69 292 HIS A CA 1
ATOM 2290 C C . HIS A 1 292 ? 21.673 4.803 10.719 1.00 94.69 292 HIS A C 1
ATOM 2292 O O . HIS A 1 292 ? 22.825 4.916 11.141 1.00 94.69 292 HIS A O 1
ATOM 2298 N N . ARG A 1 293 ? 20.980 5.835 10.224 1.00 92.06 293 ARG A N 1
ATOM 2299 C CA . ARG A 1 293 ? 21.496 7.210 10.133 1.00 92.06 293 ARG A CA 1
ATOM 2300 C C . ARG A 1 293 ? 21.543 7.908 11.489 1.00 92.06 293 ARG A C 1
ATOM 2302 O O . ARG A 1 293 ? 22.452 8.697 11.735 1.00 92.06 293 ARG A O 1
ATOM 2309 N N . THR A 1 294 ? 20.591 7.595 12.359 1.00 92.25 294 THR A N 1
ATOM 2310 C CA . THR A 1 294 ? 20.412 8.215 13.674 1.00 92.25 294 THR A CA 1
ATOM 2311 C C . THR A 1 294 ? 20.210 7.118 14.729 1.00 92.25 294 THR A C 1
ATOM 2313 O O . THR A 1 294 ? 19.095 6.895 15.200 1.00 92.25 294 THR A O 1
ATOM 2316 N N . PRO A 1 295 ? 21.268 6.368 15.102 1.00 90.44 295 PRO A N 1
ATOM 2317 C CA . PRO A 1 295 ? 21.158 5.248 16.044 1.00 90.44 295 PRO A CA 1
ATOM 2318 C C . PRO A 1 295 ? 20.649 5.625 17.441 1.00 90.44 295 PRO A C 1
ATOM 2320 O O . PRO A 1 295 ? 20.206 4.757 18.190 1.00 90.44 295 PRO A O 1
ATOM 2323 N N . GLU A 1 296 ? 20.743 6.903 17.800 1.00 91.31 296 GLU A N 1
ATOM 2324 C CA . GLU A 1 296 ? 20.279 7.490 19.054 1.00 91.31 296 GLU A CA 1
ATOM 2325 C C . GLU A 1 296 ? 18.781 7.827 19.089 1.00 91.31 296 GLU A C 1
ATOM 2327 O O . GLU A 1 296 ? 18.300 8.232 20.147 1.00 91.31 296 GLU A O 1
ATOM 2332 N N . THR A 1 297 ? 18.048 7.684 17.975 1.00 92.19 297 THR A N 1
ATOM 2333 C CA . THR A 1 297 ? 16.597 7.923 17.939 1.00 92.19 297 THR A CA 1
ATOM 2334 C C . THR A 1 297 ? 15.901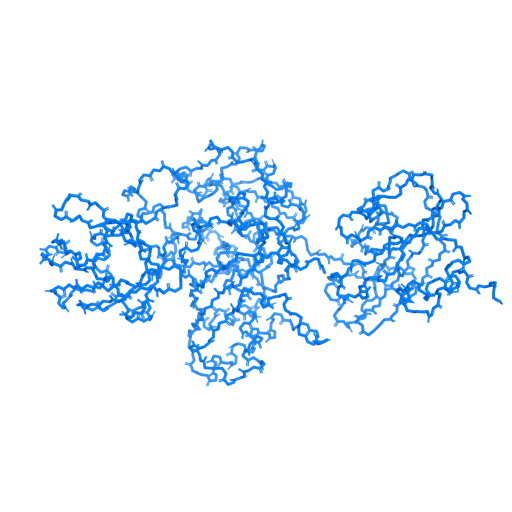 7.074 18.996 1.00 92.19 297 THR A C 1
ATOM 2336 O O . THR A 1 297 ? 16.071 5.852 19.032 1.00 92.19 297 THR A O 1
ATOM 2339 N N . ALA A 1 298 ? 15.107 7.714 19.856 1.00 93.44 298 ALA A N 1
ATOM 2340 C CA . ALA A 1 298 ? 14.347 7.005 20.877 1.00 93.44 298 ALA A CA 1
ATOM 2341 C C . ALA A 1 298 ? 13.207 6.186 20.233 1.00 93.44 298 ALA A C 1
ATOM 2343 O O . ALA A 1 298 ? 12.638 6.630 19.232 1.00 93.44 298 ALA A O 1
ATOM 2344 N N . PRO A 1 299 ? 12.825 5.017 20.785 1.00 91.44 299 PRO A N 1
ATOM 2345 C CA . PRO A 1 299 ? 11.761 4.189 20.214 1.00 91.44 299 PRO A CA 1
ATOM 2346 C C . PRO A 1 299 ? 10.430 4.926 20.012 1.00 91.44 299 PRO A C 1
ATOM 2348 O O . PRO A 1 299 ? 9.712 4.660 19.053 1.00 91.44 299 PRO A O 1
ATOM 2351 N N . GLU A 1 300 ? 10.104 5.871 20.894 1.00 87.50 300 GLU A N 1
ATOM 2352 C CA . GLU A 1 300 ? 8.877 6.671 20.843 1.00 87.50 300 GLU A CA 1
ATOM 2353 C C . GLU A 1 300 ? 8.900 7.748 19.746 1.00 87.50 300 GLU A C 1
ATOM 2355 O O . GLU A 1 300 ? 7.861 8.317 19.421 1.00 87.50 300 GLU A O 1
ATOM 2360 N N . GLU A 1 301 ? 10.074 8.033 19.181 1.00 91.00 301 GLU A N 1
ATOM 2361 C CA . GLU A 1 301 ? 10.286 9.021 18.118 1.00 91.00 301 GLU A CA 1
ATOM 2362 C C . GLU A 1 301 ? 10.338 8.375 16.724 1.00 91.00 301 GLU A C 1
ATOM 2364 O O . GLU A 1 301 ? 10.498 9.073 15.720 1.00 91.00 301 GLU A O 1
ATOM 2369 N N . LEU A 1 302 ? 10.194 7.047 16.637 1.00 95.00 302 LEU A N 1
ATOM 2370 C CA . LEU A 1 302 ? 10.209 6.323 15.371 1.00 95.00 302 LEU A CA 1
ATOM 2371 C C . LEU A 1 302 ? 9.011 6.707 14.504 1.00 95.00 302 LEU A C 1
ATOM 2373 O O . LEU A 1 302 ? 7.868 6.306 14.737 1.00 95.00 302 LEU A O 1
ATOM 2377 N N . HIS A 1 303 ? 9.305 7.465 13.455 1.00 95.19 303 HIS A N 1
ATOM 2378 C CA . HIS A 1 303 ? 8.312 8.014 12.556 1.00 95.19 303 HIS A CA 1
ATOM 2379 C C . HIS A 1 303 ? 8.837 8.050 11.121 1.00 95.19 303 HIS A C 1
ATOM 2381 O O . HIS A 1 303 ? 9.947 8.518 10.892 1.00 95.19 303 HIS A O 1
ATOM 2387 N N . VAL A 1 304 ? 8.032 7.606 10.150 1.00 96.56 304 VAL A N 1
ATOM 2388 C CA . VAL A 1 304 ? 8.329 7.767 8.716 1.00 96.56 304 VAL A CA 1
ATOM 2389 C C . VAL A 1 304 ? 7.591 8.993 8.170 1.00 96.56 304 VAL A C 1
ATOM 2391 O O . VAL A 1 304 ? 6.362 8.933 8.023 1.00 96.56 304 VAL A O 1
ATOM 2394 N N . PRO A 1 305 ? 8.308 10.082 7.823 1.00 94.88 305 PRO A N 1
ATOM 2395 C CA . PRO A 1 305 ? 7.705 11.265 7.228 1.00 94.88 305 PRO A CA 1
ATOM 2396 C C . PRO A 1 305 ? 7.082 10.973 5.865 1.00 94.88 305 PRO A C 1
ATOM 2398 O O . PRO A 1 305 ? 7.491 10.066 5.139 1.00 94.88 305 PRO A O 1
ATOM 2401 N N . GLN A 1 306 ? 6.116 11.806 5.482 1.00 93.81 306 GLN A N 1
ATOM 2402 C CA . GLN A 1 306 ? 5.356 11.633 4.248 1.00 93.81 306 GLN A CA 1
ATOM 2403 C C . GLN A 1 306 ? 6.229 11.522 2.994 1.00 93.81 306 GLN A C 1
ATOM 2405 O O . GLN A 1 306 ? 6.013 10.616 2.192 1.00 93.81 306 GLN A O 1
ATOM 2410 N N . TRP A 1 307 ? 7.184 12.437 2.822 1.00 93.75 307 TRP A N 1
ATOM 2411 C CA . TRP A 1 307 ? 7.947 12.596 1.581 1.00 93.75 307 TRP A CA 1
ATOM 2412 C C . TRP A 1 307 ? 9.317 11.928 1.592 1.00 93.75 307 TRP A C 1
ATOM 2414 O O . TRP A 1 307 ? 9.975 11.946 0.557 1.00 93.75 307 TRP A O 1
ATOM 2424 N N . MET A 1 308 ? 9.692 11.276 2.698 1.00 92.44 308 MET A N 1
ATOM 2425 C CA . MET A 1 308 ? 10.989 10.616 2.862 1.00 92.44 308 MET A CA 1
ATOM 2426 C C . MET A 1 308 ? 11.396 9.723 1.670 1.00 92.44 308 MET A C 1
ATOM 2428 O O . MET A 1 308 ? 12.561 9.776 1.288 1.00 92.44 308 MET A O 1
ATOM 2432 N N . PRO A 1 309 ? 10.491 8.963 1.010 1.00 91.56 309 PRO A N 1
ATOM 2433 C CA . PRO A 1 309 ? 10.855 8.187 -0.180 1.00 91.56 309 PRO A CA 1
ATOM 2434 C C . PRO A 1 309 ? 11.409 8.964 -1.376 1.00 91.56 309 PRO A C 1
ATOM 2436 O O . PRO A 1 309 ? 11.993 8.359 -2.268 1.00 91.56 309 PRO A O 1
ATOM 2439 N N . TYR A 1 310 ? 11.153 10.268 -1.442 1.00 88.88 310 TYR A N 1
ATOM 2440 C CA . TYR A 1 310 ? 11.484 11.124 -2.584 1.00 88.88 310 TYR A CA 1
ATOM 2441 C C . TYR A 1 310 ? 12.417 12.270 -2.192 1.00 88.88 310 TYR A C 1
ATOM 2443 O O . TYR A 1 310 ? 12.659 13.168 -2.997 1.00 88.88 310 TYR A O 1
ATOM 2451 N N . GLU A 1 311 ? 12.883 12.281 -0.946 1.00 85.25 311 GLU A N 1
ATOM 2452 C CA . GLU A 1 311 ? 13.886 13.226 -0.483 1.00 85.25 311 GLU A CA 1
ATOM 2453 C C . GLU A 1 311 ? 15.255 12.750 -0.980 1.00 85.25 311 GLU A C 1
ATOM 2455 O O . GLU A 1 311 ? 15.696 11.640 -0.684 1.00 85.25 311 GLU A O 1
ATOM 2460 N N . GLU A 1 312 ? 15.913 13.584 -1.787 1.00 61.53 312 GLU A N 1
ATOM 2461 C CA . GLU A 1 312 ? 17.283 13.336 -2.223 1.00 61.53 312 GLU A CA 1
ATOM 2462 C C . GLU A 1 312 ? 18.221 13.525 -1.028 1.00 61.53 312 GLU A C 1
ATOM 2464 O O . GLU A 1 312 ? 18.461 14.649 -0.584 1.00 61.53 312 GLU A O 1
ATOM 2469 N N . GLU A 1 313 ? 18.776 12.433 -0.514 1.00 56.38 313 GLU A N 1
ATOM 2470 C CA . GLU A 1 313 ? 20.006 12.505 0.269 1.00 56.38 313 GLU A CA 1
ATOM 2471 C C . GLU A 1 313 ? 21.198 12.104 -0.602 1.00 56.38 313 GLU A C 1
ATOM 2473 O O . GLU A 1 313 ? 21.029 11.421 -1.612 1.00 56.38 313 GLU A O 1
ATOM 2478 N N . ASP A 1 314 ? 22.379 12.605 -0.222 1.00 51.00 314 ASP A N 1
ATOM 2479 C CA . ASP A 1 314 ? 23.662 12.517 -0.925 1.00 51.00 314 ASP A CA 1
ATOM 2480 C C . ASP A 1 314 ? 23.853 11.228 -1.735 1.00 51.00 314 ASP A C 1
ATOM 2482 O O . ASP A 1 314 ? 23.400 10.163 -1.334 1.00 51.00 314 ASP A O 1
ATOM 2486 N N . SER A 1 315 ? 24.628 11.334 -2.823 1.00 52.72 315 SER A N 1
ATOM 2487 C CA . SER A 1 315 ? 25.005 10.356 -3.871 1.00 52.72 315 SER A CA 1
ATOM 2488 C C . SER A 1 315 ? 25.336 8.889 -3.491 1.00 52.72 315 SER A C 1
ATOM 2490 O O . SER A 1 315 ? 25.789 8.129 -4.348 1.00 52.72 315 SER A O 1
ATOM 2492 N N . THR A 1 316 ? 25.125 8.480 -2.246 1.00 58.38 316 THR A N 1
ATOM 2493 C CA . THR A 1 316 ? 25.070 7.113 -1.734 1.00 58.38 316 THR A CA 1
ATOM 2494 C C . THR A 1 316 ? 23.972 6.265 -2.397 1.00 58.38 316 THR A C 1
ATOM 2496 O O . THR A 1 316 ? 22.828 6.702 -2.509 1.00 58.38 316 THR A O 1
ATOM 2499 N N . PRO A 1 317 ? 24.299 5.040 -2.848 1.00 68.62 317 PRO A N 1
ATOM 2500 C CA . PRO A 1 317 ? 23.306 4.088 -3.335 1.00 68.62 317 PRO A CA 1
ATOM 2501 C C . PRO A 1 317 ? 22.294 3.711 -2.246 1.00 68.62 317 PRO A C 1
ATOM 2503 O O . PRO A 1 317 ? 22.672 3.492 -1.095 1.00 68.62 317 PRO A O 1
ATOM 2506 N N . GLU A 1 318 ? 21.023 3.564 -2.622 1.00 80.00 318 GLU A N 1
ATOM 2507 C CA . GLU A 1 318 ? 19.998 3.030 -1.721 1.00 80.00 318 GLU A CA 1
ATOM 2508 C C . GLU A 1 318 ? 20.330 1.586 -1.298 1.00 80.00 318 GLU A C 1
ATOM 2510 O O . GLU A 1 318 ? 20.556 0.736 -2.176 1.00 80.00 318 GLU A O 1
ATOM 2515 N N . PRO A 1 319 ? 20.301 1.271 0.011 1.00 87.88 319 PRO A N 1
ATOM 2516 C CA . PRO A 1 319 ? 20.625 -0.060 0.514 1.00 87.88 319 PRO A CA 1
ATOM 2517 C C . PRO A 1 319 ? 19.640 -1.125 0.018 1.00 87.88 319 PRO A C 1
ATOM 2519 O O . PRO A 1 319 ? 18.496 -0.852 -0.373 1.00 87.88 319 PRO A O 1
ATOM 2522 N N . ALA A 1 320 ? 20.066 -2.386 0.040 1.00 87.88 320 ALA A N 1
ATOM 2523 C CA . ALA A 1 320 ? 19.151 -3.493 -0.198 1.00 87.88 320 ALA A CA 1
ATOM 2524 C C . ALA A 1 320 ? 18.097 -3.563 0.921 1.00 87.88 320 ALA A C 1
ATOM 2526 O O . ALA A 1 320 ? 18.364 -3.234 2.078 1.00 87.88 320 ALA A O 1
ATOM 2527 N N . ALA A 1 321 ? 16.899 -4.063 0.601 1.00 91.81 321 ALA A N 1
ATOM 2528 C CA . ALA A 1 321 ? 15.828 -4.202 1.591 1.00 91.81 321 ALA A CA 1
ATOM 2529 C C . ALA A 1 321 ? 16.259 -5.051 2.798 1.00 91.81 321 ALA A C 1
ATOM 2531 O O . ALA A 1 321 ? 15.945 -4.726 3.940 1.00 91.81 321 ALA A O 1
ATOM 2532 N N . THR A 1 322 ? 17.043 -6.104 2.557 1.00 93.94 322 THR A N 1
ATOM 2533 C CA . THR A 1 322 ? 17.611 -6.954 3.609 1.00 93.94 322 THR A CA 1
ATOM 2534 C C . THR A 1 322 ? 18.573 -6.208 4.528 1.00 93.94 322 THR A C 1
ATOM 2536 O O . THR A 1 322 ? 18.616 -6.505 5.714 1.00 93.94 322 THR A O 1
ATOM 2539 N N . GLU A 1 323 ? 19.333 -5.238 4.022 1.00 94.25 323 GLU A N 1
ATOM 2540 C CA . GLU A 1 323 ? 20.257 -4.455 4.851 1.00 94.25 323 GLU A CA 1
ATOM 2541 C C . GLU A 1 323 ? 19.484 -3.524 5.784 1.00 94.25 323 GLU A C 1
ATOM 2543 O O . GLU A 1 323 ? 19.693 -3.558 6.996 1.00 94.25 323 GLU A O 1
ATOM 2548 N N . ALA A 1 324 ? 18.518 -2.777 5.242 1.00 97.25 324 ALA A N 1
ATOM 2549 C CA . ALA A 1 324 ? 17.675 -1.887 6.034 1.00 97.25 324 ALA A CA 1
ATOM 2550 C C . ALA A 1 324 ? 16.871 -2.648 7.103 1.00 97.25 324 ALA A C 1
ATOM 2552 O O . ALA A 1 324 ? 16.844 -2.254 8.271 1.00 97.25 324 ALA A O 1
ATOM 2553 N N . LEU A 1 325 ? 16.278 -3.790 6.739 1.00 98.56 325 LEU A N 1
ATOM 2554 C CA . LEU A 1 325 ? 15.581 -4.660 7.690 1.00 98.56 325 LEU A CA 1
ATOM 2555 C C . LEU A 1 325 ? 16.521 -5.208 8.771 1.00 98.56 325 LEU A C 1
ATOM 2557 O O . LEU A 1 325 ? 16.115 -5.327 9.926 1.00 98.56 325 LEU A O 1
ATOM 2561 N N . GLN A 1 326 ? 17.773 -5.521 8.425 1.00 98.50 326 GLN A N 1
ATOM 2562 C CA . GLN A 1 326 ? 18.761 -5.985 9.396 1.00 98.50 326 GLN A CA 1
ATOM 2563 C C . GLN A 1 326 ? 19.164 -4.875 10.373 1.00 98.50 326 GLN A C 1
ATOM 2565 O O . GLN A 1 326 ? 19.322 -5.151 11.563 1.00 98.50 326 GLN A O 1
ATOM 2570 N N . TRP A 1 327 ? 19.302 -3.627 9.913 1.00 98.44 327 TRP A N 1
ATOM 2571 C CA . TRP A 1 327 ? 19.539 -2.485 10.801 1.00 98.44 327 TRP A CA 1
ATOM 2572 C C . TRP A 1 327 ? 18.389 -2.290 11.782 1.00 98.44 327 TRP A C 1
ATOM 2574 O O . TRP A 1 327 ? 18.633 -2.170 12.982 1.00 98.44 327 TRP A O 1
ATOM 2584 N N . LEU A 1 328 ? 17.146 -2.362 11.301 1.00 98.50 328 LEU A N 1
ATOM 2585 C CA . LEU A 1 328 ? 15.970 -2.254 12.159 1.00 98.50 328 LEU A CA 1
ATOM 2586 C C . LEU A 1 328 ? 15.878 -3.408 13.167 1.00 98.50 328 LEU A C 1
ATOM 2588 O O . LEU A 1 328 ? 15.601 -3.182 14.344 1.00 98.50 328 LEU A O 1
ATOM 2592 N N . LEU A 1 329 ? 16.177 -4.640 12.743 1.00 98.56 329 LEU A N 1
ATOM 2593 C CA . LEU A 1 329 ? 16.228 -5.796 13.640 1.00 98.56 329 LEU A CA 1
ATOM 2594 C C . LEU A 1 329 ? 17.302 -5.623 14.725 1.00 98.56 329 LEU A C 1
ATOM 2596 O O . LEU A 1 329 ? 17.039 -5.876 15.900 1.00 98.56 329 LEU A O 1
ATOM 2600 N N . ASN A 1 330 ? 18.497 -5.157 14.355 1.00 98.38 330 ASN A N 1
ATOM 2601 C CA . ASN A 1 330 ? 19.577 -4.890 15.305 1.00 98.38 330 ASN A CA 1
ATOM 2602 C C . ASN A 1 330 ? 19.203 -3.779 16.292 1.00 98.38 330 ASN A C 1
ATOM 2604 O O . ASN A 1 330 ? 19.498 -3.900 17.480 1.00 98.38 330 ASN A O 1
ATOM 2608 N N . TYR A 1 331 ? 18.526 -2.731 15.819 1.00 98.19 331 TYR A N 1
ATOM 2609 C CA . TYR A 1 331 ? 18.011 -1.661 16.666 1.00 98.19 331 TYR A CA 1
ATOM 2610 C C . TYR A 1 331 ? 17.014 -2.197 17.701 1.00 98.19 331 TYR A C 1
ATOM 2612 O O . TYR A 1 331 ? 17.172 -1.928 18.892 1.00 98.19 331 TYR A O 1
ATOM 2620 N N . MET A 1 332 ? 16.043 -3.017 17.278 1.00 97.56 332 MET A N 1
ATOM 2621 C CA . MET A 1 332 ? 15.086 -3.652 18.193 1.00 97.56 332 MET A CA 1
ATOM 2622 C C . MET A 1 332 ? 15.787 -4.539 19.227 1.00 97.56 332 MET A C 1
ATOM 2624 O O . MET A 1 332 ? 15.423 -4.523 20.398 1.00 97.56 332 MET A O 1
ATOM 2628 N N . LEU A 1 333 ? 16.811 -5.296 18.816 1.00 97.12 333 LEU A N 1
ATOM 2629 C CA . LEU A 1 333 ? 17.600 -6.128 19.728 1.00 97.12 333 LEU A CA 1
ATOM 2630 C C . LEU A 1 333 ? 18.366 -5.294 20.759 1.00 97.12 333 LEU A C 1
ATOM 2632 O O . LEU A 1 333 ? 18.380 -5.656 21.932 1.00 97.12 333 LEU A O 1
ATOM 2636 N N . ALA A 1 334 ? 18.974 -4.183 20.338 1.00 96.62 334 ALA A N 1
ATOM 2637 C CA . ALA A 1 334 ? 19.717 -3.287 21.223 1.00 96.62 334 ALA A CA 1
ATOM 2638 C C . ALA A 1 334 ? 18.822 -2.599 22.269 1.00 96.62 334 ALA A C 1
ATOM 2640 O O . ALA A 1 334 ? 19.289 -2.308 23.366 1.00 96.62 334 ALA A O 1
ATOM 2641 N N . HIS A 1 335 ? 17.546 -2.385 21.941 1.00 95.50 335 HIS A N 1
ATOM 2642 C CA . HIS A 1 335 ? 16.544 -1.783 22.823 1.00 95.50 335 HIS A CA 1
ATOM 2643 C C . HIS A 1 335 ? 15.649 -2.816 23.529 1.00 95.50 335 HIS A C 1
ATOM 2645 O O . HIS A 1 335 ? 14.658 -2.441 24.150 1.00 95.50 335 HIS A O 1
ATOM 2651 N N . GLU A 1 336 ? 15.974 -4.112 23.431 1.00 96.31 336 GLU A N 1
ATOM 2652 C CA . GLU A 1 336 ? 15.210 -5.214 24.041 1.00 96.31 336 GLU A CA 1
ATOM 2653 C C . GLU A 1 336 ? 13.716 -5.228 23.641 1.00 96.31 336 GLU A C 1
ATOM 2655 O O . GLU A 1 336 ? 12.833 -5.589 24.419 1.00 96.31 336 GLU A O 1
ATOM 2660 N N . MET A 1 337 ? 13.421 -4.850 22.394 1.00 94.69 337 MET A N 1
ATOM 2661 C CA . MET A 1 337 ? 12.065 -4.755 21.857 1.00 94.69 337 MET A CA 1
ATOM 2662 C C . MET A 1 337 ? 11.644 -6.054 21.160 1.00 94.69 337 MET A C 1
ATOM 2664 O O . MET A 1 337 ? 12.223 -6.459 20.149 1.00 94.69 337 MET A O 1
ATOM 2668 N N . ASP A 1 338 ? 10.564 -6.673 21.639 1.00 95.38 338 ASP A N 1
ATOM 2669 C CA . ASP A 1 338 ? 9.890 -7.766 20.921 1.00 95.38 338 ASP A CA 1
ATOM 2670 C C . ASP A 1 338 ? 8.890 -7.256 19.872 1.00 95.38 338 ASP A C 1
ATOM 2672 O O . ASP A 1 338 ? 8.601 -7.945 18.888 1.00 95.38 338 ASP A O 1
ATOM 2676 N N . VAL A 1 339 ? 8.378 -6.040 20.065 1.00 95.44 339 VAL A N 1
ATOM 2677 C CA . VAL A 1 339 ? 7.393 -5.393 19.196 1.00 95.44 339 VAL A CA 1
ATOM 2678 C C . VAL A 1 339 ? 7.863 -3.982 18.873 1.00 95.44 339 VAL A C 1
ATOM 2680 O O . VAL A 1 339 ? 8.158 -3.196 19.769 1.00 95.44 339 VAL A O 1
ATOM 2683 N N . LEU A 1 340 ? 7.928 -3.674 17.583 1.00 95.88 340 LEU A N 1
ATOM 2684 C CA . LEU A 1 340 ? 8.180 -2.341 17.062 1.00 95.88 340 LEU A CA 1
ATOM 2685 C C . LEU A 1 340 ? 6.874 -1.555 17.054 1.00 95.88 340 LEU A C 1
ATOM 2687 O O . LEU A 1 340 ? 5.908 -2.006 16.438 1.00 95.88 340 LEU A O 1
ATOM 2691 N N . HIS A 1 341 ? 6.872 -0.385 17.682 1.00 93.62 341 HIS A N 1
ATOM 2692 C CA . HIS A 1 341 ? 5.829 0.625 17.536 1.00 93.62 341 HIS A CA 1
ATOM 2693 C C . HIS A 1 341 ? 6.418 1.826 16.810 1.00 93.62 341 HIS A C 1
ATOM 2695 O O . HIS A 1 341 ? 7.528 2.240 17.131 1.00 93.62 341 HIS A O 1
ATOM 2701 N N . ALA A 1 342 ? 5.700 2.343 15.820 1.00 94.38 342 ALA A N 1
ATOM 2702 C CA . ALA A 1 342 ? 6.113 3.517 15.067 1.00 94.38 342 ALA A CA 1
ATOM 2703 C C . ALA A 1 342 ? 4.897 4.182 14.422 1.00 94.38 342 ALA A C 1
ATOM 2705 O O . ALA A 1 342 ? 3.843 3.560 14.265 1.00 94.38 342 ALA A O 1
ATOM 2706 N N . ASP A 1 343 ? 5.079 5.421 13.991 1.00 92.06 343 ASP A N 1
ATOM 2707 C CA . ASP A 1 343 ? 4.110 6.144 13.181 1.00 92.06 343 ASP A CA 1
ATOM 2708 C C . ASP A 1 343 ? 4.568 6.216 11.721 1.00 92.06 343 ASP A C 1
ATOM 2710 O O . ASP A 1 343 ? 5.755 6.330 11.421 1.00 92.06 343 ASP A O 1
ATOM 2714 N N . THR A 1 344 ? 3.631 6.191 10.779 1.00 93.44 344 THR A N 1
ATOM 2715 C CA . THR A 1 344 ? 3.945 6.405 9.364 1.00 93.44 344 THR A CA 1
ATOM 2716 C C . THR A 1 344 ? 2.984 7.380 8.704 1.00 93.44 344 THR A C 1
ATOM 2718 O O . THR A 1 344 ? 1.766 7.306 8.866 1.00 93.44 344 THR A O 1
ATOM 2721 N N . GLN A 1 345 ? 3.549 8.303 7.931 1.00 93.06 345 GLN A N 1
ATOM 2722 C CA . GLN A 1 345 ? 2.832 9.182 7.011 1.00 93.06 345 GLN A CA 1
ATOM 2723 C C . GLN A 1 345 ? 3.180 8.892 5.552 1.00 93.06 345 GLN A C 1
ATOM 2725 O O . GLN A 1 345 ? 2.787 9.669 4.679 1.00 93.06 345 GLN A O 1
ATOM 2730 N N . ILE A 1 346 ? 3.898 7.794 5.281 1.00 94.69 346 ILE A N 1
ATOM 2731 C CA . ILE A 1 346 ? 4.459 7.490 3.965 1.00 94.69 346 ILE A CA 1
ATOM 2732 C C . ILE A 1 346 ? 3.416 7.650 2.851 1.00 94.69 346 ILE A C 1
ATOM 2734 O O . ILE A 1 346 ? 2.318 7.077 2.899 1.00 94.69 346 ILE A O 1
ATOM 2738 N N . ILE A 1 347 ? 3.769 8.425 1.824 1.00 93.88 347 ILE A N 1
ATOM 2739 C CA . ILE A 1 347 ? 2.994 8.500 0.588 1.00 93.88 347 ILE A CA 1
ATOM 2740 C C . ILE A 1 347 ? 3.676 7.675 -0.498 1.00 93.88 347 ILE A C 1
ATOM 2742 O O . ILE A 1 347 ? 4.820 7.916 -0.874 1.00 93.88 347 ILE A O 1
ATOM 2746 N N . ILE A 1 348 ? 2.946 6.699 -1.028 1.00 95.12 348 ILE A N 1
ATOM 2747 C CA . ILE A 1 348 ? 3.394 5.888 -2.159 1.00 95.12 348 ILE A CA 1
ATOM 2748 C C . ILE A 1 348 ? 2.658 6.393 -3.396 1.00 95.12 348 ILE A C 1
ATOM 2750 O O . ILE A 1 348 ? 1.428 6.360 -3.457 1.00 95.12 348 ILE A O 1
ATOM 2754 N N . ALA A 1 349 ? 3.420 6.918 -4.345 1.00 94.25 349 ALA A N 1
ATOM 2755 C CA . ALA A 1 349 ? 2.956 7.596 -5.541 1.00 94.25 349 ALA A CA 1
ATOM 2756 C C . ALA A 1 349 ? 3.882 7.243 -6.721 1.00 94.25 349 ALA A C 1
ATOM 2758 O O . ALA A 1 349 ? 4.986 6.750 -6.497 1.00 94.25 349 ALA A O 1
ATOM 2759 N N . PRO A 1 350 ? 3.442 7.437 -7.975 1.00 90.25 350 PRO A N 1
ATOM 2760 C CA . PRO A 1 350 ? 4.260 7.184 -9.158 1.00 90.25 350 PRO A CA 1
ATOM 2761 C C . PRO A 1 350 ? 5.685 7.730 -9.025 1.00 90.25 350 PRO A C 1
ATOM 2763 O O . PRO A 1 350 ? 5.879 8.873 -8.612 1.00 90.25 350 PRO A O 1
ATOM 2766 N N . GLY A 1 351 ? 6.662 6.891 -9.367 1.00 84.00 351 GLY A N 1
ATOM 2767 C CA . GLY A 1 351 ? 8.085 7.136 -9.121 1.00 84.00 351 GLY A CA 1
ATOM 2768 C C . GLY A 1 351 ? 8.622 6.564 -7.809 1.00 84.00 351 GLY A C 1
ATOM 2769 O O . GLY A 1 351 ? 9.810 6.692 -7.537 1.00 84.00 351 GLY A O 1
ATOM 2770 N N . TYR A 1 352 ? 7.773 5.923 -7.006 1.00 90.94 352 TYR A N 1
ATOM 2771 C CA . TYR A 1 352 ? 8.187 5.185 -5.819 1.00 90.94 352 TYR A CA 1
ATOM 2772 C C . TYR A 1 352 ? 8.878 3.862 -6.168 1.00 90.94 352 TYR A C 1
ATOM 2774 O O . TYR A 1 352 ? 8.387 3.094 -6.996 1.00 90.94 352 TYR A O 1
ATOM 2782 N N . ASN A 1 353 ? 9.964 3.561 -5.459 1.00 86.75 353 ASN A N 1
ATOM 2783 C CA . ASN A 1 353 ? 10.662 2.286 -5.550 1.00 86.75 353 ASN A CA 1
ATOM 2784 C C . ASN A 1 353 ? 10.126 1.321 -4.490 1.00 86.75 353 ASN A C 1
ATOM 2786 O O . ASN A 1 353 ? 10.303 1.541 -3.298 1.00 86.75 353 ASN A O 1
ATOM 2790 N N . TYR A 1 354 ? 9.499 0.225 -4.910 1.00 92.44 354 TYR A N 1
ATOM 2791 C CA . TYR A 1 354 ? 9.079 -0.823 -3.980 1.00 92.44 354 TYR A CA 1
ATOM 2792 C C . TYR A 1 354 ? 10.284 -1.632 -3.494 1.00 92.44 354 TYR A C 1
ATOM 2794 O O . TYR A 1 354 ? 10.963 -2.288 -4.290 1.00 92.44 354 TYR A O 1
ATOM 2802 N N . HIS A 1 355 ? 10.550 -1.600 -2.186 1.00 93.50 355 HIS A N 1
ATOM 2803 C CA . HIS A 1 355 ? 11.709 -2.268 -1.599 1.00 93.50 355 HIS A CA 1
ATOM 2804 C C . HIS A 1 355 ? 11.365 -3.671 -1.101 1.00 93.50 355 HIS A C 1
ATOM 2806 O O . HIS A 1 355 ? 12.154 -4.595 -1.309 1.00 93.50 355 HIS A O 1
ATOM 2812 N N . ILE A 1 356 ? 10.202 -3.836 -0.459 1.00 97.00 356 ILE A N 1
ATOM 2813 C CA . ILE A 1 356 ? 9.818 -5.084 0.217 1.00 97.00 356 ILE A CA 1
ATOM 2814 C C . ILE A 1 356 ? 8.663 -5.795 -0.492 1.00 97.00 356 ILE A C 1
ATOM 2816 O O . ILE A 1 356 ? 8.624 -7.026 -0.582 1.00 97.00 356 ILE A O 1
ATOM 2820 N N . VAL A 1 357 ? 7.690 -5.048 -0.996 1.00 97.81 357 VAL A N 1
ATOM 2821 C CA . VAL A 1 357 ? 6.487 -5.620 -1.593 1.00 97.81 357 VAL A CA 1
ATOM 2822 C C . VAL A 1 357 ? 6.724 -5.937 -3.065 1.00 97.81 357 VAL A C 1
ATOM 2824 O O . VAL A 1 357 ? 6.910 -5.046 -3.884 1.00 97.81 357 VAL A O 1
ATOM 2827 N N . ARG A 1 358 ? 6.657 -7.226 -3.420 1.00 94.62 358 ARG A N 1
ATOM 2828 C CA . ARG A 1 358 ? 6.781 -7.687 -4.818 1.00 94.62 358 ARG A CA 1
ATOM 2829 C C . ARG A 1 358 ? 5.442 -7.841 -5.542 1.00 94.62 358 ARG A C 1
ATOM 2831 O O . ARG A 1 358 ? 5.409 -7.880 -6.766 1.00 94.62 358 ARG A O 1
ATOM 2838 N N . ALA A 1 359 ? 4.355 -8.010 -4.794 1.00 97.25 359 ALA A N 1
ATOM 2839 C CA . ALA A 1 359 ? 3.004 -8.151 -5.323 1.00 97.25 359 ALA A CA 1
ATOM 2840 C C . ALA A 1 359 ? 1.975 -7.720 -4.276 1.00 97.25 359 ALA A C 1
ATOM 2842 O O . ALA A 1 359 ? 2.222 -7.817 -3.070 1.00 97.25 359 ALA A O 1
ATOM 2843 N N . ILE A 1 360 ? 0.809 -7.266 -4.733 1.00 98.44 360 ILE A N 1
ATOM 2844 C CA . ILE A 1 360 ? -0.259 -6.755 -3.872 1.00 98.44 360 ILE A CA 1
ATOM 2845 C C . ILE A 1 360 ? -1.569 -7.484 -4.177 1.00 98.44 360 ILE A C 1
ATOM 2847 O O . ILE A 1 360 ? -2.010 -7.534 -5.322 1.00 98.44 360 ILE A O 1
ATOM 2851 N N . VAL A 1 361 ? -2.242 -7.977 -3.136 1.00 98.75 361 VAL A N 1
ATOM 2852 C CA . VAL A 1 361 ? -3.678 -8.294 -3.181 1.00 98.75 361 VAL A CA 1
ATOM 2853 C C . VAL A 1 361 ? -4.442 -7.067 -2.697 1.00 98.75 361 VAL A C 1
ATOM 2855 O O . VAL A 1 361 ? -4.266 -6.654 -1.553 1.00 98.75 361 VAL A O 1
ATOM 2858 N N . THR A 1 362 ? -5.286 -6.457 -3.527 1.00 98.25 362 THR A N 1
ATOM 2859 C CA . THR A 1 362 ? -6.045 -5.251 -3.145 1.00 98.25 362 THR A CA 1
ATOM 2860 C C . THR A 1 362 ? -7.439 -5.198 -3.777 1.00 98.25 362 THR A C 1
ATOM 2862 O O . THR A 1 362 ? -7.790 -6.046 -4.588 1.00 98.25 362 THR A O 1
ATOM 2865 N N . ASN A 1 363 ? -8.269 -4.240 -3.364 1.00 97.38 363 ASN A N 1
ATOM 2866 C CA . ASN A 1 363 ? -9.517 -3.892 -4.049 1.00 97.38 363 ASN A CA 1
ATOM 2867 C C . ASN A 1 363 ? -9.256 -2.884 -5.181 1.00 97.38 363 ASN A C 1
ATOM 2869 O O . ASN A 1 363 ? -8.185 -2.292 -5.267 1.00 97.38 363 ASN A O 1
ATOM 2873 N N . PHE A 1 364 ? -10.295 -2.572 -5.955 1.00 97.56 364 PHE A N 1
ATOM 2874 C CA . PHE A 1 364 ? -10.326 -1.365 -6.783 1.00 97.56 364 PHE A CA 1
ATOM 2875 C C . PHE A 1 364 ? -10.642 -0.128 -5.933 1.00 97.56 364 PHE A C 1
ATOM 2877 O O . PHE A 1 364 ? -11.529 -0.167 -5.074 1.00 97.56 364 PHE A O 1
ATOM 2884 N N . HIS A 1 365 ? -9.930 0.972 -6.166 1.00 94.94 365 HIS A N 1
ATOM 2885 C CA . HIS A 1 365 ? -9.951 2.170 -5.319 1.00 94.94 365 HIS A CA 1
ATOM 2886 C C . HIS A 1 365 ? -10.642 3.350 -5.991 1.00 94.94 365 HIS A C 1
ATOM 2888 O O . HIS A 1 365 ? -10.710 3.399 -7.211 1.00 94.94 365 HIS A O 1
ATOM 2894 N N . GLN A 1 366 ? -11.138 4.321 -5.216 1.00 92.88 366 GLN A N 1
ATOM 2895 C CA . GLN A 1 366 ? -11.803 5.498 -5.785 1.00 92.88 366 GLN A CA 1
ATOM 2896 C C . GLN A 1 366 ? -10.894 6.251 -6.776 1.00 92.88 366 GLN A C 1
ATOM 2898 O O . GLN A 1 366 ? -9.678 6.312 -6.550 1.00 92.88 366 GLN A O 1
ATOM 2903 N N . PRO A 1 367 ? -11.466 6.854 -7.838 1.00 93.75 367 PRO A N 1
ATOM 2904 C CA . PRO A 1 367 ? -10.721 7.795 -8.664 1.00 93.75 367 PRO A CA 1
ATOM 2905 C C . PRO A 1 367 ? -10.199 8.932 -7.786 1.00 93.75 367 PRO A C 1
ATOM 2907 O O . PRO A 1 367 ? -10.809 9.266 -6.768 1.00 93.75 367 PRO A O 1
ATOM 2910 N N . GLN A 1 368 ? -9.082 9.537 -8.186 1.00 92.56 368 GLN A N 1
ATOM 2911 C CA . GLN A 1 368 ? -8.511 10.688 -7.482 1.00 92.56 368 GLN A CA 1
ATOM 2912 C C . GLN A 1 368 ? -8.159 10.399 -6.003 1.00 92.56 368 GLN A C 1
ATOM 2914 O O . GLN A 1 368 ? -8.312 11.253 -5.127 1.00 92.56 368 GLN A O 1
ATOM 2919 N N . SER A 1 369 ? -7.702 9.177 -5.703 1.00 91.06 369 SER A N 1
ATOM 2920 C CA . SER A 1 369 ? -7.330 8.751 -4.347 1.00 91.06 369 SER A CA 1
ATOM 2921 C C . SER A 1 369 ? -5.847 8.402 -4.228 1.00 91.06 369 SER A C 1
ATOM 2923 O O . SER A 1 369 ? -5.227 7.920 -5.173 1.00 91.06 369 SER A O 1
ATOM 2925 N N . THR A 1 370 ? -5.285 8.571 -3.032 1.00 91.94 370 THR A N 1
ATOM 2926 C CA . THR A 1 370 ? -3.904 8.157 -2.725 1.00 91.94 370 THR A CA 1
ATOM 2927 C C . THR A 1 370 ? -3.704 6.645 -2.840 1.00 91.94 370 THR A C 1
ATOM 2929 O O . THR A 1 370 ? -2.620 6.192 -3.187 1.00 91.94 370 THR A O 1
ATOM 2932 N N . LEU A 1 371 ? -4.757 5.847 -2.632 1.00 93.31 371 LEU A N 1
ATOM 2933 C CA . LEU A 1 371 ? -4.712 4.398 -2.850 1.00 93.31 371 LEU A CA 1
ATOM 2934 C C . LEU A 1 371 ? -4.547 4.039 -4.333 1.00 93.31 371 LEU A C 1
ATOM 2936 O O . LEU A 1 371 ? -3.852 3.077 -4.652 1.00 93.31 371 LEU A O 1
ATOM 2940 N N . LEU A 1 372 ? -5.158 4.812 -5.238 1.00 95.00 372 LEU A N 1
ATOM 2941 C CA . LEU A 1 372 ? -4.951 4.644 -6.676 1.00 95.00 372 LEU A CA 1
ATOM 2942 C C . LEU A 1 372 ? -3.529 5.045 -7.087 1.00 95.00 372 LEU A C 1
ATOM 2944 O O . LEU A 1 372 ? -2.933 4.359 -7.910 1.00 95.00 372 LEU A O 1
ATOM 2948 N N . LEU A 1 373 ? -2.962 6.094 -6.480 1.00 95.00 373 LEU A N 1
ATOM 2949 C CA . LEU A 1 373 ? -1.556 6.458 -6.692 1.00 95.00 373 LEU A CA 1
ATOM 2950 C C . LEU A 1 373 ? -0.606 5.346 -6.244 1.00 95.00 373 LEU A C 1
ATOM 2952 O O . LEU A 1 373 ? 0.327 5.032 -6.974 1.00 95.00 373 LEU A O 1
ATOM 2956 N N . LEU A 1 374 ? -0.872 4.714 -5.098 1.00 96.50 374 LEU A N 1
ATOM 2957 C CA . LEU A 1 374 ? -0.085 3.579 -4.615 1.00 96.50 374 LEU A CA 1
ATOM 2958 C C . LEU A 1 374 ? -0.128 2.418 -5.612 1.00 96.50 374 LEU A C 1
ATOM 2960 O O . LEU A 1 374 ? 0.915 1.880 -5.974 1.00 96.50 374 LEU A O 1
ATOM 2964 N N . VAL A 1 375 ? -1.319 2.062 -6.105 1.00 96.69 375 VAL A N 1
ATOM 2965 C CA . VAL A 1 375 ? -1.454 1.028 -7.140 1.00 96.69 375 VAL A CA 1
ATOM 2966 C C . VAL A 1 375 ? -0.709 1.428 -8.414 1.00 96.69 375 VAL A C 1
ATOM 2968 O O . VAL A 1 375 ? 0.064 0.621 -8.917 1.00 96.69 375 VAL A O 1
ATOM 2971 N N . SER A 1 376 ? -0.876 2.665 -8.893 1.00 95.12 376 SER A N 1
ATOM 2972 C CA . SER A 1 376 ? -0.160 3.188 -10.065 1.00 95.12 376 SER A CA 1
ATOM 2973 C C . SER A 1 376 ? 1.356 3.114 -9.899 1.00 95.12 376 SER A C 1
ATOM 2975 O O . SER A 1 376 ? 2.056 2.693 -10.809 1.00 95.12 376 SER A O 1
ATOM 2977 N N . ALA A 1 377 ? 1.876 3.422 -8.711 1.00 94.31 377 ALA A N 1
ATOM 2978 C CA . ALA A 1 377 ? 3.300 3.309 -8.433 1.00 94.31 377 ALA A CA 1
ATOM 2979 C C . ALA A 1 377 ? 3.829 1.876 -8.608 1.00 94.31 377 ALA A C 1
ATOM 2981 O O . ALA A 1 377 ? 4.988 1.700 -8.960 1.00 94.31 377 ALA A O 1
ATOM 2982 N N . LEU A 1 378 ? 2.999 0.854 -8.350 1.00 94.69 378 LEU A N 1
ATOM 2983 C CA . LEU A 1 378 ? 3.397 -0.550 -8.487 1.00 94.69 378 LEU A CA 1
ATOM 2984 C C . LEU A 1 378 ? 3.378 -1.010 -9.949 1.00 94.69 378 LEU A C 1
ATOM 2986 O O . LEU A 1 378 ? 4.260 -1.749 -10.375 1.00 94.69 378 LEU A O 1
ATOM 2990 N N . VAL A 1 379 ? 2.328 -0.652 -10.691 1.00 93.44 379 VAL A N 1
ATOM 2991 C CA . VAL A 1 379 ? 2.068 -1.204 -12.033 1.00 93.44 379 VAL A CA 1
ATOM 2992 C C . VAL A 1 379 ? 2.388 -0.230 -13.170 1.00 93.44 379 VAL A C 1
ATOM 2994 O O . VAL A 1 379 ? 2.217 -0.589 -14.330 1.00 93.44 379 VAL A O 1
ATOM 2997 N N . GLY A 1 380 ? 2.843 0.984 -12.860 1.00 89.44 380 GLY A N 1
ATOM 2998 C CA . GLY A 1 380 ? 3.056 2.052 -13.834 1.00 89.44 380 GLY A CA 1
ATOM 2999 C C . GLY A 1 380 ? 1.760 2.452 -14.542 1.00 89.44 380 GLY A C 1
ATOM 3000 O O . GLY A 1 380 ? 0.662 2.314 -13.997 1.00 89.44 380 GLY A O 1
ATOM 3001 N N . GLU A 1 381 ? 1.874 2.896 -15.794 1.00 85.44 381 GLU A N 1
ATOM 3002 C CA . GLU A 1 381 ? 0.739 3.340 -16.621 1.00 85.44 381 GLU A CA 1
ATOM 3003 C C . GLU A 1 381 ? -0.311 2.244 -16.897 1.00 85.44 381 GLU A C 1
ATOM 3005 O O . GLU A 1 381 ? -1.457 2.546 -17.254 1.00 85.44 381 GLU A O 1
ATOM 3010 N N . ASP A 1 382 ? 0.016 0.969 -16.651 1.00 91.06 382 ASP A N 1
ATOM 3011 C CA . ASP A 1 382 ? -0.919 -0.151 -16.804 1.00 91.06 382 ASP A CA 1
ATOM 3012 C C . ASP A 1 382 ? -2.100 -0.096 -15.823 1.00 91.06 382 ASP A C 1
ATOM 3014 O O . ASP A 1 382 ? -3.102 -0.787 -16.038 1.00 91.06 382 ASP A O 1
ATOM 3018 N N . TRP A 1 383 ? -2.065 0.770 -14.800 1.00 95.56 383 TRP A N 1
ATOM 3019 C CA . TRP A 1 383 ? -3.216 0.987 -13.920 1.00 95.56 383 TRP A CA 1
ATOM 3020 C C . TRP A 1 383 ? -4.479 1.353 -14.714 1.00 95.56 383 TRP A C 1
ATOM 3022 O O . TRP A 1 383 ? -5.564 0.880 -14.374 1.00 95.56 383 TRP A O 1
ATOM 3032 N N . ARG A 1 384 ? -4.357 2.121 -15.811 1.00 95.19 384 ARG A N 1
ATOM 3033 C CA . ARG A 1 384 ? -5.503 2.485 -16.665 1.00 95.19 384 ARG A CA 1
ATOM 3034 C C . ARG A 1 384 ? -6.103 1.249 -17.323 1.00 95.19 384 ARG A C 1
ATOM 3036 O O . ARG A 1 384 ? -7.294 0.997 -17.180 1.00 95.19 384 ARG A O 1
ATOM 3043 N N . ARG A 1 385 ? -5.258 0.411 -17.937 1.00 96.25 385 ARG A N 1
ATOM 3044 C CA . ARG A 1 385 ? -5.669 -0.856 -18.571 1.00 96.25 385 ARG A CA 1
ATOM 3045 C C . ARG A 1 385 ? -6.350 -1.794 -17.576 1.00 96.25 385 ARG A C 1
ATOM 3047 O O . ARG A 1 385 ? -7.343 -2.427 -17.922 1.00 96.25 385 ARG A O 1
ATOM 3054 N N . ILE A 1 386 ? -5.839 -1.872 -16.347 1.00 98.06 386 ILE A N 1
ATOM 3055 C CA . ILE A 1 386 ? -6.413 -2.698 -15.276 1.00 98.06 386 ILE A CA 1
ATOM 3056 C C . ILE A 1 386 ? -7.818 -2.214 -14.900 1.00 98.06 386 ILE A C 1
ATOM 3058 O O . ILE A 1 386 ? -8.748 -3.019 -14.828 1.00 98.06 386 ILE A O 1
ATOM 3062 N N . TYR A 1 387 ? -7.989 -0.910 -14.677 1.00 97.94 387 TYR A N 1
ATOM 3063 C CA . TYR A 1 387 ? -9.278 -0.342 -14.277 1.00 97.94 387 TYR A CA 1
ATOM 3064 C C . TYR A 1 387 ? -10.293 -0.343 -15.432 1.00 97.94 387 TYR A C 1
ATOM 3066 O O . TYR A 1 387 ? -11.461 -0.662 -15.207 1.00 97.94 387 TYR A O 1
ATOM 3074 N N . ASP A 1 388 ? -9.858 -0.094 -16.669 1.00 97.50 388 ASP A N 1
ATOM 3075 C CA . ASP A 1 388 ? -10.699 -0.192 -17.869 1.00 97.50 388 ASP A CA 1
ATOM 3076 C C . ASP A 1 388 ? -11.169 -1.632 -18.117 1.00 97.50 388 ASP A C 1
ATOM 3078 O O . ASP A 1 388 ? -12.341 -1.873 -18.432 1.00 97.50 388 ASP A O 1
ATOM 3082 N N . TYR A 1 389 ? -10.284 -2.617 -17.919 1.00 97.94 389 TYR A N 1
ATOM 3083 C CA . TYR A 1 389 ? -10.657 -4.029 -17.970 1.00 97.94 389 TYR A CA 1
ATOM 3084 C C . TYR A 1 389 ? -11.716 -4.345 -16.909 1.00 97.94 389 TYR A C 1
ATOM 3086 O O . TYR A 1 389 ? -12.761 -4.909 -17.227 1.00 97.94 389 TYR A O 1
ATOM 3094 N N . ALA A 1 390 ? -11.495 -3.920 -15.664 1.00 98.25 390 ALA A N 1
ATOM 3095 C CA . ALA A 1 390 ? -12.433 -4.152 -14.572 1.00 98.25 390 ALA A CA 1
ATOM 3096 C C . ALA A 1 390 ? -13.826 -3.551 -14.858 1.00 98.25 390 ALA A C 1
ATOM 3098 O O . ALA A 1 390 ? -14.847 -4.221 -14.680 1.00 98.25 390 ALA A O 1
ATOM 3099 N N . LEU A 1 391 ? -13.886 -2.317 -15.368 1.00 97.12 391 LEU A N 1
ATOM 3100 C CA . LEU A 1 391 ? -15.144 -1.652 -15.730 1.00 97.12 391 LEU A CA 1
ATOM 3101 C C . LEU A 1 391 ? -15.888 -2.363 -16.869 1.00 97.12 391 LEU A C 1
ATOM 3103 O O . LEU A 1 391 ? -17.117 -2.480 -16.815 1.00 97.12 391 LEU A O 1
ATOM 3107 N N . SER A 1 392 ? -15.149 -2.842 -17.876 1.00 97.12 392 SER A N 1
ATOM 3108 C CA . SER A 1 392 ? -15.699 -3.537 -19.049 1.00 97.12 392 SER A CA 1
ATOM 3109 C C . SER A 1 392 ? -16.098 -4.995 -18.790 1.00 97.12 392 SER A C 1
ATOM 3111 O O . SER A 1 392 ? -16.870 -5.544 -19.570 1.00 97.12 392 SER A O 1
ATOM 3113 N N . HIS A 1 393 ? -15.632 -5.598 -17.691 1.00 97.62 393 HIS A N 1
ATOM 3114 C CA . HIS A 1 393 ? -15.891 -7.000 -17.327 1.00 97.62 393 HIS A CA 1
ATOM 3115 C C . HIS A 1 393 ? -16.714 -7.140 -16.034 1.00 97.62 393 HIS A C 1
ATOM 3117 O O . HIS A 1 393 ? -16.609 -8.136 -15.317 1.00 97.62 393 HIS A O 1
ATOM 3123 N N . ASP A 1 394 ? -17.552 -6.144 -15.727 1.00 96.19 394 ASP A N 1
ATOM 3124 C CA . ASP A 1 394 ? -18.515 -6.162 -14.613 1.00 96.19 394 ASP A CA 1
ATOM 3125 C C . ASP A 1 394 ? -17.894 -6.437 -13.230 1.00 96.19 394 ASP A C 1
ATOM 3127 O O . ASP A 1 394 ? -18.511 -7.069 -12.368 1.00 96.19 394 ASP A O 1
ATOM 3131 N N . PHE A 1 395 ? -16.675 -5.949 -12.991 1.00 98.31 395 PHE A N 1
ATOM 3132 C CA . PHE A 1 395 ? -16.106 -5.957 -11.647 1.00 98.31 395 PHE A CA 1
ATOM 3133 C C . PHE A 1 395 ? -16.823 -4.949 -10.748 1.00 98.31 395 PHE A C 1
ATOM 3135 O O . PHE A 1 395 ? -17.224 -3.856 -11.161 1.00 98.31 395 PHE A O 1
ATOM 3142 N N . ARG A 1 396 ? -16.944 -5.315 -9.477 1.00 97.94 396 ARG A N 1
ATOM 3143 C CA . ARG A 1 396 ? -17.466 -4.479 -8.401 1.00 97.94 396 ARG A CA 1
ATOM 3144 C C . ARG A 1 396 ? -16.306 -3.774 -7.700 1.00 97.94 396 ARG A C 1
ATOM 3146 O O . ARG A 1 396 ? -15.248 -4.352 -7.478 1.00 97.94 396 ARG A O 1
ATOM 3153 N N . PHE A 1 397 ? -16.503 -2.528 -7.301 1.00 97.19 397 PHE A N 1
ATOM 3154 C CA . PHE A 1 397 ? -15.442 -1.651 -6.808 1.00 97.19 397 PHE A CA 1
ATOM 3155 C C . PHE A 1 397 ? -15.548 -1.406 -5.296 1.00 97.19 397 PHE A C 1
ATOM 3157 O O . PHE A 1 397 ? -16.607 -1.587 -4.686 1.00 97.19 397 PHE A O 1
ATOM 3164 N N . LEU A 1 398 ? -14.448 -0.912 -4.713 1.00 94.69 398 LEU A N 1
ATOM 3165 C CA . LEU A 1 398 ? -14.317 -0.475 -3.317 1.00 94.69 398 LEU A CA 1
ATOM 3166 C C . LEU A 1 398 ? -14.442 -1.616 -2.285 1.00 94.69 398 LEU A C 1
ATOM 3168 O O . LEU A 1 398 ? -14.213 -2.780 -2.602 1.00 94.69 398 LEU A O 1
ATOM 3172 N N . SER A 1 399 ? -14.747 -1.270 -1.025 1.00 92.75 399 SER A N 1
ATOM 3173 C CA . SER A 1 399 ? -14.630 -2.152 0.155 1.00 92.75 399 SER A CA 1
ATOM 3174 C C . SER A 1 399 ? -15.205 -3.561 -0.013 1.00 92.75 399 SER A C 1
ATOM 3176 O O . SER A 1 399 ? -14.551 -4.535 0.342 1.00 92.75 399 SER A O 1
ATOM 3178 N N . TYR A 1 400 ? -16.438 -3.662 -0.513 1.00 95.44 400 TYR A N 1
ATOM 3179 C CA . TYR A 1 400 ? -17.167 -4.928 -0.661 1.00 95.44 400 TYR A CA 1
ATOM 3180 C C . TYR A 1 400 ? -17.200 -5.441 -2.105 1.00 95.44 400 TYR A C 1
ATOM 3182 O O . TYR A 1 400 ? -17.968 -6.356 -2.426 1.00 95.44 400 TYR A O 1
ATOM 3190 N N . GLY A 1 401 ? -16.418 -4.804 -2.977 1.00 96.25 401 GLY A N 1
ATOM 3191 C CA . GLY A 1 401 ? -16.344 -5.126 -4.388 1.00 96.25 401 GLY A CA 1
ATOM 3192 C C . GLY A 1 401 ? -15.617 -6.439 -4.641 1.00 96.25 401 GLY A C 1
ATOM 3193 O O . GLY A 1 401 ? -15.712 -7.392 -3.872 1.00 96.25 401 GLY A O 1
ATOM 3194 N N . ASP A 1 402 ? -14.900 -6.476 -5.745 1.00 98.44 402 ASP A N 1
ATOM 3195 C CA . ASP A 1 402 ? -14.004 -7.547 -6.133 1.00 98.44 402 ASP A CA 1
ATOM 3196 C C . ASP A 1 402 ? -12.554 -7.154 -5.800 1.00 98.44 402 ASP A C 1
ATOM 3198 O O . ASP A 1 402 ? -12.287 -6.132 -5.145 1.00 98.44 402 ASP A O 1
ATOM 3202 N N . SER A 1 403 ? -11.616 -8.010 -6.187 1.00 98.12 403 SER A N 1
ATOM 3203 C CA . SER A 1 403 ? -10.206 -7.908 -5.818 1.00 98.12 403 SER A CA 1
ATOM 3204 C C . SER A 1 403 ? -9.288 -8.008 -7.028 1.00 98.12 403 SER A C 1
ATOM 3206 O O . SER A 1 403 ? -9.702 -8.406 -8.116 1.00 98.12 403 SER A O 1
ATOM 3208 N N . SER A 1 404 ? -8.023 -7.668 -6.817 1.00 98.50 404 SER A N 1
ATOM 3209 C CA . SER A 1 404 ? -6.954 -7.808 -7.789 1.00 98.50 404 SER A CA 1
ATOM 3210 C C . SER A 1 404 ? -5.695 -8.377 -7.139 1.00 98.50 404 SER A C 1
ATOM 3212 O O . SER A 1 404 ? -5.306 -7.911 -6.066 1.00 98.50 404 SER A O 1
ATOM 3214 N N . PHE A 1 405 ? -5.039 -9.324 -7.806 1.00 98.62 405 PHE A N 1
ATOM 3215 C CA . PHE A 1 405 ? -3.656 -9.724 -7.559 1.00 98.62 405 PHE A CA 1
ATOM 3216 C C . PHE A 1 405 ? -2.767 -9.013 -8.581 1.00 98.62 405 PHE A C 1
ATOM 3218 O O . PHE A 1 405 ? -2.889 -9.246 -9.785 1.00 98.62 405 PHE A O 1
ATOM 3225 N N . LEU A 1 406 ? -1.923 -8.107 -8.095 1.00 98.25 406 LEU A N 1
ATOM 3226 C CA . LEU A 1 406 ? -1.059 -7.257 -8.904 1.00 98.25 406 LEU A CA 1
ATOM 3227 C C . LEU A 1 406 ? 0.394 -7.670 -8.687 1.00 98.25 406 LEU A C 1
ATOM 3229 O O . LEU A 1 406 ? 0.963 -7.417 -7.627 1.00 98.25 406 LEU A O 1
ATOM 3233 N N . GLU A 1 407 ? 0.980 -8.299 -9.694 1.00 95.38 407 GLU A N 1
ATOM 3234 C CA . GLU A 1 407 ? 2.373 -8.727 -9.729 1.00 95.38 407 GLU A CA 1
ATOM 3235 C C . GLU A 1 407 ? 3.034 -8.124 -10.978 1.00 95.38 407 GLU A C 1
ATOM 3237 O O . GLU A 1 407 ? 2.928 -8.689 -12.078 1.00 95.38 407 GLU A O 1
ATOM 3242 N N . PRO A 1 408 ? 3.660 -6.939 -10.852 1.00 87.12 408 PRO A N 1
ATOM 3243 C CA . PRO A 1 408 ? 4.343 -6.317 -11.976 1.00 87.12 408 PRO A CA 1
ATOM 3244 C C . PRO A 1 408 ? 5.492 -7.207 -12.462 1.00 87.12 408 PRO A C 1
ATOM 3246 O O . PRO A 1 408 ? 6.048 -8.010 -11.709 1.00 87.12 408 PRO A O 1
ATOM 3249 N N . SER A 1 409 ? 5.852 -7.075 -13.741 1.00 73.75 409 SER A N 1
ATOM 3250 C CA . SER A 1 409 ? 7.111 -7.661 -14.200 1.00 73.75 409 SER A CA 1
ATOM 3251 C C . SER A 1 409 ? 8.255 -6.893 -13.545 1.00 73.75 409 SER A C 1
ATOM 3253 O O . SER A 1 409 ? 8.192 -5.664 -13.520 1.00 73.75 409 SER A O 1
ATOM 3255 N N . PRO A 1 410 ? 9.320 -7.554 -13.065 1.00 68.25 410 PRO A N 1
ATOM 3256 C CA . PRO A 1 410 ? 10.579 -6.845 -12.916 1.00 68.25 410 PRO A CA 1
ATOM 3257 C C . PRO A 1 410 ? 10.961 -6.257 -14.286 1.00 68.25 410 PRO A C 1
ATOM 3259 O O . PRO A 1 410 ? 10.894 -6.965 -15.295 1.00 68.25 410 PRO A O 1
ATOM 3262 N N . GLU A 1 411 ? 11.321 -4.973 -14.321 1.00 71.12 411 GLU A N 1
ATOM 3263 C CA . GLU A 1 411 ? 11.952 -4.329 -15.482 1.00 71.12 411 GLU A CA 1
ATOM 3264 C C . GLU A 1 411 ? 13.351 -4.940 -15.615 1.00 71.12 411 GLU A C 1
ATOM 3266 O O . GLU A 1 411 ? 14.306 -4.534 -14.941 1.00 71.12 411 GLU A O 1
ATOM 3271 N N . LEU A 1 412 ? 13.428 -6.040 -16.364 1.00 81.19 412 LEU A N 1
ATOM 3272 C CA . LEU A 1 412 ? 14.662 -6.763 -16.615 1.00 81.19 412 LEU A CA 1
ATOM 3273 C C . LEU A 1 412 ? 15.307 -6.198 -17.867 1.00 81.19 412 LEU A C 1
ATOM 3275 O O . LEU A 1 412 ? 14.688 -6.175 -18.924 1.00 81.19 412 LEU A O 1
ATOM 3279 N N . LEU A 1 413 ? 16.573 -5.830 -17.746 1.00 88.25 413 LEU A N 1
ATOM 3280 C CA . LEU A 1 413 ? 17.436 -5.465 -18.852 1.00 88.25 413 LEU A CA 1
ATOM 3281 C C . LEU A 1 413 ? 18.309 -6.675 -19.218 1.00 88.25 413 LEU A C 1
ATOM 3283 O O . LEU A 1 413 ? 18.732 -7.428 -18.327 1.00 88.25 413 LEU A O 1
ATOM 3287 N N . PRO A 1 414 ? 18.599 -6.903 -20.508 1.00 92.19 414 PRO A N 1
ATOM 3288 C CA . PRO A 1 414 ? 19.555 -7.914 -20.910 1.00 92.19 414 PRO A CA 1
ATOM 3289 C C . PRO A 1 414 ? 20.958 -7.494 -20.486 1.00 92.19 414 PRO A C 1
ATOM 3291 O O . PRO A 1 414 ? 21.399 -6.376 -20.737 1.00 92.19 414 PRO A O 1
ATOM 3294 N N . LEU A 1 415 ? 21.676 -8.430 -19.873 1.00 96.00 415 LEU A N 1
ATOM 3295 C CA . LEU A 1 415 ? 23.113 -8.308 -19.698 1.00 96.00 415 LEU A CA 1
ATOM 3296 C C . LEU A 1 415 ? 23.778 -8.776 -20.977 1.00 96.00 415 LEU A C 1
ATOM 3298 O O . LEU A 1 415 ? 23.472 -9.871 -21.455 1.00 96.00 415 LEU A O 1
ATOM 3302 N N . VAL A 1 416 ? 24.683 -7.968 -21.512 1.00 95.62 416 VAL A N 1
ATOM 3303 C CA . VAL A 1 416 ? 25.361 -8.250 -22.777 1.00 95.62 416 VAL A CA 1
ATOM 3304 C C . VAL A 1 416 ? 26.874 -8.241 -22.619 1.00 95.62 416 VAL A C 1
ATOM 3306 O O . VAL A 1 416 ? 27.416 -7.614 -21.708 1.00 95.62 416 VAL A O 1
ATOM 3309 N N . ASP A 1 417 ? 27.566 -8.949 -23.506 1.00 95.25 417 ASP A N 1
ATOM 3310 C CA . ASP A 1 417 ? 28.987 -8.703 -23.754 1.00 95.25 417 ASP A CA 1
ATOM 3311 C C . ASP A 1 417 ? 29.185 -7.466 -24.661 1.00 95.25 417 ASP A C 1
ATOM 3313 O O . ASP A 1 417 ? 28.226 -6.837 -25.114 1.00 95.25 417 ASP A O 1
ATOM 3317 N N . GLU A 1 418 ? 30.436 -7.079 -24.926 1.00 92.50 418 GLU A N 1
ATOM 3318 C CA . GLU A 1 418 ? 30.740 -5.910 -25.775 1.00 92.50 418 GLU A CA 1
ATOM 3319 C C . GLU A 1 418 ? 30.323 -6.111 -27.247 1.00 92.50 418 GLU A C 1
ATOM 3321 O O . GLU A 1 418 ? 30.090 -5.140 -27.976 1.00 92.50 418 GLU A O 1
ATOM 3326 N N . ASP A 1 419 ? 30.152 -7.366 -27.673 1.00 92.12 419 ASP A N 1
ATOM 3327 C CA . ASP A 1 419 ? 29.628 -7.724 -28.989 1.00 92.12 419 ASP A CA 1
ATOM 3328 C C . ASP A 1 419 ? 28.093 -7.618 -29.049 1.00 92.12 419 ASP A C 1
ATOM 3330 O O . ASP A 1 419 ? 27.522 -7.579 -30.142 1.00 92.12 419 ASP A O 1
ATOM 3334 N N . GLY A 1 420 ? 27.420 -7.438 -27.910 1.00 91.50 420 GLY A N 1
ATOM 3335 C CA . GLY A 1 420 ? 25.968 -7.321 -27.790 1.00 91.50 420 GLY A CA 1
ATOM 3336 C C . GLY A 1 420 ? 25.246 -8.660 -27.658 1.00 91.50 420 GLY A C 1
ATOM 3337 O O . GLY A 1 420 ? 24.021 -8.694 -27.758 1.00 91.50 420 GLY A O 1
ATOM 3338 N N . ASN A 1 421 ? 25.971 -9.760 -27.439 1.00 94.56 421 ASN A N 1
ATOM 3339 C CA . ASN A 1 421 ? 25.353 -11.055 -27.185 1.00 94.56 421 ASN A CA 1
ATOM 3340 C C . ASN A 1 421 ? 24.790 -11.078 -25.766 1.00 94.56 421 ASN A C 1
ATOM 3342 O O . ASN A 1 421 ? 25.478 -10.715 -24.812 1.00 94.56 421 ASN A O 1
ATOM 3346 N N . VAL A 1 422 ? 23.554 -11.550 -25.617 1.00 94.62 422 VAL A N 1
ATOM 3347 C CA . VAL A 1 422 ? 22.904 -11.672 -24.308 1.00 94.62 422 VAL A CA 1
ATOM 3348 C C . VAL A 1 422 ? 23.572 -12.784 -23.496 1.00 94.62 422 VAL A C 1
ATOM 3350 O O . VAL A 1 422 ? 23.558 -13.950 -23.889 1.00 94.62 422 VAL A O 1
ATOM 3353 N N . ILE A 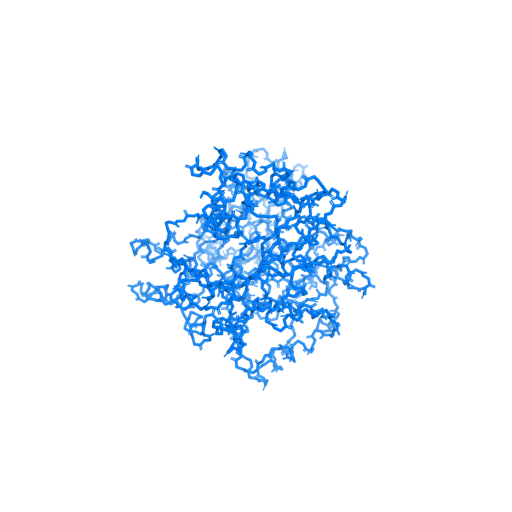1 423 ? 24.132 -12.420 -22.344 1.00 95.50 423 ILE A N 1
ATOM 3354 C CA . ILE A 1 423 ? 24.803 -13.315 -21.388 1.00 95.50 423 ILE A CA 1
ATOM 3355 C C . ILE A 1 423 ? 24.002 -13.510 -20.093 1.00 95.50 423 ILE A C 1
ATOM 3357 O O . ILE A 1 423 ? 24.355 -14.349 -19.265 1.00 95.50 423 ILE A O 1
ATOM 3361 N N . GLY A 1 424 ? 22.922 -12.751 -19.907 1.00 91.94 424 GLY A N 1
ATOM 3362 C CA . GLY A 1 424 ? 22.045 -12.853 -18.746 1.00 91.94 424 GLY A CA 1
ATOM 3363 C C . GLY A 1 424 ? 20.982 -11.762 -18.722 1.00 91.94 424 GLY A C 1
ATOM 3364 O O . GLY A 1 424 ? 20.716 -11.108 -19.728 1.00 91.94 424 GLY A O 1
ATOM 3365 N N . SER A 1 425 ? 20.394 -11.552 -17.550 1.00 89.81 425 SER A N 1
ATOM 3366 C CA . SER A 1 425 ? 19.438 -10.479 -17.281 1.00 89.81 425 SER A CA 1
ATOM 3367 C C . SER A 1 425 ? 19.650 -9.947 -15.873 1.00 89.81 425 SER A C 1
ATOM 3369 O O . SER A 1 425 ? 19.954 -10.730 -14.971 1.00 89.81 425 SER A O 1
ATOM 3371 N N . ALA A 1 426 ? 19.422 -8.659 -15.673 1.00 82.62 426 ALA A N 1
ATOM 3372 C CA . ALA A 1 426 ? 19.365 -8.045 -14.354 1.00 82.62 426 ALA A CA 1
ATOM 3373 C C . ALA A 1 426 ? 18.227 -7.032 -14.318 1.00 82.62 426 ALA A C 1
ATOM 3375 O O . ALA A 1 426 ? 17.759 -6.575 -15.356 1.00 82.62 426 ALA A O 1
ATOM 3376 N N . THR A 1 427 ? 17.759 -6.681 -13.132 1.00 80.69 427 THR A N 1
ATOM 3377 C CA . THR A 1 427 ? 16.812 -5.574 -12.994 1.00 80.69 427 THR A CA 1
ATOM 3378 C C . THR A 1 427 ? 17.483 -4.256 -13.369 1.00 80.69 427 THR A C 1
ATOM 3380 O O . THR A 1 427 ? 18.685 -4.077 -13.150 1.00 80.69 427 THR A O 1
ATOM 3383 N N . ARG A 1 428 ? 16.706 -3.284 -13.855 1.00 80.38 428 ARG A N 1
ATOM 3384 C CA . ARG A 1 428 ? 17.208 -1.925 -14.097 1.00 80.38 428 ARG A CA 1
ATOM 3385 C C . ARG A 1 428 ? 17.955 -1.361 -12.887 1.00 80.38 428 ARG A C 1
ATOM 3387 O O . ARG A 1 428 ? 19.033 -0.796 -13.048 1.00 80.38 428 ARG A O 1
ATOM 3394 N N . ARG A 1 429 ? 17.451 -1.585 -11.668 1.00 71.00 429 ARG A N 1
ATOM 3395 C CA . ARG A 1 429 ? 18.126 -1.171 -10.426 1.00 71.00 429 ARG A CA 1
ATOM 3396 C C . ARG A 1 429 ? 19.526 -1.764 -10.307 1.00 71.00 429 ARG A C 1
ATOM 3398 O O . ARG A 1 429 ? 20.465 -1.036 -10.008 1.00 71.00 429 ARG A O 1
ATOM 3405 N N . GLU A 1 430 ? 19.671 -3.068 -10.517 1.00 76.62 430 GLU A N 1
ATOM 3406 C CA . GLU A 1 430 ? 20.976 -3.726 -10.444 1.00 76.62 430 GLU A CA 1
ATOM 3407 C C . GLU A 1 430 ? 21.942 -3.145 -11.475 1.00 76.62 430 GLU A C 1
ATOM 3409 O O . GLU A 1 430 ? 23.093 -2.914 -11.134 1.00 76.62 430 GLU A O 1
ATOM 3414 N N . CYS A 1 431 ? 21.486 -2.832 -12.689 1.00 81.69 431 CYS A N 1
ATOM 3415 C CA . CYS A 1 431 ? 22.311 -2.208 -13.727 1.00 81.69 431 CYS A CA 1
ATOM 3416 C C . CYS A 1 431 ? 22.818 -0.796 -13.367 1.00 81.69 431 CYS A C 1
ATOM 3418 O O . CYS A 1 431 ? 23.929 -0.440 -13.758 1.00 81.69 431 CYS A O 1
ATOM 3420 N N . HIS A 1 432 ? 22.047 -0.026 -12.591 1.00 77.44 432 HIS A N 1
ATOM 3421 C CA . HIS A 1 432 ? 22.327 1.385 -12.272 1.00 77.44 432 HIS A CA 1
ATOM 3422 C C . HIS A 1 432 ? 22.813 1.612 -10.824 1.00 77.44 432 HIS A C 1
ATOM 3424 O O . HIS A 1 432 ? 22.933 2.751 -10.372 1.00 77.44 432 HIS A O 1
ATOM 3430 N N . SER A 1 433 ? 23.100 0.545 -10.069 1.00 72.69 433 SER A N 1
ATOM 3431 C CA . SER A 1 433 ? 23.529 0.614 -8.661 1.00 72.69 433 SER A CA 1
ATOM 3432 C C . SER A 1 433 ? 25.039 0.819 -8.460 1.00 72.69 433 SER A C 1
ATOM 3434 O O . SER A 1 433 ? 25.524 0.727 -7.333 1.00 72.69 433 SER A O 1
ATOM 3436 N N . GLY A 1 434 ? 25.806 1.052 -9.531 1.00 77.56 434 GLY A N 1
ATOM 3437 C CA . GLY A 1 434 ? 27.275 1.010 -9.506 1.00 77.56 434 GLY A CA 1
ATOM 3438 C C . GLY A 1 434 ? 27.863 -0.383 -9.758 1.00 77.56 434 GLY A C 1
ATOM 3439 O O . GLY A 1 434 ? 29.080 -0.551 -9.729 1.00 77.56 434 GLY A O 1
ATOM 3440 N N . SER A 1 435 ? 27.025 -1.387 -10.042 1.00 83.31 435 SER A N 1
ATOM 3441 C CA . SER A 1 435 ? 27.459 -2.756 -10.368 1.00 83.31 435 SER A CA 1
ATOM 3442 C C . SER A 1 435 ? 28.223 -2.862 -11.695 1.00 83.31 435 SER A C 1
ATOM 3444 O O . SER A 1 435 ? 28.946 -3.835 -11.913 1.00 83.31 435 SER A O 1
ATOM 3446 N N . LYS A 1 436 ? 28.043 -1.871 -12.585 1.00 87.38 436 LYS A N 1
ATOM 3447 C CA . LYS A 1 436 ? 28.604 -1.819 -13.946 1.00 87.38 436 LYS A CA 1
ATOM 3448 C C . LYS A 1 436 ? 28.247 -3.034 -14.807 1.00 87.38 436 LYS A C 1
ATOM 3450 O O . LYS A 1 436 ? 29.011 -3.429 -15.692 1.00 87.38 436 LYS A O 1
ATOM 3455 N N . LEU A 1 437 ? 27.079 -3.622 -14.557 1.00 92.81 437 LEU A N 1
ATOM 3456 C CA . LEU A 1 437 ? 26.514 -4.666 -15.400 1.00 92.81 437 LEU A CA 1
ATOM 3457 C C . LEU A 1 437 ? 26.165 -4.082 -16.778 1.00 92.81 437 LEU A C 1
ATOM 3459 O O . LEU A 1 437 ? 25.268 -3.245 -16.896 1.00 92.81 437 LEU A O 1
ATOM 3463 N N . LEU A 1 438 ? 26.902 -4.514 -17.808 1.00 96.12 438 LEU A N 1
ATOM 3464 C CA . LEU A 1 438 ? 26.754 -4.013 -19.174 1.00 96.12 438 LEU A CA 1
ATOM 3465 C C . LEU A 1 438 ? 25.388 -4.401 -19.742 1.00 96.12 438 LEU A C 1
ATOM 3467 O O . LEU A 1 438 ? 25.071 -5.587 -19.832 1.00 96.12 438 LEU A O 1
ATOM 3471 N N . HIS A 1 439 ? 24.610 -3.404 -20.148 1.00 95.75 439 HIS A N 1
ATOM 3472 C CA . HIS A 1 439 ? 23.271 -3.582 -20.705 1.00 95.75 439 HIS A CA 1
ATOM 3473 C C . HIS A 1 439 ? 23.052 -2.642 -21.905 1.00 95.75 439 HIS A C 1
ATOM 3475 O O . HIS A 1 439 ? 23.683 -1.586 -21.972 1.00 95.75 439 HIS A O 1
ATOM 3481 N N . PRO A 1 440 ? 22.237 -3.018 -22.905 1.00 96.31 440 PRO A N 1
ATOM 3482 C CA . PRO A 1 440 ? 22.087 -2.235 -24.121 1.00 96.31 440 PRO A CA 1
ATOM 3483 C C . PRO A 1 440 ? 21.056 -1.114 -23.986 1.00 96.31 440 PRO A C 1
ATOM 3485 O O . PRO A 1 440 ? 20.012 -1.264 -23.350 1.00 96.31 440 PRO A O 1
ATOM 3488 N N . VAL A 1 441 ? 21.353 -0.007 -24.664 1.00 95.00 441 VAL A N 1
ATOM 3489 C CA . VAL A 1 441 ? 20.483 1.167 -24.799 1.00 95.00 441 VAL A CA 1
ATOM 3490 C C . VAL A 1 441 ? 20.419 1.606 -26.260 1.00 95.00 441 VAL A C 1
ATOM 3492 O O . VAL A 1 441 ? 21.299 1.266 -27.062 1.00 95.00 441 VAL A O 1
ATOM 3495 N N . VAL A 1 442 ? 19.381 2.359 -26.614 1.00 95.31 442 VAL A N 1
ATOM 3496 C CA . VAL A 1 442 ? 19.150 2.894 -27.961 1.00 95.31 442 VAL A CA 1
ATOM 3497 C C . VAL A 1 442 ? 19.122 4.410 -27.945 1.00 95.31 442 VAL A C 1
ATOM 3499 O O . VAL A 1 442 ? 18.415 5.002 -27.138 1.00 95.31 442 VAL A O 1
ATOM 3502 N N . HIS A 1 443 ? 19.854 5.035 -28.865 1.00 95.12 443 HIS A N 1
ATOM 3503 C CA . HIS A 1 443 ? 19.834 6.476 -29.100 1.00 95.12 443 HIS A CA 1
ATOM 3504 C C . HIS A 1 443 ? 19.366 6.776 -30.529 1.00 95.12 443 HIS A C 1
ATOM 3506 O O . HIS A 1 443 ? 19.819 6.133 -31.482 1.00 95.12 443 HIS A O 1
ATOM 3512 N N . LEU A 1 444 ? 18.499 7.779 -30.699 1.00 94.81 444 LEU A N 1
ATOM 3513 C CA . LEU A 1 444 ? 18.060 8.258 -32.013 1.00 94.81 444 LEU A CA 1
ATOM 3514 C C . LEU A 1 444 ? 18.441 9.722 -32.239 1.00 94.81 444 LEU A C 1
ATOM 3516 O O . LEU A 1 444 ? 18.007 10.612 -31.510 1.00 94.81 444 LEU A O 1
ATOM 3520 N N . HIS A 1 445 ? 19.150 9.992 -33.334 1.00 94.75 445 HIS A N 1
ATOM 3521 C CA . HIS A 1 445 ? 19.331 11.339 -33.867 1.00 94.75 445 HIS A CA 1
ATOM 3522 C C . HIS A 1 445 ? 18.289 11.645 -34.947 1.00 94.75 445 HIS A C 1
ATOM 3524 O O . HIS A 1 445 ? 18.221 10.985 -35.986 1.00 94.75 445 HIS A O 1
ATOM 3530 N N . VAL A 1 446 ? 17.481 12.680 -34.727 1.00 94.75 446 VAL A N 1
ATOM 3531 C CA . VAL A 1 446 ? 16.391 13.054 -35.636 1.00 94.75 446 VAL A CA 1
ATOM 3532 C C . VAL A 1 446 ? 16.770 14.308 -36.415 1.00 94.75 446 VAL A C 1
ATOM 3534 O O . VAL A 1 446 ? 16.870 15.386 -35.840 1.00 94.75 446 VAL A O 1
ATOM 3537 N N . PHE A 1 447 ? 16.948 14.191 -37.727 1.00 94.62 447 PHE A N 1
ATOM 3538 C CA . PHE A 1 447 ? 17.266 15.314 -38.606 1.00 94.62 447 PHE A CA 1
ATOM 3539 C C . PHE A 1 447 ? 16.039 15.796 -39.378 1.00 94.62 447 PHE A C 1
ATOM 3541 O O . PHE A 1 447 ? 15.130 15.019 -39.678 1.00 94.62 447 PHE A O 1
ATOM 3548 N N . ASN A 1 448 ? 16.024 17.071 -39.757 1.00 94.50 448 ASN A N 1
ATOM 3549 C CA . ASN A 1 448 ? 15.103 17.571 -40.778 1.00 94.50 448 ASN A CA 1
ATOM 3550 C C . ASN A 1 448 ? 15.766 17.563 -42.177 1.00 94.50 448 ASN A C 1
ATOM 3552 O O . ASN A 1 448 ? 16.975 17.341 -42.288 1.00 94.50 448 ASN A O 1
ATOM 3556 N N . PRO A 1 449 ? 15.022 17.832 -43.270 1.00 94.38 449 PRO A N 1
ATOM 3557 C CA . PRO A 1 449 ? 15.595 17.866 -44.620 1.00 94.38 449 PRO A CA 1
ATOM 3558 C C . PRO A 1 449 ? 16.663 18.948 -44.847 1.00 94.38 449 PRO A C 1
ATOM 3560 O O . PRO A 1 449 ? 17.376 18.885 -45.845 1.00 94.38 449 PRO A O 1
ATOM 3563 N N . ALA A 1 450 ? 16.771 19.939 -43.955 1.00 93.88 450 ALA A N 1
ATOM 3564 C CA . ALA A 1 450 ? 17.814 20.962 -43.997 1.00 93.88 450 ALA A CA 1
ATOM 3565 C C . ALA A 1 450 ? 19.124 20.508 -43.320 1.00 93.88 450 ALA A C 1
ATOM 3567 O O . ALA A 1 450 ? 20.107 21.246 -43.349 1.00 93.88 450 ALA A O 1
ATOM 3568 N N . GLY A 1 451 ? 19.157 19.302 -42.740 1.00 92.38 451 GLY A N 1
ATOM 3569 C CA . GLY A 1 451 ? 20.319 18.761 -42.033 1.00 92.38 451 GLY A CA 1
ATOM 3570 C C . GLY A 1 451 ? 20.458 19.262 -40.594 1.00 92.38 451 GLY A C 1
ATOM 3571 O O . GLY A 1 451 ? 21.493 19.043 -39.972 1.00 92.38 451 GLY A O 1
ATOM 3572 N N . GLU A 1 452 ? 19.439 19.926 -40.050 1.00 94.81 452 GLU A N 1
ATOM 3573 C CA . GLU A 1 452 ? 19.428 20.365 -38.655 1.00 94.81 452 GLU A CA 1
ATOM 3574 C C . GLU A 1 452 ? 19.047 19.194 -37.743 1.00 94.81 452 GLU A C 1
ATOM 3576 O O . GLU A 1 452 ? 18.173 18.395 -38.090 1.00 94.81 452 GLU A O 1
ATOM 3581 N N . LEU A 1 453 ? 19.681 19.102 -36.573 1.00 94.75 453 LEU A N 1
ATOM 3582 C CA . LEU A 1 453 ? 19.469 18.034 -35.599 1.00 94.75 453 LEU A CA 1
ATOM 3583 C C . LEU A 1 453 ? 18.445 18.464 -34.548 1.00 94.75 453 LEU A C 1
ATOM 3585 O O . LEU A 1 453 ? 18.591 19.513 -33.923 1.00 94.75 453 LEU A O 1
ATOM 3589 N N . TYR A 1 454 ? 17.420 17.649 -34.331 1.00 94.12 454 TYR A N 1
ATOM 3590 C CA . TYR A 1 454 ? 16.486 17.829 -33.232 1.00 94.12 454 TYR A CA 1
ATOM 3591 C C . TYR A 1 454 ? 17.156 17.459 -31.916 1.00 94.12 454 TYR A C 1
ATOM 3593 O O . TYR A 1 454 ? 17.689 16.360 -31.777 1.00 94.12 454 TYR A O 1
ATOM 3601 N N . LEU A 1 455 ? 17.091 18.367 -30.952 1.00 93.12 455 LEU A N 1
ATOM 3602 C CA . LEU A 1 455 ? 17.512 18.124 -29.581 1.00 93.12 455 LEU A CA 1
ATOM 3603 C C . LEU A 1 455 ? 16.350 18.440 -28.656 1.00 93.12 455 LEU A C 1
ATOM 3605 O O . LEU A 1 455 ? 15.570 19.368 -28.909 1.00 93.12 455 LEU A O 1
ATOM 3609 N N . GLN A 1 456 ? 16.263 17.685 -27.572 1.00 89.94 456 GLN A N 1
ATOM 3610 C CA . GLN A 1 456 ? 15.273 17.907 -26.531 1.00 89.94 456 GLN A CA 1
ATOM 3611 C C . GLN A 1 456 ? 15.891 18.650 -25.361 1.00 89.94 456 GLN A C 1
ATOM 3613 O O . GLN A 1 456 ? 17.069 18.476 -25.035 1.00 89.94 456 GLN A O 1
ATOM 3618 N N . ARG A 1 457 ? 15.094 19.507 -24.730 1.00 87.06 457 ARG A N 1
ATOM 3619 C CA . ARG A 1 457 ? 15.516 20.198 -23.524 1.00 87.06 457 ARG A CA 1
ATOM 3620 C C . ARG A 1 457 ? 15.070 19.395 -22.317 1.00 87.06 457 ARG A C 1
ATOM 3622 O O . ARG A 1 457 ? 13.883 19.136 -22.117 1.00 87.06 457 ARG A O 1
ATOM 3629 N N . ARG A 1 458 ? 16.037 19.043 -21.477 1.00 82.50 458 ARG A N 1
ATOM 3630 C CA . ARG A 1 458 ? 15.775 18.384 -20.204 1.00 82.50 458 ARG A CA 1
ATOM 3631 C C . ARG A 1 458 ? 15.046 19.367 -19.290 1.00 82.50 458 ARG A C 1
ATOM 3633 O O . ARG A 1 458 ? 15.549 20.477 -19.088 1.00 82.50 458 ARG A O 1
ATOM 3640 N N . PRO A 1 459 ? 13.895 18.993 -18.718 1.00 77.06 459 PRO A N 1
ATOM 3641 C CA . PRO A 1 459 ? 13.207 19.858 -17.780 1.00 77.06 459 PRO A CA 1
ATOM 3642 C C . PRO A 1 459 ? 14.053 20.258 -16.581 1.00 77.06 459 PRO A C 1
ATOM 3644 O O . PRO A 1 459 ? 14.941 19.523 -16.150 1.00 77.06 459 PRO A O 1
ATOM 3647 N N . LEU A 1 460 ? 13.729 21.412 -15.997 1.00 75.12 460 LEU A N 1
ATOM 3648 C CA . LEU A 1 460 ? 14.421 21.917 -14.809 1.00 75.12 460 LEU A CA 1
ATOM 3649 C C . LEU A 1 460 ? 14.238 21.025 -13.573 1.00 75.12 460 LEU A C 1
ATOM 3651 O O . LEU A 1 460 ? 15.043 21.106 -12.656 1.00 75.12 460 LEU A O 1
ATOM 3655 N N . TRP A 1 461 ? 13.204 20.181 -13.560 1.00 62.53 461 TRP A N 1
ATOM 3656 C CA . TRP A 1 461 ? 12.917 19.237 -12.479 1.00 62.53 461 TRP A CA 1
ATOM 3657 C C . TRP A 1 461 ? 13.579 17.862 -12.661 1.00 62.53 461 TRP A C 1
ATOM 3659 O O . TRP A 1 461 ? 13.299 16.968 -11.875 1.00 62.53 461 TRP A O 1
ATOM 3669 N N . LYS A 1 462 ? 14.373 17.627 -13.720 1.00 56.50 462 LYS A N 1
ATOM 3670 C CA . LYS A 1 462 ? 15.122 16.365 -13.859 1.00 56.50 462 LYS A CA 1
ATOM 3671 C C . LYS A 1 462 ? 16.400 16.425 -13.013 1.00 56.50 462 LYS A C 1
ATOM 3673 O O . LYS A 1 462 ? 17.186 17.358 -13.135 1.00 56.50 462 LYS A O 1
ATOM 3678 N N . ASP A 1 463 ? 16.628 15.357 -12.264 1.00 44.69 463 ASP A N 1
ATOM 3679 C CA . ASP A 1 463 ? 17.693 15.196 -11.261 1.00 44.69 463 ASP A CA 1
ATOM 3680 C C . ASP A 1 463 ? 19.104 15.226 -11.890 1.00 44.69 463 ASP A C 1
ATOM 3682 O O . ASP A 1 463 ? 20.067 15.749 -11.332 1.00 44.69 463 ASP A O 1
ATOM 3686 N N . ILE A 1 464 ? 19.225 14.730 -13.128 1.00 58.09 464 ILE A N 1
ATOM 3687 C CA . ILE A 1 464 ? 20.470 14.750 -13.903 1.00 58.09 464 ILE A CA 1
ATOM 3688 C C . ILE A 1 464 ? 20.374 15.798 -15.009 1.00 58.09 464 ILE A C 1
ATOM 3690 O O . ILE A 1 464 ? 19.578 15.672 -15.946 1.00 58.09 464 ILE A O 1
ATOM 3694 N N . GLN A 1 465 ? 21.271 16.785 -14.921 1.00 75.31 465 GLN A N 1
ATOM 3695 C CA . GLN A 1 465 ? 21.536 17.802 -15.943 1.00 75.31 465 GLN A CA 1
ATOM 3696 C C . GLN A 1 465 ? 20.289 18.624 -16.345 1.00 75.31 465 GLN A C 1
ATOM 3698 O O . GLN A 1 465 ? 19.989 18.741 -17.538 1.00 75.31 465 GLN A O 1
ATOM 3703 N N . PRO A 1 466 ? 19.570 19.216 -15.368 1.00 80.56 466 PRO A N 1
ATOM 3704 C CA . PRO A 1 466 ? 18.359 19.990 -15.623 1.00 80.56 466 PRO A CA 1
ATOM 3705 C C . PRO A 1 466 ? 18.622 21.186 -16.541 1.00 80.56 466 PRO A C 1
ATOM 3707 O O . PRO A 1 466 ? 19.643 21.870 -16.438 1.00 80.56 466 PRO A O 1
ATOM 3710 N N . GLY A 1 467 ? 17.683 21.459 -17.446 1.00 83.19 467 GLY A N 1
ATOM 3711 C CA . GLY A 1 467 ? 17.723 22.602 -18.361 1.00 83.19 467 GLY A CA 1
ATOM 3712 C C . GLY A 1 467 ? 18.702 22.479 -19.532 1.00 83.19 467 GLY A C 1
ATOM 3713 O O . GLY A 1 467 ? 18.683 23.359 -20.401 1.00 83.19 467 GLY A O 1
ATOM 3714 N N . LYS A 1 468 ? 19.532 21.427 -19.565 1.00 89.00 468 LYS A N 1
ATOM 3715 C CA . LYS A 1 468 ? 20.474 21.147 -20.656 1.00 89.00 468 LYS A CA 1
ATOM 3716 C C . LYS A 1 468 ? 19.784 20.496 -21.849 1.00 89.00 468 LYS A C 1
ATOM 3718 O O . LYS A 1 468 ? 18.706 19.923 -21.720 1.00 89.00 468 LYS A O 1
ATOM 3723 N N . TRP A 1 469 ? 20.427 20.583 -23.005 1.00 91.69 469 TRP A N 1
ATOM 3724 C CA . TRP A 1 469 ? 19.952 19.964 -24.241 1.00 91.69 469 TRP A CA 1
ATOM 3725 C C . TRP A 1 469 ? 20.625 18.612 -24.478 1.00 91.69 469 TRP A C 1
ATOM 3727 O O . TRP A 1 469 ? 21.829 18.480 -24.249 1.00 91.69 469 TRP A O 1
ATOM 3737 N N . ASP A 1 470 ? 19.839 17.636 -24.920 1.00 88.81 470 ASP A N 1
ATOM 3738 C CA . ASP A 1 470 ? 20.222 16.226 -25.045 1.00 88.81 470 ASP A CA 1
ATOM 3739 C C . ASP A 1 470 ? 19.744 15.633 -26.383 1.00 88.81 470 ASP A C 1
ATOM 3741 O O . ASP A 1 470 ? 18.982 16.270 -27.123 1.00 88.81 470 ASP A O 1
ATOM 3745 N N . THR A 1 471 ? 20.208 14.419 -26.687 1.00 88.06 471 THR A N 1
ATOM 3746 C CA . THR A 1 471 ? 19.827 13.656 -27.883 1.00 88.06 471 THR A CA 1
ATOM 3747 C C . THR A 1 471 ? 18.316 13.428 -27.945 1.00 88.06 471 THR A C 1
ATOM 3749 O O . THR A 1 471 ? 17.643 13.422 -26.917 1.00 88.06 471 THR A O 1
ATOM 3752 N N . ALA A 1 472 ? 17.774 13.261 -29.154 1.00 85.62 472 ALA A N 1
ATOM 3753 C CA . ALA A 1 472 ? 16.332 13.319 -29.387 1.00 85.62 472 ALA A CA 1
ATOM 3754 C C . ALA A 1 472 ? 15.542 12.184 -28.720 1.00 85.62 472 ALA A C 1
ATOM 3756 O O . ALA A 1 472 ? 14.421 12.436 -28.300 1.00 85.62 472 ALA A O 1
ATOM 3757 N N . VAL A 1 473 ? 16.104 10.973 -28.665 1.00 88.88 473 VAL A N 1
ATOM 3758 C CA . VAL A 1 473 ? 15.518 9.813 -27.975 1.00 88.88 473 VAL A CA 1
ATOM 3759 C C . VAL A 1 473 ? 16.638 8.994 -27.354 1.00 88.88 473 VAL A C 1
ATOM 3761 O O . VAL A 1 473 ? 17.620 8.710 -28.048 1.00 88.88 473 VAL A O 1
ATOM 3764 N N . GLY A 1 474 ? 16.481 8.588 -26.095 1.00 88.81 474 GLY A N 1
ATOM 3765 C CA . GLY A 1 474 ? 17.392 7.668 -25.418 1.00 88.81 474 GLY A CA 1
ATOM 3766 C C . GLY A 1 474 ? 16.635 6.733 -24.481 1.00 88.81 474 GLY A C 1
ATOM 3767 O O . GLY A 1 474 ? 15.947 7.214 -23.591 1.00 88.81 474 GLY A O 1
ATOM 3768 N N . GLY A 1 475 ? 16.781 5.416 -24.645 1.00 88.00 475 GLY A N 1
ATOM 3769 C CA . GLY A 1 475 ? 16.043 4.459 -23.816 1.00 88.00 475 GLY A CA 1
ATOM 3770 C C . GLY A 1 475 ? 16.691 3.089 -23.669 1.00 88.00 475 GLY A C 1
ATOM 3771 O O . GLY A 1 475 ? 17.609 2.717 -24.409 1.00 88.00 475 GLY A O 1
ATOM 3772 N N . HIS A 1 476 ? 16.218 2.345 -22.673 1.00 90.62 476 HIS A N 1
ATOM 3773 C CA . HIS A 1 476 ? 16.692 1.003 -22.344 1.00 90.62 476 HIS A CA 1
ATOM 3774 C C . HIS A 1 476 ? 16.020 -0.047 -23.234 1.00 90.62 476 HIS A C 1
ATOM 3776 O O . HIS A 1 476 ? 14.891 0.123 -23.692 1.00 90.62 476 HIS A O 1
ATOM 3782 N N . VAL A 1 477 ? 16.732 -1.144 -23.487 1.00 90.75 477 VAL A N 1
ATOM 3783 C CA . VAL A 1 477 ? 16.180 -2.311 -24.187 1.00 90.75 477 VAL A CA 1
ATOM 3784 C C . VAL A 1 477 ? 15.725 -3.320 -23.142 1.00 90.75 477 VAL A C 1
ATOM 3786 O O . VAL A 1 477 ? 16.527 -3.728 -22.299 1.00 90.75 477 VAL A O 1
ATOM 3789 N N . ASP A 1 478 ? 14.472 -3.754 -23.215 1.00 87.19 478 ASP A N 1
ATOM 3790 C CA . ASP A 1 478 ? 13.943 -4.749 -22.284 1.00 87.19 478 ASP A CA 1
ATOM 3791 C C . ASP A 1 478 ? 14.485 -6.159 -22.580 1.00 87.19 478 ASP A C 1
ATOM 3793 O O . ASP A 1 478 ? 14.866 -6.513 -23.699 1.00 87.19 478 ASP A O 1
ATOM 3797 N N . PHE A 1 479 ? 14.528 -7.023 -21.566 1.00 85.00 479 PHE A N 1
ATOM 3798 C CA . PHE A 1 479 ? 14.986 -8.398 -21.732 1.00 85.00 479 PHE A CA 1
ATOM 3799 C C . PHE A 1 479 ? 14.062 -9.178 -22.679 1.00 85.00 479 PHE A C 1
ATOM 3801 O O . PHE A 1 479 ? 12.886 -9.400 -22.390 1.00 85.00 479 PHE A O 1
ATOM 3808 N N . GLY A 1 480 ? 14.622 -9.641 -23.801 1.00 82.62 480 GLY A N 1
ATOM 3809 C CA . GLY A 1 480 ? 13.875 -10.308 -24.872 1.00 82.62 480 GLY A CA 1
ATOM 3810 C C . GLY A 1 480 ? 13.284 -9.353 -25.917 1.00 82.62 480 GLY A C 1
ATOM 3811 O O . GLY A 1 480 ? 12.634 -9.822 -26.850 1.00 82.62 480 GLY A O 1
ATOM 3812 N N . GLU A 1 481 ? 13.512 -8.044 -25.785 1.00 89.00 481 GLU A N 1
ATOM 3813 C CA . GLU A 1 481 ? 13.185 -7.039 -26.794 1.00 89.00 481 GLU A CA 1
ATOM 3814 C C . GLU A 1 481 ? 14.319 -6.909 -27.825 1.00 89.00 481 GLU A C 1
ATOM 3816 O O . GLU A 1 481 ? 15.506 -6.924 -27.499 1.00 89.00 481 GLU A O 1
ATOM 3821 N N . GLU A 1 482 ? 13.951 -6.768 -29.098 1.00 92.69 482 GLU A N 1
ATOM 3822 C CA . GLU A 1 482 ? 14.906 -6.470 -30.169 1.00 92.69 482 GLU A CA 1
ATOM 3823 C C . GLU A 1 482 ? 15.291 -4.983 -30.146 1.00 92.69 482 GLU A C 1
ATOM 3825 O O . GLU A 1 482 ? 14.416 -4.129 -30.005 1.00 92.69 482 GLU A O 1
ATOM 3830 N N . ILE A 1 483 ? 16.563 -4.652 -30.410 1.00 95.00 483 ILE A N 1
ATOM 3831 C CA . ILE A 1 483 ? 17.089 -3.266 -30.417 1.00 95.00 483 ILE A CA 1
ATOM 3832 C C . ILE A 1 483 ? 16.193 -2.303 -31.212 1.00 95.00 483 ILE A C 1
ATOM 3834 O O . ILE A 1 483 ? 15.873 -1.205 -30.763 1.00 95.00 483 ILE A O 1
ATOM 3838 N N . LEU A 1 484 ? 15.761 -2.715 -32.407 1.00 94.12 484 LEU A N 1
ATOM 3839 C CA . LEU A 1 484 ? 14.916 -1.881 -33.259 1.00 94.12 484 LEU A CA 1
ATOM 3840 C C . LEU A 1 484 ? 13.509 -1.681 -32.672 1.00 94.12 484 LEU A C 1
ATOM 3842 O O . LEU A 1 484 ? 12.925 -0.618 -32.851 1.00 94.12 484 LEU A O 1
ATOM 3846 N N . SER A 1 485 ? 12.973 -2.676 -31.963 1.00 90.81 485 SER A N 1
ATOM 3847 C CA . SER A 1 485 ? 11.665 -2.564 -31.305 1.00 90.81 485 SER A CA 1
ATOM 3848 C C . SER A 1 485 ? 11.720 -1.563 -30.154 1.00 90.81 485 SER A C 1
ATOM 3850 O O . SER A 1 485 ? 10.851 -0.694 -30.090 1.00 90.81 485 SER A O 1
ATOM 3852 N N . ALA A 1 486 ? 12.786 -1.612 -29.344 1.00 90.94 486 ALA A N 1
ATOM 3853 C CA . ALA A 1 486 ? 13.042 -0.636 -28.286 1.00 90.94 486 ALA A CA 1
ATOM 3854 C C . ALA A 1 486 ? 13.116 0.785 -28.857 1.00 90.94 486 ALA A C 1
ATOM 3856 O O . ALA A 1 486 ? 12.398 1.678 -28.420 1.00 90.94 486 ALA A O 1
ATOM 3857 N N . LEU A 1 487 ? 13.898 0.984 -29.924 1.00 94.94 487 LEU A N 1
ATOM 3858 C CA . LEU A 1 487 ? 14.024 2.283 -30.590 1.00 94.94 487 LEU A CA 1
ATOM 3859 C C . LEU A 1 487 ? 12.664 2.840 -31.040 1.00 94.94 487 LEU A C 1
ATOM 3861 O O . LEU A 1 487 ? 12.385 4.022 -30.845 1.00 94.94 487 LEU A O 1
ATOM 3865 N N . LEU A 1 488 ? 11.814 2.005 -31.647 1.00 91.25 488 LEU A N 1
ATOM 3866 C CA . LEU A 1 488 ? 10.478 2.407 -32.100 1.00 91.25 488 LEU A CA 1
ATOM 3867 C C . LEU A 1 488 ? 9.546 2.737 -30.927 1.00 91.25 488 LEU A C 1
ATOM 3869 O O . LEU A 1 488 ? 8.793 3.710 -31.014 1.00 91.25 488 LEU A O 1
ATOM 3873 N N . ARG A 1 489 ? 9.594 1.944 -29.849 1.00 90.19 489 ARG A N 1
ATOM 3874 C CA . ARG A 1 489 ? 8.826 2.160 -28.616 1.00 90.19 489 ARG A CA 1
ATOM 3875 C C . ARG A 1 489 ? 9.185 3.503 -27.982 1.00 90.19 489 ARG A C 1
ATOM 3877 O O . ARG A 1 489 ? 8.307 4.357 -27.876 1.00 90.19 489 ARG A O 1
ATOM 3884 N N . GLU A 1 490 ? 10.467 3.716 -27.703 1.00 90.75 490 GLU A N 1
ATOM 3885 C CA . GLU A 1 490 ? 10.996 4.941 -27.090 1.00 90.75 490 GLU A CA 1
ATOM 3886 C C . GLU A 1 490 ? 10.730 6.170 -27.968 1.00 90.75 490 GLU A C 1
ATOM 3888 O O . GLU A 1 490 ? 10.274 7.205 -27.500 1.00 90.75 490 GLU A O 1
ATOM 3893 N N . THR A 1 491 ? 10.900 6.059 -29.289 1.00 90.88 491 THR A N 1
ATOM 3894 C CA . THR A 1 491 ? 10.653 7.193 -30.199 1.00 90.88 491 THR A CA 1
ATOM 3895 C C . THR A 1 491 ? 9.180 7.600 -30.243 1.00 90.88 491 THR A C 1
ATOM 3897 O O . THR A 1 491 ? 8.852 8.789 -30.331 1.00 90.88 491 THR A O 1
ATOM 3900 N N . ARG A 1 492 ? 8.273 6.621 -30.190 1.00 87.19 492 ARG A N 1
ATOM 3901 C CA . ARG A 1 492 ? 6.835 6.879 -30.108 1.00 87.19 492 ARG A CA 1
ATOM 3902 C C . ARG A 1 492 ? 6.479 7.515 -28.767 1.00 87.19 492 ARG A C 1
ATOM 3904 O O . ARG A 1 492 ? 5.647 8.417 -28.744 1.00 87.19 492 ARG A O 1
ATOM 3911 N N . GLU A 1 493 ? 7.074 7.031 -27.684 1.00 81.06 493 GLU A N 1
ATOM 3912 C CA . GLU A 1 493 ? 6.790 7.471 -26.317 1.00 81.06 493 GLU A CA 1
ATOM 3913 C C . GLU A 1 493 ? 7.373 8.848 -26.009 1.00 81.06 493 GLU A C 1
ATOM 3915 O O . GLU A 1 493 ? 6.688 9.643 -25.380 1.00 81.06 493 GLU A O 1
ATOM 3920 N N . GLU A 1 494 ? 8.561 9.189 -26.507 1.00 84.06 494 GLU A N 1
ATOM 3921 C CA . GLU A 1 494 ? 9.177 10.495 -26.252 1.00 84.06 494 GLU A CA 1
ATOM 3922 C C . GLU A 1 494 ? 8.739 11.571 -27.251 1.00 84.06 494 GLU A C 1
ATOM 3924 O O . GLU A 1 494 ? 8.493 12.709 -26.853 1.00 84.06 494 GLU A O 1
ATOM 3929 N N . LEU A 1 495 ? 8.626 11.236 -28.544 1.00 87.75 495 LEU A N 1
ATOM 3930 C CA . LEU A 1 495 ? 8.447 12.223 -29.623 1.00 87.75 495 LEU A CA 1
ATOM 3931 C C . LEU A 1 495 ? 7.144 12.078 -30.417 1.00 87.75 495 LEU A C 1
ATOM 3933 O O . LEU A 1 495 ? 6.904 12.865 -31.342 1.00 87.75 495 LEU A O 1
ATOM 3937 N N . GLY A 1 496 ? 6.333 11.052 -30.143 1.00 85.44 496 GLY A N 1
ATOM 3938 C CA . GLY A 1 496 ? 5.116 10.759 -30.907 1.00 85.44 496 GLY A CA 1
ATOM 3939 C C . GLY A 1 496 ? 5.372 10.383 -32.373 1.00 85.44 496 GLY A C 1
ATOM 3940 O O . GLY A 1 496 ? 4.436 10.336 -33.176 1.00 85.44 496 GLY A O 1
ATOM 3941 N N . LEU A 1 497 ? 6.630 10.140 -32.756 1.00 88.25 497 LEU A N 1
ATOM 3942 C CA . LEU A 1 497 ? 6.995 9.806 -34.127 1.00 88.25 497 LEU A CA 1
ATOM 3943 C C . LEU A 1 497 ? 6.741 8.321 -34.396 1.00 88.25 497 LEU A C 1
ATOM 3945 O O . LEU A 1 497 ? 7.134 7.438 -33.642 1.00 88.25 497 LEU A O 1
ATOM 3949 N N . THR A 1 498 ? 6.084 8.065 -35.519 1.00 88.19 498 THR A N 1
ATOM 3950 C CA . THR A 1 498 ? 5.727 6.736 -36.027 1.00 88.19 498 THR A CA 1
ATOM 3951 C C . THR A 1 498 ? 6.005 6.681 -37.527 1.00 88.19 498 THR A C 1
ATOM 3953 O O . THR A 1 498 ? 6.097 7.729 -38.180 1.00 88.19 498 THR A O 1
ATOM 3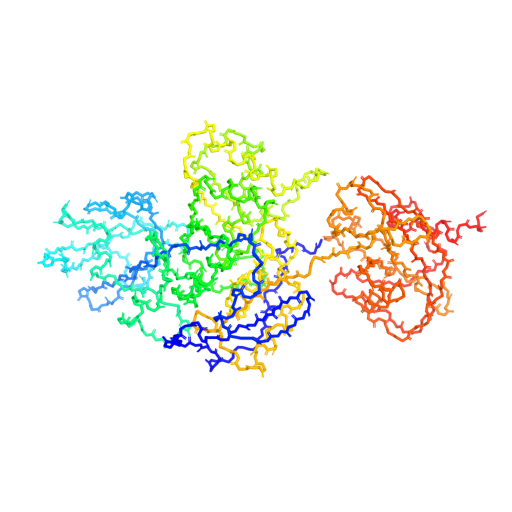956 N N . ASP A 1 499 ? 6.128 5.472 -38.076 1.00 85.38 499 ASP A N 1
ATOM 3957 C CA . ASP A 1 499 ? 6.364 5.212 -39.503 1.00 85.38 499 ASP A CA 1
ATOM 3958 C C . ASP A 1 499 ? 7.634 5.893 -40.041 1.00 85.38 499 ASP A C 1
ATOM 3960 O O . ASP A 1 499 ? 7.575 6.802 -40.875 1.00 85.38 499 ASP A O 1
ATOM 3964 N N . PHE A 1 500 ? 8.793 5.470 -39.537 1.00 89.19 500 PHE A N 1
ATOM 3965 C CA . PHE A 1 500 ? 10.106 5.901 -40.012 1.00 89.19 500 PHE A CA 1
ATOM 3966 C C . PHE A 1 500 ? 11.028 4.697 -40.219 1.00 89.19 500 PHE A C 1
ATOM 3968 O O . PHE A 1 500 ? 10.855 3.657 -39.587 1.00 89.19 500 PHE A O 1
ATOM 3975 N N . GLU A 1 501 ? 12.026 4.856 -41.085 1.00 91.12 501 GLU A N 1
ATOM 3976 C CA . GLU A 1 501 ? 13.079 3.862 -41.298 1.00 91.12 501 GLU A CA 1
ATOM 3977 C C . GLU A 1 501 ? 14.385 4.381 -40.681 1.00 91.12 501 GLU A C 1
ATOM 3979 O O . GLU A 1 501 ? 14.982 5.316 -41.223 1.00 91.12 501 GLU A O 1
ATOM 3984 N N . PRO A 1 502 ? 14.815 3.845 -39.524 1.00 95.00 502 PRO A N 1
ATOM 3985 C CA . PRO A 1 502 ? 16.047 4.274 -38.880 1.00 95.00 502 PRO A CA 1
ATOM 3986 C C . PRO A 1 502 ? 17.274 3.676 -39.566 1.00 95.00 502 PRO A C 1
ATOM 3988 O O . PRO A 1 502 ? 17.336 2.484 -39.865 1.00 95.00 502 PRO A O 1
ATOM 3991 N N . GLU A 1 503 ? 18.290 4.507 -39.765 1.00 95.88 503 GLU A N 1
ATOM 3992 C CA . GLU A 1 503 ? 19.604 4.096 -40.245 1.00 95.88 503 GLU A CA 1
ATOM 3993 C C . GLU A 1 503 ? 20.536 3.887 -39.050 1.00 95.88 503 GLU A C 1
ATOM 3995 O O . GLU A 1 503 ? 20.755 4.802 -38.254 1.00 95.88 503 GLU A O 1
ATOM 4000 N N . PHE A 1 504 ? 21.098 2.687 -38.918 1.00 96.06 504 PHE A N 1
ATOM 4001 C CA . PHE A 1 504 ? 22.102 2.400 -37.896 1.00 96.06 504 PHE A CA 1
ATOM 4002 C C . PHE A 1 504 ? 23.393 3.175 -38.177 1.00 96.06 504 PHE A C 1
ATOM 4004 O O . PHE A 1 504 ? 23.934 3.110 -39.281 1.00 96.06 504 PHE A O 1
ATOM 4011 N N . MET A 1 505 ? 23.904 3.875 -37.167 1.00 94.25 505 MET A N 1
ATOM 4012 C CA . MET A 1 505 ? 25.139 4.647 -37.271 1.00 94.25 505 MET A CA 1
ATOM 4013 C C . MET A 1 505 ? 26.325 3.890 -36.683 1.00 94.25 505 MET A C 1
ATOM 4015 O O . MET A 1 505 ? 27.298 3.608 -37.381 1.00 94.25 505 MET A O 1
ATOM 4019 N N . GLN A 1 506 ? 26.269 3.587 -35.386 1.00 93.38 506 GLN A N 1
ATOM 4020 C CA . GLN A 1 506 ? 27.377 2.968 -34.666 1.00 93.38 506 GLN A CA 1
ATOM 4021 C C . GLN A 1 506 ? 26.901 2.346 -33.348 1.00 93.38 506 GLN A C 1
ATOM 4023 O O . GLN A 1 506 ? 25.860 2.713 -32.810 1.00 93.38 506 GLN A O 1
ATOM 4028 N N . LYS A 1 507 ? 27.709 1.430 -32.808 1.00 93.50 507 LYS A N 1
ATOM 4029 C CA . LYS A 1 507 ? 27.576 0.872 -31.461 1.00 93.50 507 LYS A CA 1
ATOM 4030 C C . LYS A 1 507 ? 28.834 1.140 -30.637 1.00 93.50 507 LYS A C 1
ATOM 4032 O O . LYS A 1 507 ? 29.940 1.031 -31.177 1.00 93.50 507 LYS A O 1
ATOM 4037 N N . TYR A 1 508 ? 28.691 1.480 -29.358 1.00 93.12 508 TYR A N 1
ATOM 4038 C CA . TYR A 1 508 ? 29.831 1.661 -28.457 1.00 93.12 508 TYR A CA 1
ATOM 4039 C C . TYR A 1 508 ? 29.493 1.464 -26.979 1.00 93.12 508 TYR A C 1
ATOM 4041 O O . TYR A 1 508 ? 28.344 1.575 -26.578 1.00 93.12 508 TYR A O 1
ATOM 4049 N N . VAL A 1 509 ? 30.521 1.209 -26.167 1.00 93.12 509 VAL A N 1
ATOM 4050 C CA . VAL A 1 509 ? 30.389 1.126 -24.709 1.00 93.12 509 VAL A CA 1
ATOM 4051 C C . VAL A 1 509 ? 30.550 2.511 -24.086 1.00 93.12 509 VAL A C 1
ATOM 4053 O O . VAL A 1 509 ? 31.553 3.191 -24.326 1.00 93.12 509 VAL A O 1
ATOM 4056 N N . PHE A 1 510 ? 29.567 2.907 -23.286 1.00 89.62 510 PHE A N 1
ATOM 4057 C CA . PHE A 1 510 ? 29.613 4.037 -22.366 1.00 89.62 510 PHE A CA 1
ATOM 4058 C C . PHE A 1 510 ? 29.805 3.514 -20.936 1.00 89.62 510 PHE A C 1
ATOM 4060 O O . PHE A 1 510 ? 29.249 2.483 -20.566 1.00 89.62 510 PHE A O 1
ATOM 4067 N N . GLU A 1 511 ? 30.617 4.196 -20.131 1.00 88.50 511 GLU A N 1
ATOM 4068 C CA . GLU A 1 511 ? 30.844 3.823 -18.734 1.00 88.50 511 GLU A CA 1
ATOM 4069 C C . GLU A 1 511 ? 30.920 5.075 -17.860 1.00 88.50 511 GLU A C 1
ATOM 4071 O O . GLU A 1 511 ? 31.628 6.032 -18.186 1.00 88.50 511 GLU A O 1
ATOM 4076 N N . SER A 1 512 ? 30.209 5.043 -16.733 1.00 81.94 512 SER A N 1
ATOM 4077 C CA . SER A 1 512 ? 30.225 6.070 -15.694 1.00 81.94 512 SER A CA 1
ATOM 4078 C C . SER A 1 512 ? 30.563 5.454 -14.326 1.00 81.94 512 SER A C 1
ATOM 4080 O O . SER A 1 512 ? 30.892 4.270 -14.207 1.00 81.94 512 SER A O 1
ATOM 4082 N N . GLU A 1 513 ? 30.513 6.254 -13.257 1.00 75.38 513 GLU A N 1
ATOM 4083 C CA . GLU A 1 513 ? 30.646 5.726 -11.891 1.00 75.38 513 GLU A CA 1
ATOM 4084 C C . GLU A 1 513 ? 29.459 4.840 -11.482 1.00 75.38 513 GLU A C 1
ATOM 4086 O O . GLU A 1 513 ? 29.611 3.994 -10.603 1.00 75.38 513 GLU A O 1
ATOM 4091 N N . ARG A 1 514 ? 28.293 5.005 -12.125 1.00 73.12 514 ARG A N 1
ATOM 4092 C CA . ARG A 1 514 ? 27.043 4.325 -11.754 1.00 73.12 514 ARG A CA 1
ATOM 4093 C C . ARG A 1 514 ? 26.662 3.175 -12.679 1.00 73.12 514 ARG A C 1
ATOM 4095 O O . ARG A 1 514 ? 26.054 2.213 -12.216 1.00 73.12 514 ARG A O 1
ATOM 4102 N N . GLU A 1 515 ? 27.021 3.249 -13.956 1.00 83.25 515 GLU A N 1
ATOM 4103 C CA . GLU A 1 515 ? 26.505 2.325 -14.969 1.00 83.25 515 GLU A CA 1
ATOM 4104 C C . GLU A 1 515 ? 27.517 2.027 -16.078 1.00 83.25 515 GLU A C 1
ATOM 4106 O O . GLU A 1 515 ? 28.540 2.704 -16.234 1.00 83.25 515 GLU A O 1
ATOM 4111 N N . LYS A 1 516 ? 27.210 0.986 -16.852 1.00 92.50 516 LYS A N 1
ATOM 4112 C CA . LYS A 1 516 ? 27.935 0.612 -18.062 1.00 92.50 516 LYS A CA 1
ATOM 4113 C C . LYS A 1 516 ? 26.915 0.209 -19.124 1.00 92.50 516 LYS A C 1
ATOM 4115 O O . LYS A 1 516 ? 26.143 -0.720 -18.902 1.00 92.50 516 LYS A O 1
ATOM 4120 N N . GLU A 1 517 ? 26.915 0.892 -20.260 1.00 94.38 517 GLU A N 1
ATOM 4121 C CA . GLU A 1 517 ? 25.877 0.776 -21.289 1.00 94.38 517 GLU A CA 1
ATOM 4122 C C . GLU A 1 517 ? 26.474 0.450 -22.661 1.00 94.38 517 GLU A C 1
ATOM 4124 O O . GLU A 1 517 ? 27.517 0.985 -23.043 1.00 94.38 517 GLU A O 1
ATOM 4129 N N . LEU A 1 518 ? 25.808 -0.417 -23.426 1.00 95.94 518 LEU A N 1
ATOM 4130 C CA . LEU A 1 518 ? 26.110 -0.676 -24.833 1.00 95.94 518 LEU A CA 1
ATOM 4131 C C . LEU A 1 518 ? 25.155 0.144 -25.708 1.00 95.94 518 LEU A C 1
ATOM 4133 O O . LEU A 1 518 ? 24.041 -0.281 -26.019 1.00 95.94 518 LEU A O 1
ATOM 4137 N N . VAL A 1 519 ? 25.605 1.332 -26.096 1.00 94.88 519 VAL A N 1
ATOM 4138 C CA . VAL A 1 519 ? 24.817 2.327 -26.826 1.00 94.88 519 VAL A CA 1
ATOM 4139 C C . VAL A 1 519 ? 24.718 1.948 -28.300 1.00 94.88 519 VAL A C 1
ATOM 4141 O O . VAL A 1 519 ? 25.741 1.813 -28.976 1.00 94.88 519 VAL A O 1
ATOM 4144 N N . HIS A 1 520 ? 23.492 1.806 -28.805 1.00 95.94 520 HIS A N 1
ATOM 4145 C CA . HIS A 1 520 ? 23.179 1.620 -30.222 1.00 95.94 520 HIS A CA 1
ATOM 4146 C C . HIS A 1 520 ? 22.615 2.916 -30.796 1.00 95.94 520 HIS A C 1
ATOM 4148 O O . HIS A 1 520 ? 21.502 3.316 -30.459 1.00 95.94 520 HIS A O 1
ATOM 4154 N N . VAL A 1 521 ? 23.370 3.561 -31.682 1.00 95.56 521 VAL A N 1
ATOM 4155 C CA . VAL A 1 521 ? 22.997 4.858 -32.244 1.00 95.56 521 VAL A CA 1
ATOM 4156 C C . VAL A 1 521 ? 22.376 4.695 -33.622 1.00 95.56 521 VAL A C 1
ATOM 4158 O O . VAL A 1 521 ? 22.947 4.051 -34.508 1.00 95.56 521 VAL A O 1
ATOM 4161 N N . PHE A 1 522 ? 21.243 5.356 -33.820 1.00 96.44 522 PHE A N 1
ATOM 4162 C CA . PHE A 1 522 ? 20.515 5.427 -35.076 1.00 96.44 522 PHE A CA 1
ATOM 4163 C C . PHE A 1 522 ? 20.298 6.878 -35.503 1.00 96.44 522 PHE A C 1
ATOM 4165 O O . PHE A 1 522 ? 20.361 7.803 -34.692 1.00 96.44 522 PHE A O 1
ATOM 4172 N N . ARG A 1 523 ? 19.975 7.081 -36.781 1.00 95.50 523 ARG A N 1
ATOM 4173 C CA . ARG A 1 523 ? 19.473 8.359 -37.291 1.00 95.50 523 ARG A CA 1
ATOM 4174 C C . ARG A 1 523 ? 18.247 8.203 -38.171 1.00 95.50 523 ARG A C 1
ATOM 4176 O O . ARG A 1 523 ? 18.082 7.187 -38.839 1.00 95.50 523 ARG A O 1
ATOM 4183 N N . ILE A 1 524 ? 17.445 9.259 -38.233 1.00 95.81 524 ILE A N 1
ATOM 4184 C CA . ILE A 1 524 ? 16.375 9.426 -39.222 1.00 95.81 524 ILE A CA 1
ATOM 4185 C C . ILE A 1 524 ? 16.387 10.833 -39.809 1.00 95.81 524 ILE A C 1
ATOM 4187 O O . ILE A 1 524 ? 16.881 11.771 -39.187 1.00 95.81 524 ILE A O 1
ATOM 4191 N N . VAL A 1 525 ? 15.769 10.986 -40.980 1.00 94.19 525 VAL A N 1
ATOM 4192 C CA . VAL A 1 525 ? 15.373 12.287 -41.528 1.00 94.19 525 VAL A CA 1
ATOM 4193 C C . VAL A 1 525 ? 13.849 12.330 -41.579 1.00 94.19 525 VAL A C 1
ATOM 4195 O O . VAL A 1 525 ? 13.232 11.473 -42.207 1.00 94.19 525 VAL A O 1
ATOM 4198 N N . THR A 1 526 ? 13.228 13.312 -40.926 1.00 90.44 526 THR A N 1
ATOM 4199 C CA . THR A 1 526 ? 11.767 13.435 -40.846 1.00 90.44 526 THR A CA 1
ATOM 4200 C C . THR A 1 526 ? 11.277 14.793 -41.337 1.00 90.44 526 THR A C 1
ATOM 4202 O O . THR A 1 526 ? 11.874 15.834 -41.070 1.00 90.44 526 THR A O 1
ATOM 4205 N N . THR A 1 527 ? 10.149 14.787 -42.047 1.00 87.44 527 THR A N 1
ATOM 4206 C CA . THR A 1 527 ? 9.361 15.995 -42.339 1.00 87.44 527 THR A CA 1
ATOM 4207 C C . THR A 1 527 ? 8.250 16.220 -41.314 1.00 87.44 527 THR A C 1
ATOM 4209 O O . THR A 1 527 ? 7.617 17.274 -41.329 1.00 87.44 527 THR A O 1
ATOM 4212 N N . LYS A 1 528 ? 7.970 15.230 -40.453 1.00 87.06 528 LYS A N 1
ATOM 4213 C CA . LYS A 1 528 ? 7.002 15.347 -39.357 1.00 87.06 528 LYS A CA 1
ATOM 4214 C C . LYS A 1 528 ? 7.642 16.152 -38.227 1.00 87.06 528 LYS A C 1
ATOM 4216 O O . LYS A 1 528 ? 8.808 15.943 -37.901 1.00 87.06 528 LYS A O 1
ATOM 4221 N N . THR A 1 529 ? 6.881 17.054 -37.620 1.00 81.25 529 THR A N 1
ATOM 4222 C CA . THR A 1 529 ? 7.333 17.790 -36.436 1.00 81.25 529 THR A CA 1
ATOM 4223 C C . THR A 1 529 ? 7.343 16.843 -35.234 1.00 81.25 529 THR A C 1
ATOM 4225 O O . THR A 1 529 ? 6.300 16.256 -34.951 1.00 81.25 529 THR A O 1
ATOM 4228 N N . PRO A 1 530 ? 8.478 16.661 -34.536 1.00 85.50 530 PRO A N 1
ATOM 4229 C CA . PRO A 1 530 ? 8.494 15.893 -33.296 1.00 85.50 530 PRO A CA 1
ATOM 4230 C C . PRO A 1 530 ? 7.611 16.567 -32.239 1.00 85.50 530 PRO A C 1
ATOM 4232 O O . PRO A 1 530 ? 7.625 17.796 -32.114 1.00 85.50 530 PRO A O 1
ATOM 4235 N N . HIS A 1 531 ? 6.856 15.768 -31.490 1.00 81.19 531 HIS A N 1
ATOM 4236 C CA . HIS A 1 531 ? 5.964 16.222 -30.426 1.00 81.19 531 HIS A CA 1
ATOM 4237 C C . HIS A 1 531 ? 6.433 15.632 -29.092 1.00 81.19 531 HIS A C 1
ATOM 4239 O O . HIS A 1 531 ? 6.013 14.528 -28.750 1.00 81.19 531 HIS A O 1
ATOM 4245 N N . PRO A 1 532 ? 7.308 16.344 -28.355 1.00 74.62 532 PRO A N 1
ATOM 4246 C CA . PRO A 1 532 ? 7.756 15.918 -27.036 1.00 74.62 532 PRO A CA 1
ATOM 4247 C C . PRO A 1 532 ? 6.565 15.696 -26.110 1.00 74.62 532 PRO A C 1
ATOM 4249 O O . PRO A 1 532 ? 5.635 16.510 -26.106 1.00 74.62 532 PRO A O 1
ATOM 4252 N N . THR A 1 533 ? 6.596 14.635 -25.312 1.00 69.44 533 THR A N 1
ATOM 4253 C CA . THR A 1 533 ? 5.615 14.451 -24.238 1.00 69.44 533 THR A CA 1
ATOM 4254 C C . THR A 1 533 ? 5.794 15.473 -23.118 1.00 69.44 533 THR A C 1
ATOM 4256 O O . THR A 1 533 ? 6.810 16.165 -23.023 1.00 69.44 533 THR A O 1
ATOM 4259 N N . ASP A 1 534 ? 4.813 15.539 -22.213 1.00 61.25 534 ASP A N 1
ATOM 4260 C CA . ASP A 1 534 ? 4.834 16.411 -21.028 1.00 61.25 534 ASP A CA 1
ATOM 4261 C C . ASP A 1 534 ? 5.990 16.102 -20.045 1.00 61.25 534 ASP A C 1
ATOM 4263 O O . ASP A 1 534 ? 6.153 16.791 -19.027 1.00 61.25 534 ASP A O 1
ATOM 4267 N N . GLU A 1 535 ? 6.779 15.055 -20.315 1.00 54.97 535 GLU A N 1
ATOM 4268 C CA . GLU A 1 535 ? 8.003 14.698 -19.597 1.00 54.97 535 GLU A CA 1
ATOM 4269 C C . GLU A 1 535 ? 9.237 15.516 -20.009 1.00 54.97 535 GLU A C 1
ATOM 4271 O O . GLU A 1 535 ? 10.255 15.470 -19.309 1.00 54.97 535 GLU A O 1
ATOM 4276 N N . LEU A 1 536 ? 9.146 16.283 -21.098 1.00 67.38 536 LEU A N 1
ATOM 4277 C CA . LEU A 1 536 ? 10.228 17.063 -21.702 1.00 67.38 536 LEU A CA 1
ATOM 4278 C C . LEU A 1 536 ? 9.884 18.563 -21.698 1.00 67.38 536 LEU A C 1
ATOM 4280 O O . LEU A 1 536 ? 8.724 18.943 -21.827 1.00 67.38 536 LEU A O 1
ATOM 4284 N N . ASP A 1 537 ? 10.882 19.450 -21.583 1.00 75.31 537 ASP A N 1
ATOM 4285 C CA . ASP A 1 537 ? 10.680 20.918 -21.630 1.00 75.31 537 ASP A CA 1
ATOM 4286 C C . ASP A 1 537 ? 10.757 21.432 -23.078 1.00 75.31 537 ASP A C 1
ATOM 4288 O O . ASP A 1 537 ? 11.430 22.415 -23.405 1.00 75.31 537 ASP A O 1
ATOM 4292 N N . GLY A 1 538 ? 10.092 20.697 -23.972 1.00 82.62 538 GLY A N 1
ATOM 4293 C CA . GLY A 1 538 ? 10.107 20.908 -25.412 1.00 82.62 538 GLY A CA 1
ATOM 4294 C C . GLY A 1 538 ? 11.392 20.449 -26.111 1.00 82.62 538 GLY A C 1
ATOM 4295 O O . GLY A 1 538 ? 12.287 19.824 -25.541 1.00 82.62 538 GLY A O 1
ATOM 4296 N N . GLY A 1 539 ? 11.480 20.780 -27.395 1.00 88.44 539 GLY A N 1
ATOM 4297 C CA . GLY A 1 539 ? 12.622 20.461 -28.240 1.00 88.44 539 GLY A CA 1
ATOM 4298 C C . GLY A 1 539 ? 12.583 21.262 -29.535 1.00 88.44 539 GLY A C 1
ATOM 4299 O O . GLY A 1 539 ? 11.545 21.816 -29.913 1.00 88.44 539 GLY A O 1
ATOM 4300 N N . ARG A 1 540 ? 13.726 21.371 -30.211 1.00 92.69 540 ARG A N 1
ATOM 4301 C CA . ARG A 1 540 ? 13.819 22.059 -31.503 1.00 92.69 540 ARG A CA 1
ATOM 4302 C C . ARG A 1 540 ? 14.988 21.549 -32.324 1.00 92.69 540 ARG A C 1
ATOM 4304 O O . ARG A 1 540 ? 15.905 20.924 -31.803 1.00 92.69 540 ARG A O 1
ATOM 4311 N N . PHE A 1 541 ? 14.970 21.909 -33.600 1.00 93.88 541 PHE A N 1
ATOM 4312 C CA . PHE A 1 541 ? 16.096 21.713 -34.497 1.00 93.88 541 PHE A CA 1
ATOM 4313 C C . PHE A 1 541 ? 17.209 22.742 -34.235 1.00 93.88 541 PHE A C 1
ATOM 4315 O O . PHE A 1 541 ? 16.946 23.917 -33.949 1.00 93.88 541 PHE A O 1
ATOM 4322 N N . PHE A 1 542 ? 18.449 22.270 -34.311 1.00 94.69 542 PHE A N 1
ATOM 4323 C CA . PHE A 1 542 ? 19.683 23.037 -34.204 1.00 94.69 542 PHE A CA 1
ATOM 4324 C C . PHE A 1 542 ? 20.516 22.828 -35.465 1.00 94.69 542 PHE A C 1
ATOM 4326 O O . PHE A 1 542 ? 20.695 21.696 -35.921 1.00 94.69 542 PHE A O 1
ATOM 4333 N N . SER A 1 543 ? 21.068 23.911 -36.005 1.00 94.62 543 SER A N 1
ATOM 4334 C CA . SER A 1 543 ? 22.058 23.805 -37.073 1.00 94.62 543 SER A CA 1
ATOM 4335 C C . SER A 1 543 ? 23.388 23.280 -36.527 1.00 94.62 543 SER A C 1
ATOM 4337 O O . SER A 1 543 ? 23.716 23.465 -35.351 1.00 94.62 543 SER A O 1
ATOM 4339 N N . GLU A 1 544 ? 24.192 22.661 -37.391 1.00 91.50 544 GLU A N 1
ATOM 4340 C CA . GLU A 1 544 ? 25.529 22.186 -37.016 1.00 91.50 544 GLU A CA 1
ATOM 4341 C C . GLU A 1 544 ? 26.408 23.325 -36.468 1.00 91.50 544 GLU A C 1
ATOM 4343 O O . GLU A 1 544 ? 27.127 23.151 -35.483 1.00 91.50 544 GLU A O 1
ATOM 4348 N N . GLU A 1 545 ? 26.320 24.513 -37.073 1.00 91.81 545 GLU A N 1
ATOM 4349 C CA . GLU A 1 545 ? 27.047 25.701 -36.623 1.00 91.81 545 GLU A CA 1
ATOM 4350 C C . GLU A 1 545 ? 26.635 26.114 -35.204 1.00 91.81 545 GLU A C 1
ATOM 4352 O O . GLU A 1 545 ? 27.498 26.385 -34.367 1.00 91.81 545 GLU A O 1
ATOM 4357 N N . GLU A 1 546 ? 25.332 26.104 -34.903 1.00 93.62 546 GLU A N 1
ATOM 4358 C CA . GLU A 1 546 ? 24.836 26.434 -33.567 1.00 93.62 546 GLU A CA 1
ATOM 4359 C C . GLU A 1 546 ? 25.328 25.425 -32.522 1.00 93.62 546 GLU A C 1
ATOM 4361 O O . GLU A 1 546 ? 25.743 25.821 -31.430 1.00 93.62 546 GLU A O 1
ATOM 4366 N N . ILE A 1 547 ? 25.323 24.131 -32.857 1.00 92.44 547 ILE A N 1
ATOM 4367 C CA . ILE A 1 547 ? 25.846 23.088 -31.969 1.00 92.44 547 ILE A CA 1
ATOM 4368 C C . ILE A 1 547 ? 27.333 23.335 -31.713 1.00 92.44 547 ILE A C 1
ATOM 4370 O O . ILE A 1 547 ? 27.738 23.442 -30.556 1.00 92.44 547 ILE A O 1
ATOM 4374 N N . ARG A 1 548 ? 28.141 23.523 -32.767 1.00 90.44 548 ARG A N 1
ATOM 4375 C CA . ARG A 1 548 ? 29.589 23.774 -32.652 1.00 90.44 548 ARG A CA 1
ATOM 4376 C C . ARG A 1 548 ? 29.911 24.987 -31.776 1.00 90.44 548 ARG A C 1
ATOM 4378 O O . ARG A 1 548 ? 30.827 24.905 -30.964 1.00 90.44 548 ARG A O 1
ATOM 4385 N N . GLN A 1 549 ? 29.156 26.081 -31.897 1.00 92.38 549 GLN A N 1
ATOM 4386 C CA . GLN A 1 549 ? 29.350 27.288 -31.080 1.00 92.38 549 GLN A CA 1
ATOM 4387 C C . GLN A 1 549 ? 29.013 27.081 -29.595 1.00 92.38 549 GLN A C 1
ATOM 4389 O O . GLN A 1 549 ? 29.517 27.816 -28.746 1.00 92.38 549 GLN A O 1
ATOM 4394 N N . ARG A 1 550 ? 28.157 26.104 -29.274 1.00 92.88 550 ARG A N 1
ATOM 4395 C CA . ARG A 1 550 ? 27.677 25.840 -27.910 1.00 92.88 550 ARG A CA 1
ATOM 4396 C C . ARG A 1 550 ? 28.347 24.638 -27.234 1.00 92.88 550 ARG A C 1
ATOM 4398 O O . ARG A 1 550 ? 28.169 24.467 -26.027 1.00 92.88 550 ARG A O 1
ATOM 4405 N N . LEU A 1 551 ? 29.126 23.828 -27.951 1.00 90.00 551 LEU A N 1
ATOM 4406 C CA . LEU A 1 551 ? 29.906 22.743 -27.343 1.00 90.00 551 LEU A CA 1
ATOM 4407 C C . LEU A 1 551 ? 30.836 23.288 -26.252 1.00 90.00 551 LEU A C 1
ATOM 4409 O O . LEU A 1 551 ? 31.466 24.328 -26.426 1.00 90.00 551 LEU A O 1
ATOM 4413 N N . GLN A 1 552 ? 30.956 22.563 -25.138 1.00 84.44 552 GLN A N 1
ATOM 4414 C CA . GLN A 1 552 ? 31.809 22.910 -23.994 1.00 84.44 552 GLN A CA 1
ATOM 4415 C C . GLN A 1 552 ? 31.393 24.197 -23.261 1.00 84.44 552 GLN A C 1
ATOM 4417 O O . GLN A 1 552 ? 32.120 24.679 -22.396 1.00 84.44 552 GLN A O 1
ATOM 4422 N N . THR A 1 553 ? 30.206 24.742 -23.551 1.00 88.06 553 THR A N 1
ATOM 4423 C CA . THR A 1 553 ? 29.648 25.913 -22.844 1.00 88.06 553 THR A CA 1
ATOM 4424 C C . THR A 1 553 ? 28.712 25.525 -21.696 1.00 88.06 553 THR A C 1
ATOM 4426 O O . THR A 1 553 ? 28.023 26.379 -21.142 1.00 88.06 553 THR A O 1
ATOM 4429 N N . ASN A 1 554 ? 28.673 24.232 -21.337 1.00 85.88 554 ASN A N 1
ATOM 4430 C CA . ASN A 1 554 ? 27.735 23.637 -20.375 1.00 85.88 554 ASN A CA 1
ATOM 4431 C C . ASN A 1 554 ? 26.261 23.653 -20.843 1.00 85.88 554 ASN A C 1
ATOM 4433 O O . ASN A 1 554 ? 25.357 23.388 -20.050 1.00 85.88 554 ASN A O 1
ATOM 4437 N N . PHE A 1 555 ? 26.023 23.953 -22.125 1.00 89.69 555 PHE A N 1
ATOM 4438 C CA . PHE A 1 555 ? 24.693 24.040 -22.730 1.00 89.69 555 PHE A CA 1
ATOM 4439 C C . PHE A 1 555 ? 24.076 22.663 -23.018 1.00 89.69 555 PHE A C 1
ATOM 4441 O O . PHE A 1 555 ? 22.874 22.468 -22.822 1.00 89.69 555 PHE A O 1
ATOM 4448 N N . PHE A 1 556 ? 24.900 21.704 -23.444 1.00 91.12 556 PHE A N 1
ATOM 4449 C CA . PHE A 1 556 ? 24.482 20.332 -23.704 1.00 91.12 556 PHE A CA 1
ATOM 4450 C C . PHE A 1 556 ? 24.854 19.393 -22.555 1.00 91.12 556 PHE A C 1
ATOM 4452 O O . PHE A 1 556 ? 25.757 19.660 -21.752 1.00 91.12 556 PHE A O 1
ATOM 4459 N N . THR A 1 557 ? 24.160 18.264 -22.476 1.00 86.12 557 THR A N 1
ATOM 4460 C CA . THR A 1 557 ? 24.555 17.150 -21.613 1.00 86.12 557 THR A CA 1
ATOM 4461 C C . THR A 1 557 ? 25.942 16.622 -22.009 1.00 86.12 557 THR A C 1
ATOM 4463 O O . THR A 1 557 ? 26.196 16.470 -23.205 1.00 86.12 557 THR A O 1
ATOM 4466 N N . PRO A 1 558 ? 26.838 16.289 -21.059 1.00 83.19 558 PRO A N 1
ATOM 4467 C CA . PRO A 1 558 ? 28.103 15.617 -21.348 1.00 83.19 558 PRO A CA 1
ATOM 4468 C C . PRO A 1 558 ? 27.960 14.361 -22.212 1.00 83.19 558 PRO A C 1
ATOM 4470 O O . PRO A 1 558 ? 28.822 14.139 -23.057 1.00 83.19 558 PRO A O 1
ATOM 4473 N N . ASN A 1 559 ? 26.879 13.588 -22.044 1.00 82.12 559 ASN A N 1
ATOM 4474 C CA . ASN A 1 559 ? 26.605 12.400 -22.860 1.00 82.12 559 ASN A CA 1
ATOM 4475 C C . ASN A 1 559 ? 26.435 12.789 -24.332 1.00 82.12 559 ASN A C 1
ATOM 4477 O O . ASN A 1 559 ? 27.212 12.331 -25.169 1.00 82.12 559 ASN A O 1
ATOM 4481 N N . PHE A 1 560 ? 25.530 13.729 -24.628 1.00 88.81 560 PHE A N 1
ATOM 4482 C CA . PHE A 1 560 ? 25.400 14.290 -25.973 1.00 88.81 560 PHE A CA 1
ATOM 4483 C C . PHE A 1 560 ? 26.712 14.878 -26.509 1.00 88.81 560 PHE A C 1
ATOM 4485 O O . PHE A 1 560 ? 27.066 14.613 -27.650 1.00 88.81 560 PHE A O 1
ATOM 4492 N N . GLU A 1 561 ? 27.467 15.666 -25.733 1.00 89.12 561 GLU A N 1
ATOM 4493 C CA . GLU A 1 561 ? 28.712 16.257 -26.251 1.00 89.12 561 GLU A CA 1
ATOM 4494 C C . GLU A 1 561 ? 29.760 15.196 -26.616 1.00 89.12 561 GLU A C 1
ATOM 4496 O O . GLU A 1 561 ? 30.490 15.358 -27.599 1.00 89.12 561 GLU A O 1
ATOM 4501 N N . GLN A 1 562 ? 29.861 14.127 -25.823 1.00 86.56 562 GLN A N 1
ATOM 4502 C CA . GLN A 1 562 ? 30.761 13.008 -26.096 1.00 86.56 562 GLN A CA 1
ATOM 4503 C C . GLN A 1 562 ? 30.310 12.221 -27.328 1.00 86.56 562 GLN A C 1
ATOM 4505 O O . GLN A 1 562 ? 31.133 11.931 -28.200 1.00 86.56 562 GLN A O 1
ATOM 4510 N N . GLU A 1 563 ? 29.014 11.927 -27.426 1.00 88.50 563 GLU A N 1
ATOM 4511 C CA . GLU A 1 563 ? 28.415 11.245 -28.572 1.00 88.50 563 GLU A CA 1
ATOM 4512 C C . GLU A 1 563 ? 28.564 12.074 -29.856 1.00 88.50 563 GLU A C 1
ATOM 4514 O O . GLU A 1 563 ? 29.070 11.578 -30.863 1.00 88.50 563 GLU A O 1
ATOM 4519 N N . TRP A 1 564 ? 28.257 13.372 -29.806 1.00 88.81 564 TRP A N 1
ATOM 4520 C CA . TRP A 1 564 ? 28.412 14.295 -30.928 1.00 88.81 564 TRP A CA 1
ATOM 4521 C C . TRP A 1 564 ? 29.856 14.338 -31.432 1.00 88.81 564 TRP A C 1
ATOM 4523 O O . TRP A 1 564 ? 30.106 14.229 -32.633 1.00 88.81 564 TRP A O 1
ATOM 4533 N N . LYS A 1 565 ? 30.835 14.459 -30.525 1.00 88.06 565 LYS A N 1
ATOM 4534 C CA . LYS A 1 565 ? 32.261 14.425 -30.890 1.00 88.06 565 LYS A CA 1
ATOM 4535 C C . LYS A 1 565 ? 32.648 13.098 -31.538 1.00 88.06 565 LYS A C 1
ATOM 4537 O O . LYS A 1 565 ? 33.420 13.101 -32.492 1.00 88.06 565 LYS A O 1
ATOM 4542 N N . ARG A 1 566 ? 32.119 11.979 -31.040 1.00 87.50 566 ARG A N 1
ATOM 4543 C CA . ARG A 1 566 ? 32.390 10.644 -31.584 1.00 87.50 566 ARG A CA 1
ATOM 4544 C C . ARG A 1 566 ? 31.819 10.474 -32.993 1.00 87.50 566 ARG A C 1
ATOM 4546 O O . ARG A 1 566 ? 32.517 9.947 -33.852 1.00 87.50 566 ARG A O 1
ATOM 4553 N N . LEU A 1 567 ? 30.587 10.918 -33.227 1.00 85.81 567 LEU A N 1
ATOM 4554 C CA . LEU A 1 567 ? 29.866 10.674 -34.481 1.00 85.81 567 LEU A CA 1
ATOM 4555 C C . LEU A 1 567 ? 30.157 11.721 -35.563 1.00 85.81 567 LEU A C 1
ATOM 4557 O O . LEU A 1 567 ? 30.233 11.383 -36.742 1.00 85.81 567 LEU A O 1
ATOM 4561 N N . PHE A 1 568 ? 30.335 12.986 -35.173 1.00 83.88 568 PHE A N 1
ATOM 4562 C CA . PHE A 1 568 ? 30.408 14.127 -36.096 1.00 83.88 568 PHE A CA 1
ATOM 4563 C C . PHE A 1 568 ? 31.710 14.939 -35.973 1.00 83.88 568 PHE A C 1
ATOM 4565 O O . PHE A 1 568 ? 31.958 15.844 -36.768 1.00 83.88 568 PHE A O 1
ATOM 4572 N N . GLY A 1 569 ? 32.582 14.619 -35.010 1.00 71.88 569 GLY A N 1
ATOM 4573 C CA . GLY A 1 569 ? 33.807 15.379 -34.729 1.00 71.88 569 GLY A CA 1
ATOM 4574 C C . GLY A 1 569 ? 34.959 15.192 -35.723 1.00 71.88 569 GLY A C 1
ATOM 4575 O O . GLY A 1 569 ? 35.969 15.871 -35.590 1.00 71.88 569 GLY A O 1
ATOM 4576 N N . ALA A 1 570 ? 34.836 14.317 -36.727 1.00 55.47 570 ALA A N 1
ATOM 4577 C CA . ALA A 1 570 ? 35.919 14.002 -37.670 1.00 55.47 570 ALA A CA 1
ATOM 4578 C C . ALA A 1 570 ? 36.204 15.084 -38.738 1.00 55.47 570 ALA A C 1
ATOM 4580 O O . ALA A 1 570 ? 37.112 14.909 -39.544 1.00 55.47 570 ALA A O 1
ATOM 4581 N N . ASN A 1 571 ? 35.476 16.207 -38.728 1.00 48.31 571 ASN A N 1
ATOM 4582 C CA . ASN A 1 571 ? 35.755 17.390 -39.554 1.00 48.31 571 ASN A CA 1
ATOM 4583 C C . ASN A 1 571 ? 36.093 18.609 -38.669 1.00 48.31 571 ASN A C 1
ATOM 4585 O O . ASN A 1 571 ? 35.429 19.653 -38.757 1.00 48.31 571 ASN A O 1
ATOM 4589 N N . SER A 1 572 ? 37.071 18.453 -37.770 1.00 38.78 572 SER A N 1
ATOM 4590 C CA . SER A 1 572 ? 37.688 19.553 -37.008 1.00 38.78 572 SER A CA 1
ATOM 4591 C C . SER A 1 572 ? 39.022 19.968 -37.601 1.00 38.78 572 SER A C 1
ATOM 4593 O O . SER A 1 572 ? 39.881 19.064 -37.730 1.00 38.78 572 SER A O 1
#